Protein AF-A0AAW0LE04-F1 (afdb_monomer_lite)

Secondary structure (DSSP, 8-state):
--------PPPP----------------------------TTS-TT-HHHHHHHHTT-----------------PPPTTSTTS-TTGGGSHHHHHHHHHHHHHHHHT--SSS-PPPPPPEEEEE-BSS-GGGS-HHHHHHHHT-SEEEE-TTS-HHHHTTS-TTPEEEE----TTS-PPPHHHHHHHHHHHHHTT--EEEEESB-TTSSSSHHHHHHHHHHTTPPEEEE----HHHHHHHHTT--SSBTTTBSEEEEEESS-SSS-S-TTGGGGGG--TTEEEEEES-TTTHHHHHHHHHHTT--TT-EEEEEESTTSTT-EEEEEEHHHHHHHHHHHT--SSEEEEESGGGGGSTT-SS-----PPP-HHHHHHHHHHHTT-------SS-TTSSSSHHHHHHHHHHTT---PPPP---HHHHHHHHHT--S-BTTTBSEEEEEE-PPPTTSS-TTHHHHHH--TTEEEEEES-TTTHHHHHHHHHHTT--TT-EEEEEESTTSTT-EEEEEEHHHHHHHHHHTT--SSEEEEESGGGGGSHHHHHHHH-S---EEP-

Sequence (559 aa):
MALCTRLQSFPSSSLSSNHIRPTKALNFHPICSLHYNSHSPFTEKHSIERYHRDQWLYKTQLENIENIASCSSPPPDSNSVRQNEIALQLPELKKLLQVLREKREREGCGGWKKCGPGNVFLVGTGPGDPELLTLKAVRVIQSADLLLYDRLVSNDVLDLVGPNARLLYVGKTAGYHSRTQEEIHELLLSFAEAGATVVRLKGGDPLVFGRGGEEMDFLQQQGIHVKVIPGITAASGIAAELGIPLTHRGVANSVRFLTGHSRKGGTDPLFVAENAADPDSTLVIYMGLSTFPSLALKLMHHGLPPNTPAVAVERGTTPQQRMVFAELKDLANKITTVELVSPTLMIIGNVVALSPLWSLSMNEASCMEEIHELLLSFAEAGATVVRLKGGDPLVFGRGGEEMDFLQQQGIHVKVIPGITAASGIAAELGIPLTHRGVANSVRFLTGHSRKGGTDPLFVAENAADPDSTLVIYMGLSTFPSLAQKLMHHGLPPNTPAVAVERGTTPQQRMVFAELKDLANKITTVELVSPTLMIIGNVVALSPLWSLSMNEASCLVQAK

pLDDT: mean 76.67, std 24.02, range [22.16, 98.25]

Organism: Quercus suber (NCBI:txid58331)

Structure (mmCIF, N/CA/C/O backbone):
data_AF-A0AAW0LE04-F1
#
_entry.id   AF-A0AAW0LE04-F1
#
loop_
_atom_site.group_PDB
_atom_site.id
_atom_site.type_symbol
_atom_site.label_atom_id
_atom_site.label_alt_id
_atom_site.label_comp_id
_atom_site.label_asym_id
_atom_site.label_entity_id
_atom_site.label_seq_id
_atom_site.pdbx_PDB_ins_code
_atom_site.Cartn_x
_atom_site.Cartn_y
_atom_site.Cartn_z
_atom_site.occupancy
_atom_site.B_iso_or_equiv
_atom_site.auth_seq_id
_atom_site.auth_comp_id
_atom_site.auth_asym_id
_atom_site.auth_atom_id
_atom_site.pdbx_PDB_model_num
ATOM 1 N N . MET A 1 1 ? 22.546 -24.695 5.113 1.00 33.94 1 MET A N 1
ATOM 2 C CA . MET A 1 1 ? 21.196 -24.487 5.688 1.00 33.94 1 MET A CA 1
ATOM 3 C C . MET A 1 1 ? 20.920 -25.568 6.724 1.00 33.94 1 MET A C 1
ATOM 5 O O . MET A 1 1 ? 21.205 -26.723 6.442 1.00 33.94 1 MET A O 1
ATOM 9 N N . ALA A 1 2 ? 20.409 -25.224 7.908 1.00 28.95 2 ALA A N 1
ATOM 10 C CA . ALA A 1 2 ? 19.993 -26.221 8.896 1.00 28.95 2 ALA A CA 1
ATOM 11 C C . ALA A 1 2 ? 18.542 -26.643 8.614 1.00 28.95 2 ALA A C 1
ATOM 13 O O . ALA A 1 2 ? 17.635 -25.814 8.685 1.00 28.95 2 ALA A O 1
ATOM 14 N N . LEU A 1 3 ? 18.325 -27.916 8.274 1.00 24.48 3 LEU A N 1
ATOM 15 C CA . LEU A 1 3 ? 16.990 -28.512 8.214 1.00 24.48 3 LEU A CA 1
ATOM 16 C C . LEU A 1 3 ? 16.438 -28.587 9.648 1.00 24.48 3 LEU A C 1
ATOM 18 O O . LEU A 1 3 ? 16.909 -29.379 10.460 1.00 24.48 3 LEU A O 1
ATOM 22 N N . CYS A 1 4 ? 15.446 -27.762 9.982 1.00 24.94 4 CYS A N 1
ATOM 23 C CA . CYS A 1 4 ? 14.704 -27.906 11.234 1.00 24.94 4 CYS A CA 1
ATOM 24 C C . CYS A 1 4 ? 13.553 -28.900 11.038 1.00 24.94 4 CYS A C 1
ATOM 26 O O . CYS A 1 4 ? 12.420 -28.515 10.762 1.00 24.94 4 CYS A O 1
ATOM 28 N N . THR A 1 5 ? 13.824 -30.189 11.222 1.00 30.86 5 THR A N 1
ATOM 29 C CA . THR A 1 5 ? 12.778 -31.193 11.453 1.00 30.86 5 THR A CA 1
ATOM 30 C C . THR A 1 5 ? 12.218 -31.024 12.864 1.00 30.86 5 THR A C 1
ATOM 32 O O . THR A 1 5 ? 12.874 -31.377 13.843 1.00 30.86 5 THR A O 1
ATOM 35 N N . ARG A 1 6 ? 10.995 -30.495 12.999 1.00 27.33 6 ARG A N 1
ATOM 36 C CA . ARG A 1 6 ? 10.229 -30.618 14.249 1.00 27.33 6 ARG A CA 1
ATOM 37 C C . ARG A 1 6 ? 9.550 -31.985 14.283 1.00 27.33 6 ARG A C 1
ATOM 39 O O . ARG A 1 6 ? 8.486 -32.163 13.704 1.00 27.33 6 ARG A O 1
ATOM 46 N N . LEU A 1 7 ? 10.156 -32.923 15.003 1.00 28.27 7 LEU A N 1
ATOM 47 C CA . LEU A 1 7 ? 9.461 -34.070 15.581 1.00 28.27 7 LEU A CA 1
ATOM 48 C C . LEU A 1 7 ? 9.247 -33.772 17.068 1.00 28.27 7 LEU A C 1
ATOM 50 O O . LEU A 1 7 ? 10.211 -33.588 17.806 1.00 28.27 7 LEU A O 1
ATOM 54 N N . GLN A 1 8 ? 7.992 -33.725 17.508 1.00 29.70 8 GLN A N 1
ATOM 55 C CA . GLN A 1 8 ? 7.650 -33.935 18.912 1.00 29.70 8 GLN A CA 1
ATOM 56 C C . GLN A 1 8 ? 6.716 -35.138 18.984 1.00 29.70 8 GLN A C 1
ATOM 58 O O . GLN A 1 8 ? 5.570 -35.095 18.544 1.00 29.70 8 GLN A O 1
ATOM 63 N N . SER A 1 9 ? 7.275 -36.232 19.491 1.00 29.23 9 SER A N 1
ATOM 64 C CA . SER A 1 9 ? 6.582 -37.441 19.903 1.00 29.23 9 SER A CA 1
ATOM 65 C C . SER A 1 9 ? 5.800 -37.172 21.191 1.00 29.23 9 SER A C 1
ATOM 67 O O . SER A 1 9 ? 6.345 -36.666 22.171 1.00 29.23 9 SER A O 1
ATOM 69 N N . PHE A 1 10 ? 4.518 -37.533 21.199 1.00 28.09 10 PHE A N 1
ATOM 70 C CA . PHE A 1 10 ? 3.730 -37.651 22.425 1.00 28.09 10 PHE A CA 1
ATOM 71 C C . PHE A 1 10 ? 3.951 -39.040 23.050 1.00 28.09 10 PHE A C 1
ATOM 73 O O . PHE A 1 10 ? 4.082 -40.016 22.306 1.00 28.09 10 PHE A O 1
ATOM 80 N N . PRO A 1 11 ? 4.001 -39.163 24.389 1.00 28.44 11 PRO A N 1
ATOM 81 C CA . PRO A 1 11 ? 4.238 -40.441 25.044 1.00 28.44 11 PRO A CA 1
ATOM 82 C C . PRO A 1 11 ? 2.973 -41.308 25.032 1.00 28.44 11 PRO A C 1
ATOM 84 O O . PRO A 1 11 ? 1.886 -40.872 25.405 1.00 28.44 11 PRO A O 1
ATOM 87 N N . SER A 1 12 ? 3.141 -42.558 24.614 1.00 27.22 12 SER A N 1
ATOM 88 C CA . SER A 1 12 ? 2.141 -43.620 24.661 1.00 27.22 12 SER A CA 1
ATOM 89 C C . SER A 1 12 ? 2.064 -44.252 26.054 1.00 27.22 12 SER A C 1
ATOM 91 O O . SER A 1 12 ? 3.063 -44.787 26.537 1.00 27.22 12 SER A O 1
ATOM 93 N N . SER A 1 13 ? 0.872 -44.294 26.647 1.00 27.08 13 SER A N 1
ATOM 94 C CA . SER A 1 13 ? 0.499 -45.288 27.659 1.00 27.08 13 SER A CA 1
ATOM 95 C C . SER A 1 13 ? -0.783 -46.003 27.220 1.00 27.08 13 SER A C 1
ATOM 97 O O . SER A 1 13 ? -1.696 -45.410 26.648 1.00 27.08 13 SER A O 1
ATOM 99 N N . SER A 1 14 ? -0.778 -47.320 27.390 1.00 24.23 14 SER A N 1
ATOM 100 C CA . SER A 1 14 ? -1.694 -48.301 26.812 1.00 24.23 14 SER A CA 1
ATOM 101 C C . SER A 1 14 ? -2.744 -48.809 27.814 1.00 24.23 14 SER A C 1
ATOM 103 O O . SER A 1 14 ? -2.557 -48.679 29.021 1.00 24.23 14 SER A O 1
ATOM 105 N N . LEU A 1 15 ? -3.765 -49.494 27.258 1.00 24.95 15 LEU A N 1
ATOM 106 C CA . LEU A 1 15 ? -4.783 -50.381 27.878 1.00 24.95 15 LEU A CA 1
ATOM 107 C C . LEU A 1 15 ? -6.010 -49.663 28.494 1.00 24.95 15 LEU A C 1
ATOM 109 O O . LEU A 1 15 ? -5.861 -48.698 29.221 1.00 24.95 15 LEU A O 1
ATOM 113 N N . SER A 1 16 ? -7.272 -50.070 28.294 1.00 23.19 16 SER A N 1
ATOM 114 C CA . SER A 1 16 ? -7.863 -51.311 27.763 1.00 23.19 16 SER A CA 1
ATOM 115 C C . SER A 1 16 ? -9.332 -51.095 27.331 1.00 23.19 16 SER A C 1
ATOM 117 O O . SER A 1 16 ? -9.957 -50.087 27.646 1.00 23.19 16 SER A O 1
ATOM 119 N N . SER A 1 17 ? -9.853 -52.061 26.574 1.00 24.16 17 SER A N 1
ATOM 120 C CA . SER A 1 17 ? -11.169 -52.162 25.931 1.00 24.16 17 SER A CA 1
ATOM 121 C C . SER A 1 17 ? -12.367 -52.360 26.875 1.00 24.16 17 SER A C 1
ATOM 123 O O . SER A 1 17 ? -12.259 -53.163 27.797 1.00 24.16 17 SER A O 1
ATOM 125 N N . ASN A 1 18 ? -13.540 -51.781 26.550 1.00 24.86 18 ASN A N 1
ATOM 126 C CA . ASN A 1 18 ? -14.801 -52.517 26.282 1.00 24.86 18 ASN A CA 1
ATOM 127 C C . ASN A 1 18 ? -16.035 -51.601 26.029 1.00 24.86 18 ASN A C 1
ATOM 129 O O . ASN A 1 18 ? -16.216 -50.595 26.701 1.00 24.86 18 ASN A O 1
ATOM 133 N N . HIS A 1 19 ? -16.902 -52.050 25.097 1.00 25.56 19 HIS A N 1
ATOM 134 C CA . HIS A 1 19 ? -18.321 -51.687 24.823 1.00 25.56 19 HIS A CA 1
ATOM 135 C C . HIS A 1 19 ? -18.725 -50.460 23.939 1.00 25.56 19 HIS A C 1
ATOM 137 O O . HIS A 1 19 ? -19.172 -49.429 24.419 1.00 25.56 19 HIS A O 1
ATOM 143 N N . ILE A 1 20 ? -18.637 -50.633 22.603 1.00 23.75 20 ILE A N 1
ATOM 144 C CA . ILE A 1 20 ? -19.712 -50.640 21.546 1.00 23.75 20 ILE A CA 1
ATOM 145 C C . ILE A 1 20 ? -21.137 -50.209 22.036 1.00 23.75 20 ILE A C 1
ATOM 147 O O . ILE A 1 20 ? -21.612 -50.847 22.967 1.00 23.75 20 ILE A O 1
ATOM 151 N N . ARG A 1 21 ? -21.950 -49.258 21.490 1.00 25.14 21 ARG A N 1
ATOM 152 C CA . ARG A 1 21 ? -22.373 -48.812 20.109 1.00 25.14 21 ARG A CA 1
ATOM 153 C C . ARG A 1 21 ? -23.427 -47.637 20.235 1.00 25.14 21 ARG A C 1
ATOM 155 O O . ARG A 1 21 ? -23.898 -47.446 21.349 1.00 25.14 21 ARG A O 1
ATOM 162 N N . PRO A 1 22 ? -24.040 -47.039 19.172 1.00 30.66 22 PRO A N 1
ATOM 163 C CA . PRO A 1 22 ? -23.518 -46.223 18.048 1.00 30.66 22 PRO A CA 1
ATOM 164 C C . PRO A 1 22 ? -24.346 -44.930 17.736 1.00 30.66 22 PRO A C 1
ATOM 166 O O . PRO A 1 22 ? -25.562 -44.945 17.861 1.00 30.66 22 PRO A O 1
ATOM 169 N N . THR A 1 23 ? -23.781 -43.886 17.107 1.00 24.30 23 THR A N 1
ATOM 170 C CA . THR A 1 23 ? -24.584 -42.995 16.220 1.00 24.30 23 THR A CA 1
ATOM 171 C C . THR A 1 23 ? -23.770 -42.379 15.074 1.00 24.30 23 THR A C 1
ATOM 173 O O . THR A 1 23 ? -22.965 -41.482 15.284 1.00 24.30 23 THR A O 1
ATOM 176 N N . LYS A 1 24 ? -24.068 -42.893 13.871 1.00 25.03 24 LYS A N 1
ATOM 177 C CA . LYS A 1 24 ? -24.059 -42.307 12.513 1.00 25.03 24 LYS A CA 1
ATOM 178 C C . LYS A 1 24 ? -22.859 -41.473 12.029 1.00 25.03 24 LYS A C 1
ATOM 180 O O . LYS A 1 24 ? -22.694 -40.307 12.358 1.00 25.03 24 LYS A O 1
ATOM 185 N N . ALA A 1 25 ? -22.152 -42.084 11.077 1.00 25.88 25 ALA A N 1
ATOM 186 C CA . ALA A 1 25 ? -21.339 -41.440 10.056 1.00 25.88 25 ALA A CA 1
ATOM 187 C C . ALA A 1 25 ? -22.177 -40.506 9.161 1.00 25.88 25 ALA A C 1
ATOM 189 O O . ALA A 1 25 ? -23.293 -40.857 8.769 1.00 25.88 25 ALA A O 1
ATOM 190 N N . LEU A 1 26 ? -21.600 -39.366 8.781 1.00 23.88 26 LEU A N 1
ATOM 191 C CA . LEU A 1 26 ? -22.026 -38.580 7.625 1.00 23.88 26 LEU A CA 1
ATOM 192 C C . LEU A 1 26 ? -20.929 -38.678 6.562 1.00 23.88 26 LEU A C 1
ATOM 194 O O . LEU A 1 26 ? -19.902 -38.010 6.635 1.00 23.88 26 LEU A O 1
ATOM 198 N N . ASN A 1 27 ? -21.171 -39.563 5.595 1.00 23.48 27 ASN A N 1
ATOM 199 C CA . ASN A 1 27 ? -20.525 -39.554 4.289 1.00 23.48 27 ASN A CA 1
ATOM 200 C C . ASN A 1 27 ? -21.015 -38.321 3.521 1.00 23.48 27 ASN A C 1
ATOM 202 O O . ASN A 1 27 ? -22.225 -38.166 3.350 1.00 23.48 27 ASN A O 1
ATOM 206 N N . PHE A 1 28 ? -20.109 -37.502 2.992 1.00 23.94 28 PHE A N 1
ATOM 207 C CA . PHE A 1 28 ? -20.448 -36.572 1.916 1.00 23.94 28 PHE A CA 1
ATOM 208 C C . PHE A 1 28 ? -19.983 -37.166 0.584 1.00 23.94 28 PHE A C 1
ATOM 210 O O . PHE A 1 28 ? -18.790 -37.327 0.335 1.00 23.94 28 PHE A O 1
ATOM 217 N N . HIS A 1 29 ? -20.959 -37.554 -0.239 1.00 23.00 29 HIS A N 1
ATOM 218 C CA . HIS A 1 29 ? -20.773 -37.937 -1.637 1.00 23.00 29 HIS A CA 1
ATOM 219 C C . HIS A 1 29 ? -20.528 -36.699 -2.522 1.00 23.00 29 HIS A C 1
ATOM 221 O O . HIS A 1 29 ? -21.002 -35.612 -2.186 1.00 23.00 29 HIS A O 1
ATOM 227 N N . PRO A 1 30 ? -19.849 -36.860 -3.673 1.00 29.69 30 PRO A N 1
ATOM 228 C CA . PRO A 1 30 ? -19.663 -35.792 -4.643 1.00 29.69 30 PRO A CA 1
ATOM 229 C C . PRO A 1 30 ? -20.959 -35.611 -5.442 1.00 29.69 30 PRO A C 1
ATOM 231 O O . PRO A 1 30 ? -21.465 -36.565 -6.032 1.00 29.69 30 PRO A O 1
ATOM 234 N N . ILE A 1 31 ? -21.500 -34.393 -5.476 1.00 24.77 31 ILE A N 1
ATOM 235 C CA . ILE A 1 31 ? -22.575 -34.029 -6.404 1.00 24.77 31 ILE A CA 1
ATOM 236 C C . ILE A 1 31 ? -22.048 -32.936 -7.325 1.00 24.77 31 ILE A C 1
ATOM 238 O O . ILE A 1 31 ? -21.675 -31.846 -6.901 1.00 24.77 31 ILE A O 1
ATOM 242 N N . CYS A 1 32 ? -21.999 -33.297 -8.602 1.00 25.53 32 CYS A N 1
ATOM 243 C CA . CYS A 1 32 ? -21.737 -32.436 -9.736 1.00 25.53 32 CYS A CA 1
ATOM 244 C C . CYS A 1 32 ? -22.992 -31.614 -10.085 1.00 25.53 32 CYS A C 1
ATOM 246 O O . CYS A 1 32 ? -24.114 -32.040 -9.816 1.00 25.53 32 CYS A O 1
ATOM 248 N N . SER A 1 33 ? -22.773 -30.502 -10.791 1.00 27.20 33 SER A N 1
ATOM 249 C CA . SER A 1 33 ? -23.740 -29.600 -11.443 1.00 27.20 33 SER A CA 1
ATOM 250 C C . SER A 1 33 ? -24.471 -28.583 -10.553 1.00 27.20 33 SER A C 1
ATOM 252 O O . SER A 1 33 ? -25.593 -28.784 -10.104 1.00 27.20 33 SER A O 1
ATOM 254 N N . LEU A 1 34 ? -23.849 -27.410 -10.402 1.00 24.97 34 LEU A N 1
ATOM 255 C CA . LEU A 1 34 ? -24.575 -26.150 -10.260 1.00 24.97 34 LEU A CA 1
ATOM 256 C C . LEU A 1 34 ? -24.379 -25.361 -11.556 1.00 24.97 34 LEU A C 1
ATOM 258 O O . LEU A 1 34 ? -23.254 -25.098 -11.978 1.00 24.97 34 LEU A O 1
ATOM 262 N N . HIS A 1 35 ? -25.494 -25.050 -12.211 1.00 22.30 35 HIS A N 1
ATOM 263 C CA . HIS A 1 35 ? -25.554 -24.146 -13.350 1.00 22.30 35 HIS A CA 1
ATOM 264 C C . HIS A 1 35 ? -24.911 -22.803 -12.984 1.00 22.30 35 HIS A C 1
ATOM 266 O O . HIS A 1 35 ? -25.364 -22.119 -12.068 1.00 22.30 35 HIS A O 1
ATOM 272 N N . TYR A 1 36 ? -23.872 -22.420 -13.725 1.00 27.02 36 TYR A N 1
ATOM 273 C CA . TYR A 1 36 ? -23.328 -21.068 -13.705 1.00 27.02 36 TYR A CA 1
ATOM 274 C C . TYR A 1 36 ? -24.358 -20.114 -14.318 1.00 27.02 36 TYR A C 1
ATOM 276 O O . TYR A 1 36 ? -24.532 -20.094 -15.534 1.00 27.02 36 TYR A O 1
ATOM 284 N N . ASN A 1 37 ? -25.002 -19.300 -13.483 1.00 24.28 37 ASN A N 1
ATOM 285 C CA . ASN A 1 37 ? -25.402 -17.962 -13.898 1.00 24.28 37 ASN A CA 1
ATOM 286 C C . ASN A 1 37 ? -24.315 -17.005 -13.407 1.00 24.28 37 ASN A C 1
ATOM 288 O O . ASN A 1 37 ? -24.223 -16.663 -12.232 1.00 24.28 37 ASN A O 1
ATOM 292 N N . SER A 1 38 ? -23.431 -16.657 -14.336 1.00 35.69 38 SER A N 1
ATOM 293 C CA . SER A 1 38 ? -22.402 -15.632 -14.217 1.00 35.69 38 SER A CA 1
ATOM 294 C C . SER A 1 38 ? -23.038 -14.272 -13.961 1.00 35.69 38 SER A C 1
ATOM 296 O O . SER A 1 38 ? -23.750 -13.864 -14.854 1.00 35.69 38 SER A O 1
ATOM 298 N N . HIS A 1 39 ? -22.751 -13.552 -12.869 1.00 30.22 39 HIS A N 1
ATOM 299 C CA . HIS A 1 39 ? -22.757 -12.074 -12.814 1.00 30.22 39 HIS A CA 1
ATOM 300 C C . HIS A 1 39 ? -22.000 -11.590 -11.558 1.00 30.22 39 HIS A C 1
ATOM 302 O O . HIS A 1 39 ? -21.944 -12.271 -10.540 1.00 30.22 39 HIS A O 1
ATOM 308 N N . SER A 1 40 ? -21.357 -10.426 -11.659 1.00 34.97 40 SER A N 1
ATOM 309 C CA . SER A 1 40 ? -20.416 -9.855 -10.686 1.00 34.97 40 SER A CA 1
ATOM 310 C C . SER A 1 40 ? -20.921 -8.569 -10.041 1.00 34.97 40 SER A C 1
ATOM 312 O O . SER A 1 40 ? -21.501 -7.741 -10.746 1.00 34.97 40 SER A O 1
ATOM 314 N N . PRO A 1 41 ? -20.577 -8.298 -8.766 1.00 38.44 41 PRO A N 1
ATOM 315 C CA . PRO A 1 41 ? -21.198 -7.239 -7.972 1.00 38.44 41 PRO A CA 1
ATOM 316 C C . PRO A 1 41 ? -20.681 -5.804 -8.192 1.00 38.44 41 PRO A C 1
ATOM 318 O O . PRO A 1 41 ? -21.160 -4.890 -7.517 1.00 38.44 41 PRO A O 1
ATOM 321 N N . PHE A 1 42 ? -19.722 -5.544 -9.087 1.00 35.53 42 PHE A N 1
ATOM 322 C CA . PHE A 1 42 ? -19.132 -4.195 -9.216 1.00 35.53 42 PHE A CA 1
ATOM 323 C C . PHE A 1 42 ? -19.641 -3.375 -10.417 1.00 35.53 42 PHE A C 1
ATOM 325 O O . PHE A 1 42 ? -19.212 -2.236 -10.614 1.00 35.53 42 PHE A O 1
ATOM 332 N N . THR A 1 43 ? -20.570 -3.908 -11.212 1.00 37.59 43 THR A N 1
ATOM 333 C CA . THR A 1 43 ? -21.244 -3.193 -12.314 1.00 37.59 43 THR A CA 1
ATOM 334 C C . THR A 1 43 ? -22.645 -3.742 -12.508 1.00 37.59 43 THR A C 1
ATOM 336 O O . THR A 1 43 ? -22.928 -4.402 -13.496 1.00 37.59 43 THR A O 1
ATOM 339 N N . GLU A 1 44 ? -23.553 -3.409 -11.601 1.00 34.34 44 GLU A N 1
ATOM 340 C CA . GLU A 1 44 ? -24.950 -3.303 -11.990 1.00 34.34 44 GLU A CA 1
ATOM 341 C C . GLU A 1 44 ? -25.504 -1.989 -11.478 1.00 34.34 44 GLU A C 1
ATOM 343 O O . GLU A 1 44 ? -25.519 -1.693 -10.287 1.00 34.34 44 GLU A O 1
ATOM 348 N N . LYS A 1 45 ? -26.027 -1.212 -12.420 1.00 36.22 45 LYS A N 1
ATOM 349 C CA . LYS A 1 45 ? -26.869 -0.043 -12.176 1.00 36.22 45 LYS A CA 1
ATOM 350 C C . LYS A 1 45 ? -28.165 -0.423 -11.411 1.00 36.22 45 LYS A C 1
ATOM 352 O O . LYS A 1 45 ? -28.962 0.460 -11.136 1.00 36.22 45 LYS A O 1
ATOM 357 N N . HIS A 1 46 ? -28.377 -1.715 -11.109 1.00 37.91 46 HIS A N 1
ATOM 358 C CA . HIS A 1 46 ? -29.594 -2.313 -10.552 1.00 37.91 46 HIS A CA 1
ATOM 359 C C . HIS A 1 46 ? -29.319 -3.539 -9.651 1.00 37.91 46 HIS A C 1
ATOM 361 O O . HIS A 1 46 ? -30.053 -4.518 -9.739 1.00 37.91 46 HIS A O 1
ATOM 367 N N . SER A 1 47 ? -28.320 -3.526 -8.754 1.00 40.34 47 SER A N 1
ATOM 368 C CA . SER A 1 47 ? -28.213 -4.597 -7.742 1.00 40.34 47 SER A CA 1
ATOM 369 C C . SER A 1 47 ? -29.320 -4.453 -6.687 1.00 40.34 47 SER A C 1
ATOM 371 O O . SER A 1 47 ? -29.075 -4.040 -5.552 1.00 40.34 47 SER A O 1
ATOM 373 N N . ILE A 1 48 ? -30.552 -4.755 -7.082 1.00 37.31 48 ILE A N 1
ATOM 374 C CA . ILE A 1 48 ? -31.758 -4.743 -6.260 1.00 37.31 48 ILE A CA 1
ATOM 375 C C . ILE A 1 48 ? -31.554 -5.582 -4.989 1.00 37.31 48 ILE A C 1
ATOM 377 O O . ILE A 1 48 ? -32.093 -5.221 -3.960 1.00 37.31 48 ILE A O 1
ATOM 381 N N . GLU A 1 49 ? -30.682 -6.598 -4.992 1.00 39.50 49 GLU A N 1
ATOM 382 C CA . GLU A 1 49 ? -30.333 -7.413 -3.814 1.00 39.50 49 GLU A CA 1
ATOM 383 C C . GLU A 1 49 ? -29.358 -6.746 -2.826 1.00 39.50 49 GLU A C 1
ATOM 385 O O . GLU A 1 49 ? -29.551 -6.851 -1.614 1.00 39.50 49 GLU A O 1
ATOM 390 N N . ARG A 1 50 ? -28.358 -5.990 -3.313 1.00 43.66 50 ARG A N 1
ATOM 391 C CA . ARG A 1 50 ? -27.519 -5.117 -2.463 1.00 43.66 50 ARG A CA 1
ATOM 392 C C . ARG A 1 50 ? -28.404 -4.069 -1.797 1.00 43.66 50 ARG A C 1
ATOM 394 O O . ARG A 1 50 ? -28.389 -3.926 -0.580 1.00 43.66 50 ARG A O 1
ATOM 401 N N . TYR A 1 51 ? -29.272 -3.460 -2.605 1.00 37.69 51 TYR A N 1
ATOM 402 C CA . TYR A 1 51 ? -30.307 -2.561 -2.126 1.00 37.69 51 TYR A CA 1
ATOM 403 C C . TYR A 1 51 ? -31.374 -3.274 -1.283 1.00 37.69 51 TYR A C 1
ATOM 405 O O . TYR A 1 51 ? -31.964 -2.607 -0.456 1.00 37.69 51 TYR A O 1
ATOM 413 N N . HIS A 1 52 ? -31.620 -4.587 -1.401 1.00 36.12 52 HIS A N 1
ATOM 414 C CA . HIS A 1 52 ? -32.554 -5.319 -0.532 1.00 36.12 52 HIS A CA 1
ATOM 415 C C . HIS A 1 52 ? -31.955 -5.605 0.848 1.00 36.12 52 HIS A C 1
ATOM 417 O O . HIS A 1 52 ? -32.677 -5.529 1.844 1.00 36.12 52 HIS A O 1
ATOM 423 N N . ARG A 1 53 ? -30.640 -5.864 0.927 1.00 39.59 53 ARG A N 1
ATOM 424 C CA . ARG A 1 53 ? -29.890 -5.847 2.196 1.00 39.59 53 ARG A CA 1
ATOM 425 C C . ARG A 1 53 ? -29.972 -4.462 2.847 1.00 39.59 53 ARG A C 1
ATOM 427 O O . ARG A 1 53 ? -30.191 -4.375 4.052 1.00 39.59 53 ARG A O 1
ATOM 434 N N . ASP A 1 54 ? -29.917 -3.407 2.033 1.00 38.38 54 ASP A N 1
ATOM 435 C CA . ASP A 1 54 ? -30.098 -2.017 2.467 1.00 38.38 54 ASP A CA 1
ATOM 436 C C . ASP A 1 54 ? -31.587 -1.626 2.691 1.00 38.38 54 ASP A C 1
ATOM 438 O O . ASP A 1 54 ? -31.875 -0.679 3.420 1.00 38.38 54 ASP A O 1
ATOM 442 N N . GLN A 1 55 ? -32.567 -2.353 2.127 1.00 31.64 55 GLN A N 1
ATOM 443 C CA . GLN A 1 55 ? -34.014 -2.095 2.285 1.00 31.64 55 GLN A CA 1
ATOM 444 C C . GLN A 1 55 ? -34.569 -2.617 3.609 1.00 31.64 55 GLN A C 1
ATOM 446 O O . GLN A 1 55 ? -35.659 -2.203 4.007 1.00 31.64 55 GLN A O 1
ATOM 451 N N . TRP A 1 56 ? -33.830 -3.456 4.339 1.00 36.31 56 TRP A N 1
ATOM 452 C CA . TRP A 1 56 ? -34.184 -3.787 5.725 1.00 36.31 56 TRP A CA 1
ATOM 453 C C . TRP A 1 56 ? -34.094 -2.576 6.677 1.00 36.31 56 TRP A C 1
ATOM 455 O O . TRP A 1 56 ? -34.468 -2.699 7.841 1.00 36.31 56 TRP A O 1
ATOM 465 N N . LEU A 1 57 ? -33.660 -1.413 6.166 1.00 40.50 57 LEU A N 1
ATOM 466 C CA . LEU A 1 57 ? -33.539 -0.133 6.871 1.00 40.50 57 LEU A CA 1
ATOM 467 C C . LEU A 1 57 ? -34.487 0.969 6.344 1.00 40.50 57 LEU A C 1
ATOM 469 O O . LEU A 1 57 ? -34.417 2.114 6.781 1.00 40.50 57 LEU A O 1
ATOM 473 N N . TYR A 1 58 ? -35.404 0.664 5.415 1.00 34.59 58 TYR A N 1
ATOM 474 C CA . TYR A 1 58 ? -36.382 1.647 4.919 1.00 34.59 58 TYR A CA 1
ATOM 475 C C . TYR A 1 58 ? -37.799 1.076 4.858 1.00 34.59 58 TYR A C 1
ATOM 477 O O . TYR A 1 58 ? -38.361 0.805 3.798 1.00 34.59 58 TYR A O 1
ATOM 485 N N . LYS A 1 59 ? -38.422 0.970 6.033 1.00 27.14 59 LYS A N 1
ATOM 486 C CA . LYS A 1 59 ? -39.879 1.069 6.163 1.00 27.14 59 LYS A CA 1
ATOM 487 C C . LYS A 1 59 ? -40.228 1.920 7.377 1.00 27.14 59 LYS A C 1
ATOM 489 O O . LYS A 1 59 ? -40.447 1.408 8.469 1.00 27.14 59 LYS A O 1
ATOM 494 N N . THR A 1 60 ? -40.386 3.214 7.137 1.00 30.47 60 THR A N 1
ATOM 495 C CA . THR A 1 60 ? -41.318 4.018 7.925 1.00 30.47 60 THR A CA 1
ATOM 496 C C . THR A 1 60 ? -42.208 4.750 6.937 1.00 30.47 60 THR A C 1
ATOM 498 O O . THR A 1 60 ? -41.726 5.489 6.083 1.00 30.47 60 THR A O 1
ATOM 501 N N . GLN A 1 61 ? -43.501 4.448 7.006 1.00 35.59 61 GLN A N 1
ATOM 502 C CA . GLN A 1 61 ? -44.557 5.102 6.246 1.00 35.59 61 GLN A CA 1
ATOM 503 C C . GLN A 1 61 ? -44.440 6.623 6.410 1.00 35.59 61 GLN A C 1
ATOM 505 O O . GLN A 1 61 ? -44.484 7.127 7.528 1.00 35.59 61 GLN A O 1
ATOM 510 N N . LEU A 1 62 ? -44.294 7.333 5.295 1.00 30.28 62 LEU A N 1
ATOM 511 C CA . LEU A 1 62 ? -44.448 8.784 5.198 1.00 30.28 62 LEU A CA 1
ATOM 512 C C . LEU A 1 62 ? -45.439 9.076 4.065 1.00 30.28 62 LEU A C 1
ATOM 514 O O . LEU A 1 62 ? -45.156 9.784 3.108 1.00 30.28 62 LEU A O 1
ATOM 518 N N . GLU A 1 63 ? -46.621 8.474 4.183 1.00 28.84 63 GLU A N 1
ATOM 519 C CA . GLU A 1 63 ? -47.844 9.159 3.784 1.00 28.84 63 GLU A CA 1
ATOM 520 C C . GLU A 1 63 ? -48.266 9.995 4.998 1.00 28.84 63 GLU A C 1
ATOM 522 O O . GLU A 1 63 ? -48.377 9.464 6.104 1.00 28.84 63 GLU A O 1
ATOM 527 N N . ASN A 1 64 ? -48.486 11.291 4.771 1.00 31.27 64 ASN A N 1
ATOM 528 C CA . ASN A 1 64 ? -48.935 12.311 5.727 1.00 31.27 64 ASN A CA 1
ATOM 529 C C . ASN A 1 64 ? -47.860 12.863 6.678 1.00 31.27 64 ASN A C 1
ATOM 531 O O . ASN A 1 64 ? -47.696 12.367 7.783 1.00 31.27 64 ASN A O 1
ATOM 535 N N . ILE A 1 65 ? -47.200 13.951 6.264 1.00 30.88 65 ILE A N 1
ATOM 536 C CA . ILE A 1 65 ? -47.123 15.234 6.996 1.00 30.88 65 ILE A CA 1
ATOM 537 C C . ILE A 1 65 ? -46.838 16.302 5.923 1.00 30.88 65 ILE A C 1
ATOM 539 O O . ILE A 1 65 ? -45.704 16.673 5.634 1.00 30.88 65 ILE A O 1
ATOM 543 N N . GLU A 1 66 ? -47.906 16.749 5.268 1.00 27.38 66 GLU A N 1
ATOM 544 C CA . GLU A 1 66 ? -48.002 18.134 4.815 1.00 27.38 66 GLU A CA 1
ATOM 545 C C . GLU A 1 66 ? -48.478 18.965 6.018 1.00 27.38 66 GLU A C 1
ATOM 547 O O . GLU A 1 66 ? -49.314 18.501 6.793 1.00 27.38 66 GLU A O 1
ATOM 552 N N . ASN A 1 67 ? -47.973 20.197 6.134 1.00 27.55 67 ASN A N 1
ATOM 553 C CA . ASN A 1 67 ? -48.244 21.206 7.171 1.00 27.55 67 ASN A CA 1
ATOM 554 C C . ASN A 1 67 ? -47.399 21.103 8.454 1.00 27.55 67 ASN A C 1
ATOM 556 O O . ASN A 1 67 ? -47.707 20.353 9.371 1.00 27.55 67 ASN A O 1
ATOM 560 N N . ILE A 1 68 ? -46.382 21.965 8.558 1.00 26.58 68 ILE A N 1
ATOM 561 C CA . ILE A 1 68 ? -46.424 23.179 9.398 1.00 26.58 68 ILE A CA 1
ATOM 562 C C . ILE A 1 68 ? -45.202 24.039 9.043 1.00 26.58 68 ILE A C 1
ATOM 564 O O . ILE A 1 68 ? -44.053 23.644 9.228 1.00 26.58 68 ILE A O 1
ATOM 568 N N . ALA A 1 69 ? -45.477 25.228 8.514 1.00 28.98 69 ALA A N 1
ATOM 569 C CA . ALA A 1 69 ? -44.536 26.331 8.426 1.00 28.98 69 ALA A CA 1
ATOM 570 C C . ALA A 1 69 ? -44.676 27.248 9.658 1.00 28.98 69 ALA A C 1
ATOM 572 O O . ALA A 1 69 ? -45.743 27.323 10.265 1.00 28.98 69 ALA A O 1
ATOM 573 N N . SER A 1 70 ? -43.614 28.023 9.906 1.00 26.89 70 SER A N 1
ATOM 574 C CA . SER A 1 70 ? -43.472 29.174 10.821 1.00 26.89 70 SER A CA 1
ATOM 575 C C . SER A 1 70 ? -43.172 28.893 12.304 1.00 26.89 70 SER A C 1
ATOM 577 O O . SER A 1 70 ? -43.985 28.333 13.028 1.00 26.89 70 SER A O 1
ATOM 579 N N . CYS A 1 71 ? -41.984 29.327 12.754 1.00 22.16 71 CYS A N 1
ATOM 580 C CA . CYS A 1 71 ? -41.793 30.312 13.834 1.00 22.16 71 CYS A CA 1
ATOM 581 C C . CYS A 1 71 ? -40.296 30.563 14.118 1.00 22.16 71 CYS A C 1
ATOM 583 O O . CYS A 1 71 ? -39.442 29.711 13.894 1.00 22.16 71 CYS A O 1
ATOM 585 N N . SER A 1 72 ? -39.996 31.777 14.578 1.00 25.81 72 SER A N 1
ATOM 586 C CA . SER A 1 72 ? -38.689 32.448 14.598 1.00 25.81 72 SER A CA 1
ATOM 587 C C . SER A 1 72 ? -38.072 32.636 16.004 1.00 25.81 72 SER A C 1
ATOM 589 O O . SER A 1 72 ? -38.773 33.117 16.889 1.00 25.81 72 SER A O 1
ATOM 591 N N . SER A 1 73 ? -36.742 32.411 16.099 1.00 31.86 73 SER A N 1
ATOM 592 C CA . SER A 1 73 ? -35.691 32.859 17.080 1.00 31.86 73 SER A CA 1
ATOM 593 C C . SER A 1 73 ? -35.759 32.391 18.557 1.00 31.86 73 SER A C 1
ATOM 595 O O . SER A 1 73 ? -36.868 32.251 19.064 1.00 31.86 73 SER A O 1
ATOM 597 N N . PRO A 1 74 ? -34.622 32.163 19.287 1.00 28.91 74 PRO A N 1
ATOM 598 C CA . PRO A 1 74 ? -33.516 33.123 19.573 1.00 28.91 74 PRO A CA 1
ATOM 599 C C . PRO A 1 74 ? -32.072 32.515 19.468 1.00 28.91 74 PRO A C 1
ATOM 601 O O . PRO A 1 74 ? -31.956 31.351 19.082 1.00 28.91 74 PRO A O 1
ATOM 604 N N . PRO A 1 75 ? -30.950 33.249 19.713 1.00 35.62 75 PRO A N 1
ATOM 605 C CA . PRO A 1 75 ? -29.604 32.754 19.386 1.00 35.62 75 PRO A CA 1
ATOM 606 C C . PRO A 1 75 ? -29.082 31.784 20.464 1.00 35.62 75 PRO A C 1
ATOM 608 O O . PRO A 1 75 ? -29.330 32.033 21.644 1.00 35.62 75 PRO A O 1
ATOM 611 N N . PRO A 1 76 ? -28.354 30.703 20.117 1.00 34.50 76 PRO A N 1
ATOM 612 C CA . PRO A 1 76 ? -27.841 29.785 21.123 1.00 34.50 76 PRO A CA 1
ATOM 613 C C . PRO A 1 76 ? -26.421 30.148 21.579 1.00 34.50 76 PRO A C 1
ATOM 615 O O . PRO A 1 76 ? -25.546 30.490 20.781 1.00 34.50 76 PRO A O 1
ATOM 618 N N . ASP A 1 77 ? -26.213 30.008 22.887 1.00 27.64 77 ASP A N 1
ATOM 619 C CA . ASP A 1 77 ? -24.922 30.031 23.568 1.00 27.64 77 ASP A CA 1
ATOM 620 C C . ASP A 1 77 ? -23.937 28.992 22.997 1.00 27.64 77 ASP A C 1
ATOM 622 O O . ASP A 1 77 ? -24.289 27.874 22.613 1.00 27.64 77 ASP A O 1
ATOM 626 N N . SER A 1 78 ? -22.657 29.356 22.984 1.00 34.66 78 SER A N 1
ATOM 627 C CA . SER A 1 78 ? -21.572 28.731 22.218 1.00 34.66 78 SER A CA 1
ATOM 628 C C . SER A 1 78 ? -21.046 27.374 22.723 1.00 34.66 78 SER A C 1
ATOM 630 O O . SER A 1 78 ? -19.938 26.991 22.357 1.00 34.66 78 SER A O 1
ATOM 632 N N . ASN A 1 79 ? -21.807 26.604 23.512 1.00 33.22 79 ASN A N 1
ATOM 633 C CA . ASN A 1 79 ? -21.311 25.348 24.107 1.00 33.22 79 ASN A CA 1
ATOM 634 C C . ASN A 1 79 ? -22.202 24.097 23.951 1.00 33.22 79 ASN A C 1
ATOM 636 O O . ASN A 1 79 ? -21.899 23.069 24.554 1.00 33.22 79 ASN A O 1
ATOM 640 N N . SER A 1 80 ? -23.248 24.107 23.114 1.00 35.41 80 SER A N 1
ATOM 641 C CA . SER A 1 80 ? -24.110 22.917 22.910 1.00 35.41 80 SER A CA 1
ATOM 642 C C . SER A 1 80 ? -24.396 22.524 21.450 1.00 35.41 80 SER A C 1
ATOM 644 O O . SER A 1 80 ? -25.127 21.567 21.207 1.00 35.41 80 SER A O 1
ATOM 646 N N . VAL A 1 81 ? -23.769 23.170 20.462 1.00 36.56 81 VAL A N 1
ATOM 647 C CA . VAL A 1 81 ? -24.087 22.967 19.028 1.00 36.56 81 VAL A CA 1
ATOM 648 C C . VAL A 1 81 ? -23.495 21.672 18.427 1.00 36.56 81 VAL A C 1
ATOM 650 O O . VAL A 1 81 ? -23.869 21.267 17.335 1.00 36.56 81 VAL A O 1
ATOM 653 N N . ARG A 1 82 ? -22.629 20.933 19.137 1.00 41.38 82 ARG A N 1
ATOM 654 C CA . ARG A 1 82 ? -21.973 19.719 18.589 1.00 41.38 82 ARG A CA 1
ATOM 655 C C . ARG A 1 82 ? -22.835 18.448 18.551 1.00 41.38 82 ARG A C 1
ATOM 657 O O . ARG A 1 82 ? -22.355 17.401 18.130 1.00 41.38 82 ARG A O 1
ATOM 664 N N . GLN A 1 83 ? -24.090 18.486 18.992 1.00 39.75 83 GLN A N 1
ATOM 665 C CA . GLN A 1 83 ? -24.919 17.283 19.068 1.00 39.75 83 GLN A CA 1
ATOM 666 C C . GLN A 1 83 ? -25.804 17.089 17.823 1.00 39.75 83 GLN A C 1
ATOM 668 O O . GLN A 1 83 ? -26.995 17.380 17.835 1.00 39.75 83 GLN A O 1
ATOM 673 N N . ASN A 1 84 ? -25.233 16.389 16.835 1.00 49.12 84 ASN A N 1
ATOM 674 C CA . ASN A 1 84 ? -25.923 15.385 16.009 1.00 49.12 84 ASN A CA 1
ATOM 675 C C . ASN A 1 84 ? -26.608 15.784 14.678 1.00 49.12 84 ASN A C 1
ATOM 677 O O . ASN A 1 84 ? -27.553 15.092 14.324 1.00 49.12 84 ASN A O 1
ATOM 681 N N . GLU A 1 85 ? -26.195 16.749 13.855 1.00 49.81 85 GLU A N 1
ATOM 682 C CA . GLU A 1 85 ? -26.951 16.980 12.594 1.00 49.81 85 GLU A CA 1
ATOM 683 C C . GLU A 1 85 ? -27.019 15.754 11.649 1.00 49.81 85 GLU A C 1
ATOM 685 O O . GLU A 1 85 ? -28.071 15.486 11.076 1.00 49.81 85 GLU A O 1
ATOM 690 N N . ILE A 1 86 ? -25.978 14.918 11.563 1.00 50.03 86 ILE A N 1
ATOM 691 C CA . ILE A 1 86 ? -25.943 13.781 10.616 1.00 50.03 86 ILE A CA 1
ATOM 692 C C . ILE A 1 86 ?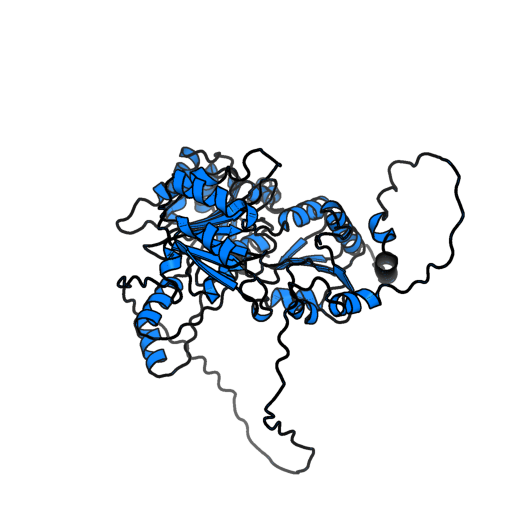 -26.524 12.488 11.206 1.00 50.03 86 ILE A C 1
ATOM 694 O O . ILE A 1 86 ? -27.241 11.749 10.527 1.00 50.03 86 ILE A O 1
ATOM 698 N N . ALA A 1 87 ? -26.233 12.187 12.476 1.00 46.69 87 ALA A N 1
ATOM 699 C CA . ALA A 1 87 ? -26.835 11.039 13.156 1.00 46.69 87 ALA A CA 1
ATOM 700 C C . ALA A 1 87 ? -28.353 11.232 13.334 1.00 46.69 87 ALA A C 1
ATOM 702 O O . ALA A 1 87 ? -29.088 10.250 13.332 1.00 46.69 87 ALA A O 1
ATOM 703 N N . LEU A 1 88 ? -28.835 12.483 13.425 1.00 46.19 88 LEU A N 1
ATOM 704 C CA . LEU A 1 88 ? -30.265 12.812 13.433 1.00 46.19 88 LEU A CA 1
ATOM 705 C C . LEU A 1 88 ? -30.951 12.582 12.078 1.00 46.19 88 LEU A C 1
ATOM 707 O O . LEU A 1 88 ? -32.154 12.337 12.074 1.00 46.19 88 LEU A O 1
ATOM 711 N N . GLN A 1 89 ? -30.219 12.614 10.957 1.00 51.25 89 GLN A N 1
ATOM 712 C CA . GLN A 1 89 ? -30.783 12.359 9.622 1.00 51.25 89 GLN A CA 1
ATOM 713 C C . GLN A 1 89 ? -31.102 10.876 9.371 1.00 51.25 89 GLN A C 1
ATOM 715 O O . GLN A 1 89 ? -31.887 10.568 8.479 1.00 51.25 89 GLN A O 1
ATOM 720 N N . LEU A 1 90 ? -30.518 9.952 10.145 1.00 63.62 90 LEU A N 1
ATOM 721 C CA . LEU A 1 90 ? -30.769 8.511 10.043 1.00 63.62 90 LEU A CA 1
ATOM 722 C C . LEU A 1 90 ? -31.289 7.979 11.392 1.00 63.62 90 LEU A C 1
ATOM 724 O O . LEU A 1 90 ? -30.487 7.710 12.292 1.00 63.62 90 LEU A O 1
ATOM 728 N N . PRO A 1 91 ? -32.618 7.801 11.552 1.00 65.94 91 PRO A N 1
ATOM 729 C CA . PRO A 1 91 ? -33.248 7.435 12.827 1.00 65.94 91 PRO A CA 1
ATOM 730 C C . PRO A 1 91 ? -32.644 6.199 13.507 1.00 65.94 91 PRO A C 1
ATOM 732 O O . PRO A 1 91 ? -32.581 6.117 14.734 1.00 65.94 91 PRO A O 1
ATOM 735 N N . GLU A 1 92 ? -32.158 5.244 12.721 1.00 67.62 92 GLU A N 1
ATOM 736 C CA . GLU A 1 92 ? -31.556 4.004 13.209 1.00 67.62 92 GLU A CA 1
ATOM 737 C C . GLU A 1 92 ? -30.158 4.210 13.793 1.00 67.62 92 GLU A C 1
ATOM 739 O O . GLU A 1 92 ? -29.848 3.639 14.839 1.00 67.62 92 GLU A O 1
ATOM 744 N N . LEU A 1 93 ? -29.332 5.067 13.179 1.00 71.38 93 LEU A N 1
ATOM 745 C CA . LEU A 1 93 ? -28.029 5.438 13.736 1.00 71.38 93 LEU A CA 1
ATOM 746 C C . LEU A 1 93 ? -28.209 6.233 15.025 1.00 71.38 93 LEU A C 1
ATOM 748 O O . LEU A 1 93 ? -27.497 5.977 15.993 1.00 71.38 93 LEU A O 1
ATOM 752 N N . LYS A 1 94 ? -29.199 7.133 15.075 1.00 74.88 94 LYS A N 1
ATOM 753 C CA . LYS A 1 94 ? -29.575 7.834 16.308 1.00 74.88 94 LYS A CA 1
ATOM 754 C C . LYS A 1 94 ? -29.956 6.850 17.412 1.00 74.88 94 LYS A C 1
ATOM 756 O O . LYS A 1 94 ? -29.458 6.961 18.530 1.00 74.88 94 LYS A O 1
ATOM 761 N N . LYS A 1 95 ? -30.815 5.874 17.098 1.00 77.25 95 LYS A N 1
ATOM 762 C CA . LYS A 1 95 ? -31.251 4.846 18.050 1.00 77.25 95 LYS A CA 1
ATOM 763 C C . LYS A 1 95 ? -30.078 3.990 18.525 1.00 77.25 95 LYS A C 1
ATOM 765 O O . LYS A 1 95 ? -29.965 3.740 19.719 1.00 77.25 95 LYS A O 1
ATOM 770 N N . LEU A 1 96 ? -29.185 3.581 17.624 1.00 78.12 96 LEU A N 1
ATOM 771 C CA . LEU A 1 96 ? -27.973 2.839 17.975 1.00 78.12 96 LEU A CA 1
ATOM 772 C C . LEU A 1 96 ? -27.071 3.651 18.909 1.00 78.12 96 LEU A C 1
ATOM 774 O O . LEU A 1 96 ? -26.655 3.153 19.951 1.00 78.12 96 LEU A O 1
ATOM 778 N N . LEU A 1 97 ? -26.807 4.909 18.560 1.00 81.38 97 LEU A N 1
ATOM 779 C CA . LEU A 1 97 ? -26.007 5.829 19.362 1.00 81.38 97 LEU A CA 1
ATOM 780 C C . LEU A 1 97 ? -26.607 6.011 20.764 1.00 81.38 97 LEU A C 1
ATOM 782 O O . LEU A 1 97 ? -25.880 5.989 21.754 1.00 81.38 97 LEU A O 1
ATOM 786 N N . GLN A 1 98 ? -27.933 6.148 20.856 1.00 82.81 98 GLN A N 1
ATOM 787 C CA . GLN A 1 98 ? -28.650 6.245 22.124 1.00 82.81 98 GLN A CA 1
ATOM 788 C C . GLN A 1 98 ? -28.502 4.964 22.956 1.00 82.81 98 GLN A C 1
ATOM 790 O O . GLN A 1 98 ? -28.105 5.046 24.112 1.00 82.81 98 GLN A O 1
ATOM 795 N N . VAL A 1 99 ? -28.725 3.786 22.363 1.00 83.38 99 VAL A N 1
ATOM 796 C CA . VAL A 1 99 ? -28.562 2.492 23.051 1.00 83.38 99 VAL A CA 1
ATOM 797 C C . VAL A 1 99 ? -27.137 2.308 23.577 1.00 83.38 99 VAL A C 1
ATOM 799 O O . VAL A 1 99 ? -26.950 1.807 24.685 1.00 83.38 99 VAL A O 1
ATOM 802 N N . LEU A 1 100 ? -26.125 2.719 22.809 1.00 82.06 100 LEU A N 1
ATOM 803 C CA . LEU A 1 100 ? -24.722 2.642 23.221 1.00 82.06 100 LEU A CA 1
ATOM 804 C C . LEU A 1 100 ? -24.418 3.593 24.386 1.00 82.06 100 LEU A C 1
ATOM 806 O O . LEU A 1 100 ? -23.776 3.182 25.353 1.00 82.06 100 LEU A O 1
ATOM 810 N N . ARG A 1 101 ? -24.938 4.827 24.343 1.00 83.25 101 ARG A N 1
ATOM 811 C CA . ARG A 1 101 ? -24.825 5.794 25.448 1.00 83.25 101 ARG A CA 1
ATOM 812 C C . ARG A 1 101 ? -25.507 5.277 26.717 1.00 83.25 101 ARG A C 1
ATOM 814 O O . ARG A 1 101 ? -24.868 5.222 27.762 1.00 83.25 101 ARG A O 1
ATOM 821 N N . GLU A 1 102 ? -26.739 4.785 26.610 1.00 83.38 102 GLU A N 1
ATOM 822 C CA . GLU A 1 102 ? -27.489 4.193 27.728 1.00 83.38 102 GLU A CA 1
ATOM 823 C C . GLU A 1 102 ? -26.806 2.935 28.287 1.00 83.38 102 GLU A C 1
ATOM 825 O O . GLU A 1 102 ? -26.812 2.692 29.493 1.00 83.38 102 GLU A O 1
ATOM 830 N N . LYS A 1 103 ? -26.209 2.092 27.431 1.00 79.38 103 LYS A N 1
ATOM 831 C CA . LYS A 1 103 ? -25.411 0.938 27.871 1.00 79.38 103 LYS A CA 1
ATOM 832 C C . LYS A 1 103 ? -24.203 1.398 28.686 1.00 79.38 103 LYS A C 1
ATOM 834 O O . LYS A 1 103 ? -23.982 0.867 29.768 1.00 79.38 103 LYS A O 1
ATOM 839 N N . ARG A 1 104 ? -23.472 2.407 28.210 1.00 74.44 104 ARG A N 1
ATOM 840 C CA . ARG A 1 104 ? -22.306 2.963 28.908 1.00 74.44 104 ARG A CA 1
ATOM 841 C C . ARG A 1 104 ? -22.670 3.602 30.249 1.00 74.44 104 ARG A C 1
ATOM 843 O O . ARG A 1 104 ? -21.917 3.464 31.207 1.00 74.44 104 ARG A O 1
ATOM 850 N N . GLU A 1 105 ? -23.810 4.283 30.324 1.00 75.56 105 GLU A N 1
ATOM 851 C CA . GLU A 1 105 ? -24.327 4.857 31.572 1.00 75.56 105 GLU A CA 1
ATOM 852 C C . GLU A 1 105 ? -24.730 3.766 32.577 1.00 75.56 105 GLU A C 1
ATOM 854 O O . GLU A 1 105 ? -24.424 3.879 33.764 1.00 75.56 105 GLU A O 1
ATOM 859 N N . ARG A 1 106 ? -25.358 2.675 32.108 1.00 71.06 106 ARG A N 1
ATOM 860 C CA . ARG A 1 106 ? -25.753 1.521 32.941 1.00 71.06 106 ARG A CA 1
ATOM 861 C C . ARG A 1 106 ? -24.582 0.663 33.405 1.00 71.06 106 ARG A C 1
ATOM 863 O O . ARG A 1 106 ? -24.606 0.176 34.528 1.00 71.06 106 ARG A O 1
ATOM 870 N N . GLU A 1 107 ? -23.553 0.501 32.578 1.00 66.44 107 GLU A N 1
ATOM 871 C CA . GLU A 1 107 ? -22.287 -0.163 32.936 1.00 66.44 107 GLU A CA 1
ATOM 872 C C . GLU A 1 107 ? -21.394 0.725 33.826 1.00 66.44 107 GLU A C 1
ATOM 874 O O . GLU A 1 107 ? -20.192 0.491 33.941 1.00 66.44 107 GLU A O 1
ATOM 879 N N . GLY A 1 108 ? -21.998 1.743 34.457 1.00 53.19 108 GLY A N 1
ATOM 880 C CA . GLY A 1 108 ? -21.385 2.791 35.250 1.00 53.19 108 GLY A CA 1
ATOM 881 C C . GLY A 1 108 ? -20.145 2.355 36.018 1.00 53.19 108 GLY A C 1
ATOM 882 O O . GLY A 1 108 ? -20.145 1.404 36.800 1.00 53.19 108 GLY A O 1
ATOM 883 N N . CYS A 1 109 ? -19.084 3.127 35.805 1.00 47.41 109 CYS A N 1
ATOM 884 C CA . CYS A 1 109 ? -17.840 3.096 36.545 1.00 47.41 109 CYS A CA 1
ATOM 885 C C . CYS A 1 109 ? -18.103 3.176 38.054 1.00 47.41 109 CYS A C 1
ATOM 887 O O . CYS A 1 109 ? -18.195 4.263 38.629 1.00 47.41 109 CYS A O 1
ATOM 889 N N . GLY A 1 110 ? -18.185 2.022 38.711 1.00 40.84 110 GLY A N 1
ATOM 890 C CA . GLY A 1 110 ? -18.059 1.923 40.156 1.00 40.84 110 GLY A CA 1
ATOM 891 C C . GLY A 1 110 ? -16.662 2.388 40.568 1.00 40.84 110 GLY A C 1
ATOM 892 O O . GLY A 1 110 ? -15.710 1.620 40.502 1.00 40.84 110 GLY A O 1
ATOM 893 N N . GLY A 1 111 ? -16.540 3.660 40.957 1.00 36.75 111 GLY A N 1
ATOM 894 C CA . GLY A 1 111 ? -15.319 4.260 41.504 1.00 36.75 111 GLY A CA 1
ATOM 895 C C . GLY A 1 111 ? -14.336 4.802 40.456 1.00 36.75 111 GLY A C 1
ATOM 896 O O . GLY A 1 111 ? -13.674 4.045 39.759 1.00 36.75 111 GLY A O 1
ATOM 897 N N . TRP A 1 112 ? -14.221 6.135 40.389 1.00 32.44 112 TRP A N 1
ATOM 898 C CA . TRP A 1 112 ? -13.155 6.994 39.821 1.00 32.44 112 TRP A CA 1
ATOM 899 C C . TRP A 1 112 ? -12.480 6.709 38.455 1.00 32.44 112 TRP A C 1
ATOM 901 O O . TRP A 1 112 ? -11.777 7.589 37.959 1.00 32.44 112 TRP A O 1
ATOM 911 N N . LYS A 1 113 ? -12.688 5.577 37.780 1.00 38.19 113 LYS A N 1
ATOM 912 C CA . LYS A 1 113 ? -12.184 5.331 36.419 1.00 38.19 113 LYS A CA 1
ATOM 913 C C . LYS A 1 113 ? -13.256 5.694 35.403 1.00 38.19 113 LYS A C 1
ATOM 915 O O . LYS A 1 113 ? -14.121 4.875 35.147 1.00 38.19 113 LYS A O 1
ATOM 920 N N . LYS A 1 114 ? -13.193 6.883 34.792 1.00 48.00 114 LYS A N 1
ATOM 921 C CA . LYS A 1 114 ? -13.980 7.187 33.578 1.00 48.00 114 LYS A CA 1
ATOM 922 C C . LYS A 1 114 ? -13.803 6.041 32.565 1.00 48.00 114 LYS A C 1
ATOM 924 O O . LYS A 1 114 ? -12.666 5.749 32.198 1.00 48.00 114 LYS A O 1
ATOM 929 N N . CYS A 1 115 ? -14.888 5.408 32.106 1.00 55.41 115 CYS A N 1
ATOM 930 C CA . CYS A 1 115 ? -14.836 4.486 30.967 1.00 55.41 115 CYS A CA 1
ATOM 931 C C . CYS A 1 115 ? -14.239 5.251 29.787 1.00 55.41 115 CYS A C 1
ATOM 933 O O . CYS A 1 115 ? -14.783 6.287 29.398 1.00 55.41 115 CYS A O 1
ATOM 935 N N . GLY A 1 116 ? -13.105 4.784 29.265 1.00 62.91 116 GLY A N 1
ATOM 936 C CA . GLY A 1 116 ? -12.417 5.434 28.151 1.00 62.91 116 GLY A CA 1
ATOM 937 C C . GLY A 1 116 ? -13.296 5.532 26.896 1.00 62.91 116 GLY A C 1
ATOM 938 O O . GLY A 1 116 ? -14.355 4.898 26.835 1.00 62.91 116 GLY A O 1
ATOM 939 N N . PRO A 1 117 ? -12.897 6.347 25.907 1.00 73.00 117 PRO A N 1
ATOM 940 C CA . PRO A 1 117 ? -13.535 6.331 24.596 1.00 73.00 117 PRO A CA 1
ATOM 941 C C . PRO A 1 117 ? -13.474 4.929 23.968 1.00 73.00 117 PRO A C 1
ATOM 943 O O . PRO A 1 117 ? -12.630 4.103 24.326 1.00 73.00 117 PRO A O 1
ATOM 946 N N . GLY A 1 118 ? -14.388 4.673 23.034 1.00 81.12 118 GLY A N 1
ATOM 947 C CA . GLY A 1 118 ? -14.417 3.461 22.225 1.00 81.12 118 GLY A CA 1
ATOM 948 C C . GLY A 1 118 ? -13.184 3.331 21.328 1.00 81.12 118 GLY A C 1
ATOM 949 O O . GLY A 1 118 ? -12.386 4.259 21.188 1.00 81.12 118 GLY A O 1
ATOM 950 N N . ASN A 1 119 ? -13.014 2.162 20.712 1.00 87.75 119 ASN A N 1
ATOM 951 C CA . ASN A 1 119 ? -11.885 1.904 19.819 1.00 87.75 119 ASN A CA 1
ATOM 952 C C . ASN A 1 119 ? -12.285 2.189 18.370 1.00 87.75 119 ASN A C 1
ATOM 954 O O . ASN A 1 119 ? -13.279 1.638 17.898 1.00 87.75 119 ASN A O 1
ATOM 958 N N . VAL A 1 120 ? -11.472 2.959 17.644 1.00 95.50 120 VAL A N 1
ATOM 959 C CA . VAL A 1 120 ? -11.612 3.103 16.189 1.00 95.50 120 VAL A CA 1
ATOM 960 C C . VAL A 1 120 ? -10.528 2.294 15.491 1.00 95.50 120 VAL A C 1
ATOM 962 O O . VAL A 1 120 ? -9.338 2.464 15.766 1.00 95.50 120 VAL A O 1
ATOM 965 N N . PHE A 1 121 ? -10.937 1.429 14.569 1.00 97.06 121 PHE A N 1
ATOM 966 C CA . PHE A 1 121 ? -10.043 0.646 13.728 1.00 97.06 121 PHE A CA 1
ATOM 967 C C . PHE A 1 121 ? -10.165 1.082 12.270 1.00 97.06 121 PHE A C 1
ATOM 969 O O . PHE A 1 121 ? -11.252 1.017 11.704 1.00 97.06 121 PHE A O 1
ATOM 976 N N . LEU A 1 122 ? -9.055 1.467 11.641 1.00 97.44 122 LEU A N 1
ATOM 977 C CA . LEU A 1 122 ? -8.974 1.602 10.185 1.00 97.44 122 LEU A CA 1
ATOM 978 C C . LEU A 1 122 ? -8.431 0.290 9.625 1.00 97.44 122 LEU A C 1
ATOM 980 O O . LEU A 1 122 ? -7.303 -0.081 9.940 1.00 97.44 122 LEU A O 1
ATOM 984 N N . VAL A 1 123 ? -9.221 -0.427 8.831 1.00 98.00 123 VAL A N 1
ATOM 985 C CA . VAL A 1 123 ? -8.901 -1.798 8.414 1.00 98.00 123 VAL A CA 1
ATOM 986 C C . VAL A 1 123 ? -8.808 -1.886 6.898 1.00 98.00 123 VAL A C 1
ATOM 988 O O . VAL A 1 123 ? -9.774 -1.593 6.193 1.00 98.00 123 VAL A O 1
ATOM 991 N N . GLY A 1 124 ? -7.644 -2.310 6.408 1.00 97.69 124 GLY A N 1
ATOM 992 C CA . GLY A 1 124 ? -7.434 -2.632 5.002 1.00 97.69 124 GLY A CA 1
ATOM 993 C C . GLY A 1 124 ? -8.043 -3.976 4.639 1.00 97.69 124 GLY A C 1
ATOM 994 O O . GLY A 1 124 ? -7.744 -4.982 5.285 1.00 97.69 124 GLY A O 1
ATOM 995 N N . THR A 1 125 ? -8.884 -4.001 3.608 1.00 95.56 125 THR A N 1
ATOM 996 C CA . THR A 1 125 ? -9.569 -5.225 3.170 1.00 95.56 125 THR A CA 1
ATOM 997 C C . THR A 1 125 ? -8.821 -5.995 2.089 1.00 95.56 125 THR A C 1
ATOM 999 O O . THR A 1 125 ? -9.277 -7.060 1.693 1.00 95.56 125 THR A O 1
ATOM 1002 N N . GLY A 1 126 ? -7.698 -5.474 1.588 1.00 95.12 126 GLY A N 1
ATOM 1003 C CA . GLY A 1 126 ? -7.068 -6.026 0.391 1.00 95.12 126 GLY A CA 1
ATOM 1004 C C . GLY A 1 126 ? -7.714 -5.516 -0.909 1.00 95.12 126 GLY A C 1
ATOM 1005 O O . GLY A 1 126 ? -8.668 -4.731 -0.861 1.00 95.12 126 GLY A O 1
ATOM 1006 N N . PRO A 1 127 ? -7.186 -5.916 -2.079 1.00 93.00 127 PRO A N 1
ATOM 1007 C CA . PRO A 1 127 ? -7.639 -5.416 -3.383 1.00 93.00 127 PRO A CA 1
ATOM 1008 C C . PRO A 1 127 ? -9.005 -5.924 -3.850 1.00 93.00 127 PRO A C 1
ATOM 1010 O O . PRO A 1 127 ? -9.610 -5.288 -4.711 1.00 93.00 127 PRO A O 1
ATOM 1013 N N . GLY A 1 128 ? -9.505 -7.019 -3.278 1.00 89.19 128 GLY A N 1
ATOM 1014 C CA . GLY A 1 128 ? -10.835 -7.537 -3.590 1.00 89.19 128 GLY A CA 1
ATOM 1015 C C . GLY A 1 128 ? -11.045 -8.977 -3.138 1.00 89.19 128 GLY A C 1
ATOM 1016 O O . GLY A 1 128 ? -12.102 -9.272 -2.580 1.00 89.19 128 GLY A O 1
ATOM 1017 N N . ASP A 1 129 ? -10.035 -9.830 -3.331 1.00 92.00 129 ASP A N 1
ATOM 1018 C CA . ASP A 1 129 ? -10.071 -11.239 -2.924 1.00 92.00 129 ASP A CA 1
ATOM 1019 C C . ASP A 1 129 ? -10.189 -11.349 -1.388 1.00 92.00 129 ASP A C 1
ATOM 1021 O O . ASP A 1 129 ? -9.308 -10.843 -0.679 1.00 92.00 129 ASP A O 1
ATOM 1025 N N . PRO A 1 130 ? -11.249 -11.979 -0.846 1.00 92.06 130 PRO A N 1
ATOM 1026 C CA . PRO A 1 130 ? -11.414 -12.149 0.596 1.00 92.06 130 PRO A CA 1
ATOM 1027 C C . PRO A 1 130 ? -10.297 -12.984 1.244 1.00 92.06 130 PRO A C 1
ATOM 1029 O O . PRO A 1 130 ? -10.022 -12.785 2.429 1.00 92.06 130 PRO A O 1
ATOM 1032 N N . GLU A 1 131 ? -9.611 -13.867 0.507 1.00 94.06 131 GLU A N 1
ATOM 1033 C CA . GLU A 1 131 ? -8.470 -14.637 1.029 1.00 94.06 131 GLU A CA 1
ATOM 1034 C C . GLU A 1 131 ? -7.231 -13.760 1.289 1.00 94.06 131 GLU A C 1
ATOM 1036 O O . GLU A 1 131 ? -6.323 -14.160 2.018 1.00 94.06 131 GLU A O 1
ATOM 1041 N N . LEU A 1 132 ? -7.206 -12.533 0.755 1.00 95.81 132 LEU A N 1
ATOM 1042 C CA . LEU A 1 132 ? -6.156 -11.540 1.002 1.00 95.81 132 LEU A CA 1
ATOM 1043 C C . LEU A 1 132 ? -6.408 -10.685 2.257 1.00 95.81 132 LEU A C 1
ATOM 1045 O O . LEU A 1 132 ? -5.604 -9.802 2.582 1.00 95.81 132 LEU A O 1
ATOM 1049 N N . LEU A 1 133 ? -7.492 -10.943 2.997 1.00 96.38 133 LEU A N 1
ATOM 1050 C CA . LEU A 1 133 ? -7.695 -10.353 4.316 1.00 96.38 133 LEU A CA 1
ATOM 1051 C C . LEU A 1 133 ? -6.633 -10.834 5.303 1.00 96.38 133 LEU A C 1
ATOM 1053 O O . LEU A 1 133 ? -6.314 -12.017 5.417 1.00 96.38 133 LEU A O 1
ATOM 1057 N N . THR A 1 134 ? -6.136 -9.911 6.124 1.00 96.94 134 THR A N 1
ATOM 1058 C CA . THR A 1 134 ? -5.236 -10.299 7.209 1.00 96.94 134 THR A CA 1
ATOM 1059 C C . THR A 1 134 ? -6.012 -10.963 8.346 1.00 96.94 134 THR A C 1
ATOM 1061 O O . THR A 1 134 ? -7.134 -10.576 8.682 1.00 96.94 134 THR A O 1
ATOM 1064 N N . LEU A 1 135 ? -5.371 -11.897 9.054 1.00 96.44 135 LEU A N 1
ATOM 1065 C CA . LEU A 1 135 ? -5.954 -12.512 10.256 1.00 96.44 135 LEU A CA 1
ATOM 1066 C C . LEU A 1 135 ? -6.336 -11.472 11.326 1.00 96.44 135 LEU A C 1
ATOM 1068 O O . LEU A 1 135 ? -7.267 -11.671 12.106 1.00 96.44 135 LEU A O 1
ATOM 1072 N N . LYS A 1 136 ? -5.610 -10.346 11.396 1.00 95.75 136 LYS A N 1
ATOM 1073 C CA . LYS A 1 136 ? -5.937 -9.237 12.303 1.00 95.75 136 LYS A CA 1
ATOM 1074 C C . LYS A 1 136 ? -7.211 -8.510 11.844 1.00 95.75 136 LYS A C 1
ATOM 1076 O O . LYS A 1 136 ? -8.033 -8.204 12.703 1.00 95.75 136 LYS A O 1
ATOM 1081 N N . ALA A 1 137 ? -7.403 -8.305 10.538 1.00 96.94 137 ALA A N 1
ATOM 1082 C CA . ALA A 1 137 ? -8.611 -7.700 9.977 1.00 96.94 137 ALA A CA 1
ATOM 1083 C C . ALA A 1 137 ? -9.858 -8.545 10.272 1.00 96.94 137 ALA A C 1
ATOM 1085 O O . ALA A 1 137 ? -10.808 -8.021 10.845 1.00 96.94 137 ALA A O 1
ATOM 1086 N N . VAL A 1 138 ? -9.820 -9.853 9.988 1.00 96.06 138 VAL A N 1
ATOM 1087 C CA . VAL A 1 138 ? -10.954 -10.769 10.231 1.00 96.06 138 VAL A CA 1
ATOM 1088 C C . VAL A 1 138 ? -11.414 -10.719 11.691 1.00 96.06 138 VAL A C 1
ATOM 1090 O O . VAL A 1 138 ? -12.597 -10.529 11.963 1.00 96.06 138 VAL A O 1
ATOM 1093 N N . ARG A 1 139 ? -10.475 -10.801 12.646 1.00 95.12 139 ARG A N 1
ATOM 1094 C CA . ARG A 1 139 ? -10.799 -10.734 14.084 1.00 95.12 139 ARG A CA 1
ATOM 1095 C C . ARG A 1 139 ? -11.484 -9.426 14.480 1.00 95.12 139 ARG A C 1
ATOM 1097 O O . ARG A 1 139 ? -12.428 -9.453 15.258 1.00 95.12 139 ARG A O 1
ATOM 1104 N N . VAL A 1 140 ? -11.008 -8.294 13.958 1.00 94.88 140 VAL A N 1
ATOM 1105 C CA . VAL A 1 140 ? -11.557 -6.965 14.279 1.00 94.88 140 VAL A CA 1
ATOM 1106 C C . VAL A 1 140 ? -12.937 -6.765 13.649 1.00 94.88 140 VAL A C 1
ATOM 1108 O O . VAL A 1 140 ? -13.833 -6.231 14.298 1.00 94.88 140 VAL A O 1
ATOM 1111 N N . ILE A 1 141 ? -13.124 -7.230 12.413 1.00 93.75 141 ILE A N 1
ATOM 1112 C CA . ILE A 1 141 ? -14.400 -7.171 11.687 1.00 93.75 141 ILE A CA 1
ATOM 1113 C C . ILE A 1 141 ? -15.502 -7.929 12.437 1.00 93.75 141 ILE A C 1
ATOM 1115 O O . ILE A 1 141 ? -16.626 -7.444 12.552 1.00 93.75 141 ILE A O 1
ATOM 1119 N N . GLN A 1 142 ? -15.171 -9.093 12.996 1.00 93.00 142 GLN A N 1
ATOM 1120 C CA . GLN A 1 142 ? -16.115 -9.914 13.756 1.00 93.00 142 GLN A CA 1
ATOM 1121 C C . GLN A 1 142 ? -16.524 -9.293 15.101 1.00 93.00 142 GLN A C 1
ATOM 1123 O O . GLN A 1 142 ? -17.599 -9.606 15.607 1.00 93.00 142 GLN A O 1
ATOM 1128 N N . SER A 1 143 ? -15.696 -8.415 15.677 1.00 90.69 143 SER A N 1
ATOM 1129 C CA . SER A 1 143 ? -15.949 -7.763 16.971 1.00 90.69 143 SER A CA 1
ATOM 1130 C C . SER A 1 143 ? -16.545 -6.353 16.869 1.00 90.69 143 SER A C 1
ATOM 1132 O O . SER A 1 143 ? -16.611 -5.656 17.879 1.00 90.69 143 SER A O 1
ATOM 1134 N N . ALA A 1 144 ? -16.903 -5.886 15.671 1.00 91.12 144 ALA A N 1
ATOM 1135 C CA . ALA A 1 144 ? -17.380 -4.521 15.460 1.00 91.12 144 ALA A CA 1
ATOM 1136 C C . ALA A 1 144 ? -18.787 -4.297 16.046 1.00 91.12 144 ALA A C 1
ATOM 1138 O O . ALA A 1 144 ? -19.679 -5.118 15.848 1.00 91.12 144 ALA A O 1
ATOM 1139 N N . ASP A 1 145 ? -19.012 -3.145 16.685 1.00 89.12 145 ASP A N 1
ATOM 1140 C CA . ASP A 1 145 ? -20.366 -2.665 17.005 1.00 89.12 145 ASP A CA 1
ATOM 1141 C C . ASP A 1 145 ? -20.967 -1.933 15.794 1.00 89.12 145 ASP A C 1
ATOM 1143 O O . ASP A 1 145 ? -22.136 -2.108 15.439 1.00 89.12 145 ASP A O 1
ATOM 1147 N N . LEU A 1 146 ? -20.137 -1.121 15.132 1.00 89.38 146 LEU A N 1
ATOM 1148 C CA . LEU A 1 146 ? -20.472 -0.369 13.929 1.00 89.38 146 LEU A CA 1
ATOM 1149 C C . LEU A 1 146 ? -19.341 -0.501 12.907 1.00 89.38 146 LEU A C 1
ATOM 1151 O O . LEU A 1 146 ? -18.171 -0.298 13.230 1.00 89.38 146 LEU A O 1
ATOM 1155 N N . LEU A 1 147 ? -19.702 -0.785 11.662 1.00 92.88 147 LEU A N 1
ATOM 1156 C CA . LEU A 1 147 ? -18.786 -0.966 10.551 1.00 92.88 147 LEU A CA 1
ATOM 1157 C C . LEU A 1 147 ? -19.118 0.009 9.417 1.00 92.88 147 LEU A C 1
ATOM 1159 O O . LEU A 1 147 ? -20.184 -0.067 8.814 1.00 92.88 147 LEU A O 1
ATOM 1163 N N . LEU A 1 148 ? -18.192 0.919 9.110 1.00 92.19 148 LEU A N 1
ATOM 1164 C CA . LEU A 1 148 ? -18.285 1.874 8.005 1.00 92.19 148 LEU A CA 1
ATOM 1165 C C . LEU A 1 148 ? -17.490 1.358 6.808 1.00 92.19 148 LEU A C 1
ATOM 1167 O O . LEU A 1 148 ? -16.278 1.176 6.912 1.00 92.19 148 LEU A O 1
ATOM 1171 N N . TYR A 1 149 ? -18.115 1.212 5.645 1.00 90.62 149 TYR A N 1
ATOM 1172 C CA . TYR A 1 149 ? -17.453 0.712 4.434 1.00 90.62 149 TYR A CA 1
ATOM 1173 C C . TYR A 1 149 ? -17.743 1.596 3.219 1.00 90.62 149 TYR A C 1
ATOM 1175 O O . TYR A 1 149 ? -18.735 2.322 3.170 1.00 90.62 149 TYR A O 1
ATOM 1183 N N . ASP A 1 150 ? -16.846 1.564 2.236 1.00 84.56 150 ASP A N 1
ATOM 1184 C CA . ASP A 1 150 ? -17.013 2.279 0.971 1.00 84.56 150 ASP A CA 1
ATOM 1185 C C . ASP A 1 150 ? -17.165 1.321 -0.215 1.00 84.56 150 ASP A C 1
ATOM 1187 O O . ASP A 1 150 ? -17.264 0.104 -0.064 1.00 84.56 150 ASP A O 1
ATOM 1191 N N . ARG A 1 151 ? -17.229 1.898 -1.418 1.00 82.19 151 ARG A N 1
ATOM 1192 C CA . ARG A 1 151 ? -17.502 1.185 -2.666 1.00 82.19 151 ARG A CA 1
ATOM 1193 C C . ARG A 1 151 ? -16.480 0.094 -2.985 1.00 82.19 151 ARG A C 1
ATOM 1195 O O . ARG A 1 151 ? -16.843 -0.827 -3.703 1.00 82.19 151 ARG A O 1
ATOM 1202 N N . LEU A 1 152 ? -15.227 0.213 -2.536 1.00 84.50 152 LEU A N 1
ATOM 1203 C CA . LEU A 1 152 ? -14.155 -0.715 -2.924 1.00 84.50 152 LEU A CA 1
ATOM 1204 C C . LEU A 1 152 ? -14.139 -2.002 -2.092 1.00 84.50 152 LEU A C 1
ATOM 1206 O O . LEU A 1 152 ? -13.396 -2.921 -2.418 1.00 84.50 152 LEU A O 1
ATOM 1210 N N . VAL A 1 153 ? -14.957 -2.084 -1.043 1.00 86.06 153 VAL A N 1
ATOM 1211 C CA . VAL A 1 153 ? -15.100 -3.296 -0.233 1.00 86.06 153 VAL A CA 1
ATOM 1212 C C . VAL A 1 153 ? -16.032 -4.279 -0.948 1.00 86.06 153 VAL A C 1
ATOM 1214 O O . VAL A 1 153 ? -17.143 -3.913 -1.347 1.00 86.06 153 VAL A O 1
ATOM 1217 N N . SER A 1 154 ? -15.576 -5.521 -1.133 1.00 84.12 154 SER A N 1
ATOM 1218 C CA . SER A 1 154 ? -16.346 -6.592 -1.775 1.00 84.12 154 SER A CA 1
ATOM 1219 C C . SER A 1 154 ? -17.434 -7.147 -0.856 1.00 84.12 154 SER A C 1
ATOM 1221 O O . SER A 1 154 ? -17.324 -7.097 0.368 1.00 84.12 154 SER A O 1
ATOM 1223 N N . ASN A 1 155 ? -18.503 -7.683 -1.454 1.00 83.44 155 ASN A N 1
ATOM 1224 C CA . ASN A 1 155 ? -19.592 -8.302 -0.695 1.00 83.44 155 ASN A CA 1
ATOM 1225 C C . ASN A 1 155 ? -19.104 -9.524 0.097 1.00 83.44 155 ASN A C 1
ATOM 1227 O O . ASN A 1 155 ? -19.506 -9.679 1.244 1.00 83.44 155 ASN A O 1
ATOM 1231 N N . ASP A 1 156 ? -18.168 -10.296 -0.459 1.00 85.75 156 ASP A N 1
ATOM 1232 C CA . ASP A 1 156 ? -17.583 -11.466 0.206 1.00 85.75 156 ASP A CA 1
ATOM 1233 C C . ASP A 1 156 ? -16.894 -11.091 1.530 1.00 85.75 156 ASP A C 1
ATOM 1235 O O . ASP A 1 156 ? -16.968 -11.824 2.511 1.00 85.75 156 ASP A O 1
ATOM 1239 N N . VAL A 1 157 ? -16.274 -9.905 1.605 1.00 87.94 157 VAL A N 1
ATOM 1240 C CA . VAL A 1 157 ? -15.713 -9.369 2.859 1.00 87.94 157 VAL A CA 1
ATOM 1241 C C . VAL A 1 157 ? -16.820 -8.961 3.835 1.00 87.94 157 VAL A C 1
ATOM 1243 O O . VAL A 1 157 ? -16.682 -9.164 5.042 1.00 87.94 157 VAL A O 1
ATOM 1246 N N . LEU A 1 158 ? -17.923 -8.393 3.336 1.00 87.69 158 LEU A N 1
ATOM 1247 C CA . LEU A 1 158 ? -19.072 -8.013 4.167 1.00 87.69 158 LEU A CA 1
ATOM 1248 C C . LEU A 1 158 ? -19.804 -9.235 4.742 1.00 87.69 158 LEU A C 1
ATOM 1250 O O . LEU A 1 158 ? -20.385 -9.137 5.819 1.00 87.69 158 LEU A O 1
ATOM 1254 N N . ASP A 1 159 ? -19.734 -10.387 4.080 1.00 87.94 159 ASP A N 1
ATOM 1255 C CA . ASP A 1 159 ? -20.311 -11.643 4.574 1.00 87.94 159 ASP A CA 1
ATOM 1256 C C . ASP A 1 159 ? -19.547 -12.229 5.775 1.00 87.94 159 ASP A C 1
ATOM 1258 O O . ASP A 1 159 ? -20.089 -13.049 6.515 1.00 87.94 159 ASP A O 1
ATOM 1262 N N . LEU A 1 160 ? -18.316 -11.767 6.026 1.00 88.19 160 LEU A N 1
ATOM 1263 C CA . LEU A 1 160 ? -17.513 -12.145 7.197 1.00 88.19 160 LEU A CA 1
ATOM 1264 C C . LEU A 1 160 ? -17.808 -11.288 8.441 1.00 88.19 160 LEU A C 1
ATOM 1266 O O . LEU A 1 160 ? -17.231 -11.522 9.509 1.00 88.19 160 LEU A O 1
ATOM 1270 N N . VAL A 1 161 ? -18.664 -10.272 8.308 1.00 89.12 161 VAL A N 1
ATOM 1271 C CA . VAL A 1 161 ? -19.005 -9.335 9.382 1.00 89.12 161 VAL A CA 1
ATOM 1272 C C . VAL A 1 161 ? -19.798 -10.043 10.479 1.00 89.12 161 VAL A C 1
ATOM 1274 O O . VAL A 1 161 ? -20.668 -10.872 10.216 1.00 89.12 161 VAL A O 1
ATOM 1277 N N . GLY A 1 162 ? -19.495 -9.714 11.738 1.00 85.88 162 GLY A N 1
ATOM 1278 C CA . GLY A 1 162 ? -20.195 -10.295 12.880 1.00 85.88 162 GLY A CA 1
ATOM 1279 C C . GLY A 1 162 ? -21.705 -10.006 12.832 1.00 85.88 162 GLY A C 1
ATOM 1280 O O . GLY A 1 162 ? -22.100 -8.893 12.484 1.00 85.88 162 GLY A O 1
ATOM 1281 N N . PRO A 1 163 ? -22.573 -10.948 13.245 1.00 84.25 163 PRO A N 1
ATOM 1282 C CA . PRO A 1 163 ? -24.030 -10.813 13.109 1.00 84.25 163 PRO A CA 1
ATOM 1283 C C . PRO A 1 163 ? -24.632 -9.659 13.929 1.00 84.25 163 PRO A C 1
ATOM 1285 O O . PRO A 1 163 ? -25.753 -9.230 13.670 1.00 84.25 163 PRO A O 1
ATOM 1288 N N . ASN A 1 164 ? -23.895 -9.161 14.926 1.00 81.69 164 ASN A N 1
ATOM 1289 C CA . ASN A 1 164 ? -24.321 -8.061 15.791 1.00 81.69 164 ASN A CA 1
ATOM 1290 C C . ASN A 1 164 ? -23.849 -6.685 15.297 1.00 81.69 164 ASN A C 1
ATOM 1292 O O . ASN A 1 164 ? -24.311 -5.669 15.820 1.00 81.69 164 ASN A O 1
ATOM 1296 N N . ALA A 1 165 ? -22.937 -6.640 14.322 1.00 86.00 165 ALA A N 1
ATOM 1297 C CA . ALA A 1 165 ? -22.386 -5.393 13.822 1.00 86.00 165 ALA A CA 1
ATOM 1298 C C . ALA A 1 165 ? -23.415 -4.670 12.948 1.00 86.00 165 ALA A C 1
ATOM 1300 O O . ALA A 1 165 ? -24.091 -5.268 12.108 1.00 86.00 165 ALA A O 1
ATOM 1301 N N . ARG A 1 166 ? -23.519 -3.352 13.111 1.00 86.38 166 ARG A N 1
ATOM 1302 C CA . ARG A 1 166 ? -24.297 -2.509 12.197 1.00 86.38 166 ARG A CA 1
ATOM 1303 C C . ARG A 1 166 ? -23.415 -2.069 11.041 1.00 86.38 166 ARG A C 1
ATOM 1305 O O . ARG A 1 166 ? -22.312 -1.590 11.271 1.00 86.38 166 ARG A O 1
ATOM 1312 N N . LEU A 1 167 ? -23.892 -2.220 9.809 1.00 86.44 167 LEU A N 1
ATOM 1313 C CA . LEU A 1 167 ? -23.166 -1.797 8.616 1.00 86.44 167 LEU A CA 1
ATOM 1314 C C . LEU A 1 167 ? -23.663 -0.425 8.155 1.00 86.44 167 LEU A C 1
ATOM 1316 O O . LEU A 1 167 ? -24.865 -0.183 8.103 1.00 86.44 167 LEU A O 1
ATOM 1320 N N . LEU A 1 168 ? -22.734 0.463 7.811 1.00 84.88 168 LEU A N 1
ATOM 1321 C CA . LEU A 1 168 ? -23.017 1.792 7.286 1.00 84.88 168 LEU A CA 1
ATOM 1322 C C . LEU A 1 168 ? -22.187 2.047 6.027 1.00 84.88 168 LEU A C 1
ATOM 1324 O O . LEU A 1 168 ? -20.960 2.164 6.078 1.00 84.88 168 LEU A O 1
ATOM 1328 N N . TYR A 1 169 ? -22.865 2.170 4.891 1.00 84.50 169 TYR A N 1
ATOM 1329 C CA . TYR A 1 169 ? -22.225 2.566 3.644 1.00 84.50 169 TYR A CA 1
ATOM 1330 C C . TYR A 1 169 ? -21.912 4.069 3.644 1.00 84.50 169 TYR A C 1
ATOM 1332 O O . TYR A 1 169 ? -22.788 4.896 3.892 1.00 84.50 169 TYR A O 1
ATOM 1340 N N . VAL A 1 170 ? -20.664 4.426 3.330 1.00 81.88 170 VAL A N 1
ATOM 1341 C CA . VAL A 1 170 ? -20.180 5.821 3.272 1.00 81.88 170 VAL A CA 1
ATOM 1342 C C . VAL A 1 170 ? -19.501 6.173 1.941 1.00 81.88 170 VAL A C 1
ATOM 1344 O O . VAL A 1 170 ? -18.831 7.197 1.818 1.00 81.88 170 VAL A O 1
ATOM 1347 N N . GLY A 1 171 ? -19.631 5.314 0.927 1.00 70.56 171 GLY A N 1
ATOM 1348 C CA . GLY A 1 171 ? -18.996 5.514 -0.376 1.00 70.56 171 GLY A CA 1
ATOM 1349 C C . GLY A 1 171 ? -19.655 6.604 -1.232 1.00 70.56 171 GLY A C 1
ATOM 1350 O O . GLY A 1 171 ? -20.845 6.894 -1.119 1.00 70.56 171 GLY A O 1
ATOM 1351 N N . LYS A 1 172 ? -18.874 7.183 -2.154 1.00 65.25 172 LYS A N 1
ATOM 1352 C CA . LYS A 1 172 ? -19.386 8.091 -3.191 1.00 65.25 172 LYS A CA 1
ATOM 1353 C C . LYS A 1 172 ? -19.991 7.278 -4.337 1.00 65.25 172 LYS A C 1
ATOM 1355 O O . LYS A 1 172 ? -19.262 6.561 -5.024 1.00 65.25 172 LYS A O 1
ATOM 1360 N N . THR A 1 173 ? -21.291 7.428 -4.569 1.00 49.19 173 THR A N 1
ATOM 1361 C CA . THR A 1 173 ? -21.987 6.855 -5.730 1.00 49.19 173 THR A CA 1
ATOM 1362 C C . THR A 1 173 ? -22.530 7.994 -6.587 1.00 49.19 173 THR A C 1
ATOM 1364 O O . THR A 1 173 ? -23.191 8.893 -6.072 1.00 49.19 173 THR A O 1
ATOM 1367 N N . ALA A 1 174 ? -22.252 7.975 -7.893 1.00 35.53 174 ALA A N 1
ATOM 1368 C CA . ALA A 1 174 ? -22.821 8.949 -8.821 1.00 35.53 174 ALA A CA 1
ATOM 1369 C C . ALA A 1 174 ? -24.359 8.851 -8.799 1.00 35.53 174 ALA A C 1
ATOM 1371 O O . ALA A 1 174 ? -24.905 7.772 -9.016 1.00 35.53 174 ALA A O 1
ATOM 1372 N N . GLY A 1 175 ? -25.041 9.963 -8.509 1.00 35.12 175 GLY A N 1
ATOM 1373 C CA . GLY A 1 175 ? -26.508 10.031 -8.430 1.00 35.12 175 GLY A CA 1
ATOM 1374 C C . GLY A 1 175 ? -27.124 9.818 -7.039 1.00 35.12 175 GLY A C 1
ATOM 1375 O O . GLY A 1 175 ? -28.336 9.933 -6.917 1.00 35.12 175 GLY A O 1
ATOM 1376 N N . TYR A 1 176 ? -26.326 9.567 -5.994 1.00 40.94 176 TYR A N 1
ATOM 1377 C CA . TYR A 1 176 ? -26.784 9.529 -4.596 1.00 40.94 176 TYR A CA 1
ATOM 1378 C C . TYR A 1 176 ? -26.115 10.643 -3.781 1.00 40.94 176 TYR A C 1
ATOM 1380 O O . TYR A 1 176 ? -24.991 11.041 -4.093 1.00 40.94 176 TYR A O 1
ATOM 1388 N N . HIS A 1 177 ? -26.779 11.134 -2.725 1.00 46.16 177 HIS A N 1
ATOM 1389 C CA . HIS A 1 177 ? -26.176 12.063 -1.762 1.00 46.16 177 HIS A CA 1
ATOM 1390 C C . HIS A 1 177 ? -24.980 11.387 -1.074 1.00 46.16 177 HIS A C 1
ATOM 1392 O O . HIS A 1 177 ? -25.126 10.634 -0.115 1.00 46.16 177 HIS A O 1
ATOM 1398 N N . SER A 1 178 ? -23.785 11.603 -1.623 1.00 58.16 178 SER A N 1
ATOM 1399 C CA . SER A 1 178 ? -22.541 11.068 -1.085 1.00 58.16 178 SER A CA 1
ATOM 1400 C C . SER A 1 178 ? -22.156 11.805 0.189 1.00 58.16 178 SER A C 1
ATOM 1402 O O . SER A 1 178 ? -22.144 13.037 0.170 1.00 58.16 178 SER A O 1
ATOM 1404 N N . ARG A 1 179 ? -21.753 11.073 1.235 1.00 69.94 179 ARG A N 1
ATOM 1405 C CA . ARG A 1 179 ? -21.225 11.707 2.444 1.00 69.94 179 ARG A CA 1
ATOM 1406 C C . ARG A 1 179 ? -19.883 12.398 2.164 1.00 69.94 179 ARG A C 1
ATOM 1408 O O . ARG A 1 179 ? -19.035 11.863 1.436 1.00 69.94 179 ARG A O 1
ATOM 1415 N N . THR A 1 180 ? -19.700 13.600 2.695 1.00 81.25 180 THR A N 1
ATOM 1416 C CA . THR A 1 180 ? -18.429 14.328 2.664 1.00 81.25 180 THR A CA 1
ATOM 1417 C C . THR A 1 180 ? -17.420 13.657 3.597 1.00 81.25 180 THR A C 1
ATOM 1419 O O . THR A 1 180 ? -17.757 12.764 4.377 1.00 81.25 180 THR A O 1
ATOM 1422 N N . GLN A 1 181 ? -16.145 14.040 3.495 1.00 82.94 181 GLN A N 1
ATOM 1423 C CA . GLN A 1 181 ? -15.141 13.444 4.377 1.00 82.94 181 GLN A CA 1
ATOM 1424 C C . GLN A 1 181 ? -15.360 13.892 5.825 1.00 82.94 181 GLN A C 1
ATOM 1426 O O . GLN A 1 181 ? -15.200 13.106 6.751 1.00 82.94 181 GLN A O 1
ATOM 1431 N N . GLU A 1 182 ? -15.769 15.141 5.988 1.00 84.19 182 GLU A N 1
ATOM 1432 C CA . GLU A 1 182 ? -16.085 15.790 7.250 1.00 84.19 182 GLU A CA 1
ATOM 1433 C C . GLU A 1 182 ? -17.251 15.069 7.941 1.00 84.19 182 GLU A C 1
ATOM 1435 O O . GLU A 1 182 ? -17.177 14.759 9.125 1.00 84.19 182 GLU A O 1
ATOM 1440 N N . GLU A 1 183 ? -18.273 14.663 7.184 1.00 84.00 183 GLU A N 1
ATOM 1441 C CA . GLU A 1 183 ? -19.381 13.871 7.726 1.00 84.00 183 GLU A CA 1
ATOM 1442 C C . GLU A 1 183 ? -18.934 12.472 8.188 1.00 84.00 183 GLU A C 1
ATOM 1444 O O . GLU A 1 183 ? -19.411 11.963 9.204 1.00 84.00 183 GLU A O 1
ATOM 1449 N N . ILE A 1 184 ? -18.003 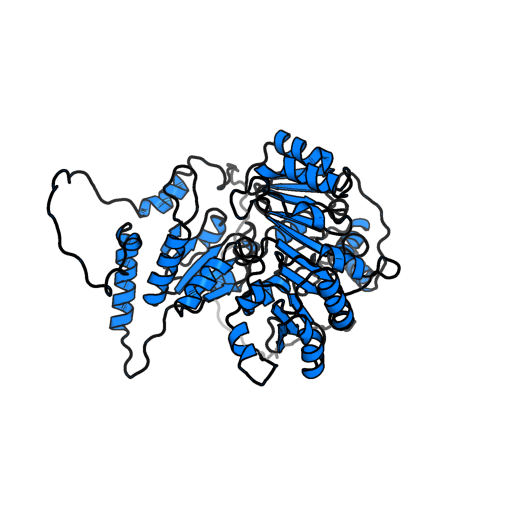11.832 7.469 1.00 88.25 184 ILE A N 1
ATOM 1450 C CA . ILE A 1 184 ? -17.418 10.546 7.890 1.00 88.25 184 ILE A CA 1
ATOM 1451 C C . ILE A 1 184 ? -16.607 10.731 9.178 1.00 88.25 184 ILE A C 1
ATOM 1453 O O . ILE A 1 184 ? -16.709 9.909 10.089 1.00 88.25 184 ILE A O 1
ATOM 1457 N N . HIS A 1 185 ? -15.826 11.808 9.269 1.00 90.56 185 HIS A N 1
ATOM 1458 C CA . HIS A 1 185 ? -15.046 12.159 10.453 1.00 90.56 185 HIS A CA 1
ATOM 1459 C C . HIS A 1 185 ? -15.942 12.324 11.689 1.00 90.56 185 HIS A C 1
ATOM 1461 O O . HIS A 1 185 ? -15.683 11.711 12.727 1.00 90.56 185 HIS A O 1
ATOM 1467 N N . GLU A 1 186 ? -17.039 13.073 11.564 1.00 88.50 186 GLU A N 1
ATOM 1468 C CA . GLU A 1 186 ? -18.001 13.279 12.650 1.00 88.50 186 GLU A CA 1
ATOM 1469 C C . GLU A 1 186 ? -18.719 11.993 13.072 1.00 88.50 186 GLU A C 1
ATOM 1471 O O . GLU A 1 186 ? -18.935 11.770 14.267 1.00 88.50 186 GLU A O 1
ATOM 1476 N N . LEU A 1 187 ? -19.059 11.114 12.123 1.00 88.56 187 LEU A N 1
ATOM 1477 C CA . LEU A 1 187 ? -19.638 9.805 12.432 1.00 88.56 187 LEU A CA 1
ATOM 1478 C C . LEU A 1 187 ? -18.671 8.940 13.245 1.00 88.56 187 LEU A C 1
ATOM 1480 O O . LEU A 1 187 ? -19.061 8.391 14.276 1.00 88.56 187 LEU A O 1
ATOM 1484 N N . LEU A 1 188 ? -17.414 8.831 12.803 1.00 91.94 188 LEU A N 1
ATOM 1485 C CA . LEU A 1 188 ? -16.391 8.066 13.518 1.00 91.94 188 LEU A CA 1
ATOM 1486 C C . LEU A 1 188 ? -16.208 8.600 14.944 1.00 91.94 188 LEU A C 1
ATOM 1488 O O . LEU A 1 188 ? -16.207 7.813 15.892 1.00 91.94 188 LEU A O 1
ATOM 1492 N N . LEU A 1 189 ? -16.123 9.925 15.095 1.00 91.88 189 LEU A N 1
ATOM 1493 C CA . LEU A 1 189 ? -15.987 10.586 16.391 1.00 91.88 189 LEU A CA 1
ATOM 1494 C C . LEU A 1 189 ? -17.186 10.304 17.299 1.00 91.88 189 LEU A C 1
ATOM 1496 O O . LEU A 1 189 ? -17.004 9.827 18.414 1.00 91.88 189 LEU A O 1
ATOM 1500 N N . SER A 1 190 ? -18.408 10.521 16.811 1.00 89.44 190 SER A N 1
ATOM 1501 C CA . SER A 1 190 ? -19.634 10.394 17.611 1.00 89.44 190 SER A CA 1
ATOM 1502 C C . SER A 1 190 ? -19.806 8.994 18.205 1.00 89.44 190 SER A C 1
ATOM 1504 O O . SER A 1 190 ? -20.180 8.842 19.371 1.00 89.44 190 SER A O 1
ATOM 1506 N N . PHE A 1 191 ? -19.533 7.951 17.415 1.00 90.00 191 PHE A N 1
ATOM 1507 C CA . PHE A 1 191 ? -19.638 6.568 17.880 1.00 90.00 191 PHE A CA 1
ATOM 1508 C C . PHE A 1 191 ? -18.466 6.164 18.781 1.00 90.00 191 PHE A C 1
ATOM 1510 O O . PHE A 1 191 ? -18.680 5.460 19.771 1.00 90.00 191 PHE A O 1
ATOM 1517 N N . ALA A 1 192 ? -17.254 6.650 18.505 1.00 91.19 192 ALA A N 1
ATOM 1518 C CA . ALA A 1 192 ? -16.117 6.451 19.398 1.00 91.19 192 ALA A CA 1
ATOM 1519 C C . ALA A 1 192 ? -16.359 7.107 20.768 1.00 91.19 192 ALA A C 1
ATOM 1521 O O . ALA A 1 192 ? -16.158 6.478 21.807 1.00 91.19 192 ALA A O 1
ATOM 1522 N N . GLU A 1 193 ? -16.877 8.335 20.795 1.00 89.50 193 GLU A N 1
ATOM 1523 C CA . GLU A 1 193 ? -17.259 9.035 22.023 1.00 89.50 193 GLU A CA 1
ATOM 1524 C C . GLU A 1 193 ? -18.374 8.316 22.779 1.00 89.50 193 GLU A C 1
ATOM 1526 O O . GLU A 1 193 ? -18.384 8.354 24.007 1.00 89.50 193 GLU A O 1
ATOM 1531 N N . ALA A 1 194 ? -19.277 7.616 22.085 1.00 86.69 194 ALA A N 1
ATOM 1532 C CA . ALA A 1 194 ? -20.302 6.772 22.700 1.00 86.69 194 ALA A CA 1
ATOM 1533 C C . ALA A 1 194 ? -19.753 5.455 23.290 1.00 86.69 194 ALA A C 1
ATOM 1535 O O . ALA A 1 194 ? -20.500 4.734 23.946 1.00 86.69 194 ALA A O 1
ATOM 1536 N N . GLY A 1 195 ? -18.460 5.154 23.115 1.00 87.25 195 GLY A N 1
ATOM 1537 C CA . GLY A 1 195 ? -17.823 3.938 23.631 1.00 87.25 195 GLY A CA 1
ATOM 1538 C C . GLY A 1 195 ? -17.866 2.743 22.673 1.00 87.25 195 GLY A C 1
ATOM 1539 O O . GLY A 1 195 ? -17.522 1.638 23.084 1.00 87.25 195 GLY A O 1
ATOM 1540 N N . ALA A 1 196 ? -18.279 2.942 21.418 1.00 88.62 196 ALA A N 1
ATOM 1541 C CA . ALA A 1 196 ? -18.418 1.865 20.443 1.00 88.62 196 ALA A CA 1
ATOM 1542 C C . ALA A 1 196 ? -17.066 1.369 19.914 1.00 88.62 196 ALA A C 1
ATOM 1544 O O . ALA A 1 196 ? -16.114 2.138 19.757 1.00 88.62 196 ALA A O 1
ATOM 1545 N N . THR A 1 197 ? -17.008 0.092 19.543 1.00 92.12 197 THR A N 1
ATOM 1546 C CA . THR A 1 197 ? -15.966 -0.441 18.666 1.00 92.12 197 THR A CA 1
ATOM 1547 C C . THR A 1 197 ? -16.351 -0.158 17.218 1.00 92.12 197 THR A C 1
ATOM 1549 O O . THR A 1 197 ? -17.194 -0.844 16.637 1.00 92.12 197 THR A O 1
ATOM 1552 N N . VAL A 1 198 ? -15.738 0.875 16.641 1.00 95.00 198 VAL A N 1
ATOM 1553 C CA . VAL A 1 198 ? -16.010 1.338 15.277 1.00 95.00 198 VAL A CA 1
ATOM 1554 C C . VAL A 1 198 ? -14.939 0.805 14.333 1.00 95.00 198 VAL A C 1
ATOM 1556 O O . VAL A 1 198 ? -13.746 1.029 14.538 1.00 95.00 198 VAL A O 1
ATOM 1559 N N . VAL A 1 199 ? -15.357 0.128 13.268 1.00 96.69 199 VAL A N 1
ATOM 1560 C CA . VAL A 1 199 ? -14.472 -0.407 12.230 1.00 96.69 199 VAL A CA 1
ATOM 1561 C C . VAL A 1 199 ? -14.716 0.333 10.921 1.00 96.69 199 VAL A C 1
ATOM 1563 O O . VAL A 1 199 ? -15.799 0.271 10.355 1.00 96.69 199 VAL A O 1
ATOM 1566 N N . ARG A 1 200 ? -13.703 1.021 10.400 1.00 96.50 200 ARG A N 1
ATOM 1567 C CA . ARG A 1 200 ? -13.716 1.646 9.075 1.00 96.50 200 ARG A CA 1
ATOM 1568 C C . ARG A 1 200 ? -12.998 0.731 8.087 1.00 96.50 200 ARG A C 1
ATOM 1570 O O . ARG A 1 200 ? -11.769 0.681 8.070 1.00 96.50 200 ARG A O 1
ATOM 1577 N N . LEU A 1 201 ? -13.767 0.022 7.264 1.00 95.81 201 LEU A N 1
ATOM 1578 C CA . LEU A 1 201 ? -13.239 -0.781 6.165 1.00 95.81 201 LEU A CA 1
ATOM 1579 C C . LEU A 1 201 ? -12.843 0.096 4.985 1.00 95.81 201 LEU A C 1
ATOM 1581 O O . LEU A 1 201 ? -13.608 0.970 4.565 1.00 95.81 201 LEU A O 1
ATOM 1585 N N . LYS A 1 202 ? -11.656 -0.171 4.445 1.00 94.50 202 LYS A N 1
ATOM 1586 C CA . LYS A 1 202 ? -11.077 0.554 3.315 1.00 94.50 202 LYS A CA 1
ATOM 1587 C C . LYS A 1 202 ? -10.471 -0.451 2.339 1.00 94.50 202 LYS A C 1
ATOM 1589 O O . LYS A 1 202 ? -9.715 -1.327 2.757 1.00 94.50 202 LYS A O 1
ATOM 1594 N N . GLY A 1 203 ? -10.793 -0.305 1.053 1.00 93.38 203 GLY A N 1
ATOM 1595 C CA . GLY A 1 203 ? -10.198 -1.119 -0.010 1.00 93.38 203 GLY A CA 1
ATOM 1596 C C . GLY A 1 203 ? -8.675 -0.965 -0.063 1.00 93.38 203 GLY A C 1
ATOM 1597 O O . GLY A 1 203 ? -8.160 0.146 0.061 1.00 93.38 203 GLY A O 1
ATOM 1598 N N . GLY A 1 204 ? -7.957 -2.069 -0.261 1.00 95.25 204 GLY A N 1
ATOM 1599 C CA . GLY A 1 204 ? -6.495 -2.101 -0.259 1.00 95.25 204 GLY A CA 1
ATOM 1600 C C . GLY A 1 204 ? -5.904 -1.884 1.135 1.00 95.25 204 GLY A C 1
ATOM 1601 O O . GLY A 1 204 ? -6.265 -2.583 2.085 1.00 95.25 204 GLY A O 1
ATOM 1602 N N . ASP A 1 205 ? -4.988 -0.918 1.244 1.00 97.19 205 ASP A N 1
ATOM 1603 C CA . ASP A 1 205 ? -4.353 -0.504 2.499 1.00 97.19 205 ASP A CA 1
ATOM 1604 C C . ASP A 1 205 ? -4.865 0.884 2.953 1.00 97.19 205 ASP A C 1
ATOM 1606 O O . ASP A 1 205 ? -4.917 1.808 2.135 1.00 97.19 205 ASP A O 1
ATOM 1610 N N . PRO A 1 206 ? -5.199 1.097 4.244 1.00 96.00 206 PRO A N 1
ATOM 1611 C CA . PRO A 1 206 ? -5.737 2.370 4.734 1.00 96.00 206 PRO A CA 1
ATOM 1612 C C . PRO A 1 206 ? -4.835 3.587 4.496 1.00 96.00 206 PRO A C 1
ATOM 1614 O O . PRO A 1 206 ? -5.340 4.705 4.340 1.00 96.00 206 PRO A O 1
ATOM 1617 N N . LEU A 1 207 ? -3.515 3.382 4.502 1.00 96.25 207 LEU A N 1
ATOM 1618 C CA . LEU A 1 207 ? -2.491 4.427 4.502 1.00 96.25 207 LEU A CA 1
ATOM 1619 C C . LEU A 1 207 ? -1.849 4.640 3.121 1.00 96.25 207 LEU A C 1
ATOM 1621 O O . LEU A 1 207 ? -1.049 5.566 2.954 1.00 96.25 207 LEU A O 1
ATOM 1625 N N . VAL A 1 208 ? -2.241 3.844 2.119 1.00 95.50 208 VAL A N 1
ATOM 1626 C CA . VAL A 1 208 ? -1.846 3.994 0.709 1.00 95.50 208 VAL A CA 1
ATOM 1627 C C . VAL A 1 208 ? -3.058 4.422 -0.119 1.00 95.50 208 VAL A C 1
ATOM 1629 O O . VAL A 1 208 ? -3.934 3.630 -0.438 1.00 95.50 208 VAL A O 1
ATOM 1632 N N . PHE A 1 209 ? -3.131 5.711 -0.435 1.00 91.31 209 PHE A N 1
ATOM 1633 C CA . PHE A 1 209 ? -4.205 6.408 -1.148 1.00 91.31 209 PHE A CA 1
ATOM 1634 C C . PHE A 1 209 ? -5.626 6.226 -0.589 1.00 91.31 209 PHE A C 1
ATOM 1636 O O . PHE A 1 209 ? -6.592 6.685 -1.196 1.00 91.31 209 PHE A O 1
ATOM 1643 N N . GLY A 1 210 ? -5.769 5.636 0.600 1.00 86.81 210 GLY A N 1
ATOM 1644 C CA . GLY A 1 210 ? -7.058 5.374 1.235 1.00 86.81 210 GLY A CA 1
ATOM 1645 C C . GLY A 1 210 ? -7.660 6.558 1.995 1.00 86.81 210 GLY A C 1
ATOM 1646 O O . GLY A 1 210 ? -8.807 6.474 2.420 1.00 86.81 210 GLY A O 1
ATOM 1647 N N . ARG A 1 211 ? -6.927 7.663 2.193 1.00 89.19 211 ARG A N 1
ATOM 1648 C CA . ARG A 1 211 ? -7.294 8.772 3.110 1.00 89.19 211 ARG A CA 1
ATOM 1649 C C . ARG A 1 211 ? -7.381 8.371 4.590 1.00 89.19 211 ARG A C 1
ATOM 1651 O O . ARG A 1 211 ? -7.903 9.133 5.393 1.00 89.19 211 ARG A O 1
ATOM 1658 N N . GLY A 1 212 ? -6.862 7.201 4.974 1.00 90.94 212 GLY A N 1
ATOM 1659 C CA . GLY A 1 212 ? -6.848 6.775 6.377 1.00 90.94 212 GLY A CA 1
ATOM 1660 C C . GLY A 1 212 ? -6.016 7.701 7.266 1.00 90.94 212 GLY A C 1
ATOM 1661 O O . GLY A 1 212 ? -6.361 7.897 8.422 1.00 90.94 212 GLY A O 1
ATOM 1662 N N . GLY A 1 213 ? -4.978 8.337 6.710 1.00 90.75 213 GLY A N 1
ATOM 1663 C CA . GLY A 1 213 ? -4.211 9.367 7.414 1.00 90.75 213 GLY A CA 1
ATOM 1664 C C . GLY A 1 213 ? -5.047 10.583 7.820 1.00 90.75 213 GLY A C 1
ATOM 1665 O O . GLY A 1 213 ? -4.911 11.038 8.945 1.00 90.75 213 GLY A O 1
ATOM 1666 N N . GLU A 1 214 ? -5.947 11.054 6.947 1.00 91.06 214 GLU A N 1
ATOM 1667 C CA . GLU A 1 214 ? -6.838 12.196 7.235 1.00 91.06 214 GLU A CA 1
ATOM 1668 C C . GLU A 1 214 ? -7.841 11.841 8.349 1.00 91.06 214 GLU A C 1
ATOM 1670 O O . GLU A 1 214 ? -8.050 12.618 9.278 1.00 91.06 214 GLU A O 1
ATOM 1675 N N . GLU A 1 215 ? -8.432 10.641 8.272 1.00 93.56 215 GLU A N 1
ATOM 1676 C CA . GLU A 1 215 ? -9.377 10.127 9.278 1.00 93.56 215 GLU A CA 1
ATOM 1677 C C . GLU A 1 215 ? -8.692 9.951 10.642 1.00 93.56 215 GLU A C 1
ATOM 1679 O O . GLU A 1 215 ? -9.258 10.286 11.681 1.00 93.56 215 GLU A O 1
ATOM 1684 N N . MET A 1 216 ? -7.462 9.435 10.636 1.00 92.69 216 MET A N 1
ATOM 1685 C CA . MET A 1 216 ? -6.658 9.229 11.835 1.00 92.69 216 MET A CA 1
ATOM 1686 C C . MET A 1 216 ? -6.230 10.550 12.477 1.00 92.69 216 MET A C 1
ATOM 1688 O O . MET A 1 216 ? -6.427 10.701 13.679 1.00 92.69 216 MET A O 1
ATOM 1692 N N . ASP A 1 217 ? -5.694 11.490 11.696 1.00 90.06 217 ASP A N 1
ATOM 1693 C CA . ASP A 1 217 ? -5.249 12.803 12.178 1.00 90.06 217 ASP A CA 1
ATOM 1694 C C . ASP A 1 217 ? -6.410 13.562 12.839 1.00 90.06 217 ASP A C 1
ATOM 1696 O O . ASP A 1 217 ? -6.310 13.989 13.990 1.00 90.06 217 ASP A O 1
ATOM 1700 N N . PHE A 1 218 ? -7.575 13.609 12.179 1.00 92.38 218 PHE A N 1
ATOM 1701 C CA . PHE A 1 218 ? -8.775 14.226 12.749 1.00 92.38 218 PHE A CA 1
ATOM 1702 C C . PHE A 1 218 ? -9.163 13.616 14.106 1.00 92.38 218 PHE A C 1
ATOM 1704 O O . PHE A 1 218 ? -9.380 14.338 15.079 1.00 92.38 218 PHE A O 1
ATOM 1711 N N . LEU A 1 219 ? -9.251 12.285 14.190 1.00 92.69 219 LEU A N 1
ATOM 1712 C CA . LEU A 1 219 ? -9.666 11.596 15.415 1.00 92.69 219 LEU A CA 1
ATOM 1713 C C . LEU A 1 219 ? -8.639 11.754 16.544 1.00 92.69 219 LEU A C 1
ATOM 1715 O O . LEU A 1 219 ? -9.023 11.959 17.697 1.00 92.69 219 LEU A O 1
ATOM 1719 N N . GLN A 1 220 ? -7.347 11.717 16.219 1.00 88.94 220 GLN A N 1
ATOM 1720 C CA . GLN A 1 220 ? -6.268 11.916 17.185 1.00 88.94 220 GLN A CA 1
ATOM 1721 C C . GLN A 1 220 ? -6.272 13.337 17.758 1.00 88.94 220 GLN A C 1
ATOM 1723 O O . GLN A 1 220 ? -6.107 13.495 18.968 1.00 88.94 220 GLN A O 1
ATOM 1728 N N . GLN A 1 221 ? -6.554 14.357 16.940 1.00 89.12 221 GLN A N 1
ATOM 1729 C CA . GLN A 1 221 ? -6.738 15.738 17.409 1.00 89.12 221 GLN A CA 1
ATOM 1730 C C . GLN A 1 221 ? -7.925 15.885 18.378 1.00 89.12 221 GLN A C 1
ATOM 1732 O O . GLN A 1 221 ? -7.914 16.773 19.229 1.00 89.12 221 GLN A O 1
ATOM 1737 N N . GLN A 1 222 ? -8.928 15.004 18.294 1.00 91.25 222 GLN A N 1
ATOM 1738 C CA . GLN A 1 222 ? -10.042 14.930 19.252 1.00 91.25 222 GLN A CA 1
ATOM 1739 C C . GLN A 1 222 ? -9.763 13.992 20.444 1.00 91.25 222 GLN A C 1
ATOM 1741 O O . GLN A 1 222 ? -10.647 13.745 21.262 1.00 91.25 222 GLN A O 1
ATOM 1746 N N . GLY A 1 223 ? -8.547 13.451 20.570 1.00 88.31 223 GLY A N 1
ATOM 1747 C CA . GLY A 1 223 ? -8.165 12.552 21.662 1.00 88.31 223 GLY A CA 1
ATOM 1748 C C . GLY A 1 223 ? -8.680 11.114 21.521 1.00 88.31 223 GLY A C 1
ATOM 1749 O O . GLY A 1 223 ? -8.635 10.353 22.490 1.00 88.31 223 GLY A O 1
ATOM 1750 N N . ILE A 1 224 ? -9.157 10.716 20.337 1.00 89.69 224 ILE A N 1
ATOM 1751 C CA . ILE A 1 224 ? -9.574 9.342 20.044 1.00 89.69 224 ILE A CA 1
ATOM 1752 C C . ILE A 1 224 ? -8.384 8.549 19.503 1.00 89.69 224 ILE A C 1
ATOM 1754 O O . ILE A 1 224 ? -7.783 8.891 18.484 1.00 89.69 224 ILE A O 1
ATOM 1758 N N . HIS A 1 225 ? -8.057 7.442 20.170 1.00 86.62 225 HIS A N 1
ATOM 1759 C CA . HIS A 1 225 ? -6.991 6.555 19.721 1.00 86.62 225 HIS A CA 1
ATOM 1760 C C . HIS A 1 225 ? -7.460 5.679 18.552 1.00 86.62 225 HIS A C 1
ATOM 1762 O O . HIS A 1 225 ? -8.359 4.846 18.696 1.00 86.62 225 HIS A O 1
ATOM 1768 N N . VAL A 1 226 ? -6.781 5.804 17.414 1.00 92.81 226 VAL A N 1
ATOM 1769 C CA . VAL A 1 226 ? -7.047 5.026 16.200 1.00 92.81 226 VAL A CA 1
ATOM 1770 C C . VAL A 1 226 ? -6.020 3.907 16.055 1.00 92.81 226 VAL A C 1
ATOM 1772 O O . VAL A 1 226 ? -4.823 4.133 16.200 1.00 92.81 226 VAL A O 1
ATOM 1775 N N . LYS A 1 227 ? -6.482 2.689 15.763 1.00 95.12 227 LYS A N 1
ATOM 1776 C CA . LYS A 1 227 ? -5.630 1.536 15.443 1.00 95.12 227 LYS A CA 1
ATOM 1777 C C . LYS A 1 227 ? -5.724 1.230 13.957 1.00 95.12 227 LYS A C 1
ATOM 1779 O O . LYS A 1 227 ? -6.816 0.997 13.443 1.00 95.12 227 LYS A O 1
ATOM 1784 N N . VAL A 1 228 ? -4.590 1.182 13.272 1.00 97.00 228 VAL A N 1
ATOM 1785 C CA . VAL A 1 228 ? -4.553 0.828 11.851 1.00 97.00 228 VAL A CA 1
ATOM 1786 C C . VAL A 1 228 ? -4.220 -0.652 11.703 1.00 97.00 228 VAL A C 1
ATOM 1788 O O . VAL A 1 228 ? -3.248 -1.151 12.266 1.00 97.00 228 VAL A O 1
ATOM 1791 N N . ILE A 1 229 ? -5.042 -1.368 10.942 1.00 97.81 229 ILE A N 1
ATOM 1792 C CA . ILE A 1 229 ? -4.767 -2.728 10.498 1.00 97.81 229 ILE A CA 1
ATOM 1793 C C . ILE A 1 229 ? -4.388 -2.654 9.017 1.00 97.81 229 ILE A C 1
ATOM 1795 O O . ILE A 1 229 ? -5.263 -2.356 8.197 1.00 97.81 229 ILE A O 1
ATOM 1799 N N . PRO A 1 230 ? -3.110 -2.890 8.664 1.00 97.75 230 PRO A N 1
ATOM 1800 C CA . PRO A 1 230 ? -2.666 -2.784 7.283 1.00 97.75 230 PRO A CA 1
ATOM 1801 C C . PRO A 1 230 ? -3.332 -3.861 6.426 1.00 97.75 230 PRO A C 1
ATOM 1803 O O . PRO A 1 230 ? -3.639 -4.960 6.904 1.00 97.75 230 PRO A O 1
ATOM 1806 N N . GLY A 1 231 ? -3.542 -3.526 5.159 1.00 97.44 231 GLY A N 1
ATOM 1807 C CA . GLY A 1 231 ? -4.109 -4.418 4.152 1.00 97.44 231 GLY A CA 1
ATOM 1808 C C . GLY A 1 231 ? -3.141 -4.626 2.998 1.00 97.44 231 GLY A C 1
ATOM 1809 O O . GLY A 1 231 ? -2.194 -3.862 2.811 1.00 97.44 231 GLY A O 1
ATOM 1810 N N . ILE A 1 232 ? -3.354 -5.685 2.220 1.00 97.94 232 ILE A N 1
ATOM 1811 C CA . ILE A 1 232 ? -2.569 -5.889 1.002 1.00 97.94 232 ILE A CA 1
ATOM 1812 C C . ILE A 1 232 ? -2.974 -4.786 0.021 1.00 97.94 232 ILE A C 1
ATOM 1814 O O . ILE A 1 232 ? -4.145 -4.628 -0.315 1.00 97.94 232 ILE A O 1
ATOM 1818 N N . THR A 1 233 ? -2.018 -3.968 -0.408 1.00 97.00 233 THR A N 1
ATOM 1819 C CA . THR A 1 233 ? -2.312 -2.885 -1.350 1.00 97.00 233 THR A CA 1
ATOM 1820 C C . THR A 1 233 ? -2.576 -3.434 -2.755 1.00 97.00 233 THR A C 1
ATOM 1822 O O . THR A 1 233 ? -2.070 -4.500 -3.114 1.00 97.00 233 THR A O 1
ATOM 1825 N N . ALA A 1 234 ? -3.335 -2.700 -3.575 1.00 96.69 234 ALA A N 1
ATOM 1826 C CA . ALA A 1 234 ? -3.685 -3.149 -4.923 1.00 96.69 234 ALA A CA 1
ATOM 1827 C C . ALA A 1 234 ? -2.461 -3.415 -5.801 1.00 96.69 234 ALA A C 1
ATOM 1829 O O . ALA A 1 234 ? -2.464 -4.388 -6.546 1.00 96.69 234 ALA A O 1
ATOM 1830 N N . ALA A 1 235 ? -1.395 -2.619 -5.652 1.00 97.31 235 ALA A N 1
ATOM 1831 C CA . ALA A 1 235 ? -0.126 -2.870 -6.331 1.00 97.31 235 ALA A CA 1
ATOM 1832 C C . ALA A 1 235 ? 0.417 -4.271 -6.040 1.00 97.31 235 ALA A C 1
ATOM 1834 O O . ALA A 1 235 ? 0.681 -5.008 -6.978 1.00 97.31 235 ALA A O 1
ATOM 1835 N N . SER A 1 236 ? 0.543 -4.644 -4.763 1.00 97.44 236 SER A N 1
ATOM 1836 C CA . SER A 1 236 ? 1.063 -5.950 -4.343 1.00 97.44 236 SER A CA 1
ATOM 1837 C C . SER A 1 236 ? 0.184 -7.103 -4.815 1.00 97.44 236 SER A C 1
ATOM 1839 O O . SER A 1 236 ? 0.694 -8.083 -5.348 1.00 97.44 236 SER A O 1
ATOM 1841 N N . GLY A 1 237 ? -1.137 -6.990 -4.635 1.00 97.38 237 GLY A N 1
ATOM 1842 C CA . GLY A 1 237 ? -2.055 -8.067 -5.007 1.00 97.38 237 GLY A CA 1
ATOM 1843 C C . GLY A 1 237 ? -2.060 -8.350 -6.504 1.00 97.38 237 GLY A C 1
ATOM 1844 O O . GLY A 1 237 ? -1.868 -9.490 -6.915 1.00 97.38 237 GLY A O 1
ATOM 1845 N N . ILE A 1 238 ? -2.190 -7.295 -7.311 1.00 97.88 238 ILE A N 1
ATOM 1846 C CA . ILE A 1 238 ? -2.198 -7.397 -8.774 1.00 97.88 238 ILE A CA 1
ATOM 1847 C C . ILE A 1 238 ? -0.841 -7.873 -9.295 1.00 97.88 238 ILE A C 1
ATOM 1849 O O . ILE A 1 238 ? -0.779 -8.736 -10.164 1.00 97.88 238 ILE A O 1
ATOM 1853 N N . ALA A 1 239 ? 0.254 -7.346 -8.745 1.00 97.38 239 ALA A N 1
ATOM 1854 C CA . ALA A 1 239 ? 1.604 -7.777 -9.089 1.00 97.38 239 ALA A CA 1
ATOM 1855 C C . ALA A 1 239 ? 1.804 -9.284 -8.870 1.00 97.38 239 ALA A C 1
ATOM 1857 O O . ALA A 1 239 ? 2.308 -9.971 -9.754 1.00 97.38 239 ALA A O 1
ATOM 1858 N N . ALA A 1 240 ? 1.366 -9.809 -7.722 1.00 96.00 240 ALA A N 1
ATOM 1859 C CA . ALA A 1 240 ? 1.479 -11.230 -7.411 1.00 96.00 240 ALA A CA 1
ATOM 1860 C C . ALA A 1 240 ? 0.634 -12.113 -8.335 1.00 96.00 240 ALA A C 1
ATOM 1862 O O . ALA A 1 240 ? 1.126 -13.138 -8.801 1.00 96.00 240 ALA A O 1
ATOM 1863 N N . GLU A 1 241 ? -0.599 -11.706 -8.636 1.00 94.94 241 GLU A N 1
ATOM 1864 C CA . GLU A 1 241 ? -1.490 -12.459 -9.524 1.00 94.94 241 GLU A CA 1
ATOM 1865 C C . GLU A 1 241 ? -0.972 -12.516 -10.966 1.00 94.94 241 GLU A C 1
ATOM 1867 O O . GLU A 1 241 ? -1.076 -13.549 -11.624 1.00 94.94 241 GLU A O 1
ATOM 1872 N N . LEU A 1 242 ? -0.369 -11.425 -11.447 1.00 95.31 242 LEU A N 1
ATOM 1873 C CA . LEU A 1 242 ? 0.179 -11.345 -12.801 1.00 95.31 242 LEU A CA 1
ATOM 1874 C C . LEU A 1 242 ? 1.630 -11.830 -12.910 1.00 95.31 242 LEU A C 1
ATOM 1876 O O . LEU A 1 242 ? 2.198 -11.794 -14.002 1.00 95.31 242 LEU A O 1
ATOM 1880 N N . GLY A 1 243 ? 2.257 -12.244 -11.805 1.00 94.06 243 GLY A N 1
ATOM 1881 C CA . GLY A 1 243 ? 3.676 -12.603 -11.785 1.00 94.06 243 GLY A CA 1
ATOM 1882 C C . GLY A 1 243 ? 4.591 -11.438 -12.179 1.00 94.06 243 GLY A C 1
ATOM 1883 O O . GLY A 1 243 ? 5.597 -11.645 -12.844 1.00 94.06 243 GLY A O 1
ATOM 1884 N N . ILE A 1 244 ? 4.237 -10.203 -11.815 1.00 96.00 244 ILE A N 1
ATOM 1885 C CA . ILE A 1 244 ? 5.048 -9.004 -12.063 1.00 96.00 244 ILE A CA 1
ATOM 1886 C C . ILE A 1 244 ? 5.771 -8.645 -10.765 1.00 96.00 244 ILE A C 1
ATOM 1888 O O . ILE A 1 244 ? 5.132 -8.133 -9.847 1.00 96.00 244 ILE A O 1
ATOM 1892 N N . PRO A 1 245 ? 7.088 -8.855 -10.635 1.00 94.69 245 PRO A N 1
ATOM 1893 C CA . PRO A 1 245 ? 7.799 -8.384 -9.457 1.00 94.69 245 PRO A CA 1
ATOM 1894 C C . PRO A 1 245 ? 7.832 -6.851 -9.437 1.00 94.69 245 PRO A C 1
ATOM 1896 O O . PRO A 1 245 ? 8.269 -6.224 -10.393 1.00 94.69 245 PRO A O 1
ATOM 1899 N N . LEU A 1 246 ? 7.404 -6.209 -8.347 1.00 95.31 246 LEU A N 1
ATOM 1900 C CA . LEU A 1 246 ? 7.442 -4.739 -8.262 1.00 95.31 246 LEU A CA 1
ATOM 1901 C C . LEU A 1 246 ? 8.875 -4.200 -8.171 1.00 95.31 246 LEU A C 1
ATOM 1903 O O . LEU A 1 246 ? 9.136 -3.056 -8.538 1.00 95.31 246 LEU A O 1
ATOM 1907 N N . THR A 1 247 ? 9.804 -5.031 -7.711 1.00 92.56 247 THR A N 1
ATOM 1908 C CA . THR A 1 247 ? 11.245 -4.769 -7.721 1.00 92.56 247 THR A CA 1
ATOM 1909 C C . THR A 1 247 ? 11.967 -6.016 -8.200 1.00 92.56 247 THR A C 1
ATOM 1911 O O . THR A 1 247 ? 11.606 -7.116 -7.778 1.00 92.56 247 THR A O 1
ATOM 1914 N N . HIS A 1 248 ? 13.021 -5.859 -8.990 1.00 89.06 248 HIS A N 1
ATOM 1915 C CA . HIS A 1 248 ? 13.823 -6.987 -9.453 1.00 89.06 248 HIS A CA 1
ATOM 1916 C C . HIS A 1 248 ? 15.263 -6.536 -9.672 1.00 89.06 248 HIS A C 1
ATOM 1918 O O . HIS A 1 248 ? 15.511 -5.509 -10.314 1.00 89.06 248 HIS A O 1
ATOM 1924 N N . ARG A 1 249 ? 16.239 -7.272 -9.130 1.00 83.50 249 ARG A N 1
ATOM 1925 C CA . ARG A 1 249 ? 17.653 -6.907 -9.272 1.00 83.50 249 ARG A CA 1
ATOM 1926 C C . ARG A 1 249 ? 18.030 -6.817 -10.753 1.00 83.50 249 ARG A C 1
ATOM 1928 O O . ARG A 1 249 ? 17.719 -7.697 -11.541 1.00 83.50 249 ARG A O 1
ATOM 1935 N N . GLY A 1 250 ? 18.724 -5.740 -11.117 1.00 79.38 250 GLY A N 1
ATOM 1936 C CA . GLY A 1 250 ? 19.155 -5.494 -12.497 1.00 79.38 250 GLY A CA 1
ATOM 1937 C C . GLY A 1 250 ? 18.084 -4.883 -13.405 1.00 79.38 250 GLY A C 1
ATOM 1938 O O . GLY A 1 250 ? 18.462 -4.355 -14.443 1.00 79.38 250 GLY A O 1
ATOM 1939 N N . VAL A 1 251 ? 16.811 -4.878 -12.983 1.00 85.62 251 VAL A N 1
ATOM 1940 C CA . VAL A 1 251 ? 15.670 -4.401 -13.785 1.00 85.62 251 VAL A CA 1
ATOM 1941 C C . VAL A 1 251 ? 14.992 -3.185 -13.150 1.00 85.62 251 VAL A C 1
ATOM 1943 O O . VAL A 1 251 ? 14.808 -2.180 -13.824 1.00 85.62 251 VAL A O 1
ATOM 1946 N N . ALA A 1 252 ? 14.641 -3.251 -11.860 1.00 86.81 252 ALA A N 1
ATOM 1947 C CA . ALA A 1 252 ? 14.055 -2.132 -11.122 1.00 86.81 252 ALA A CA 1
ATOM 1948 C C . ALA A 1 252 ? 14.551 -2.096 -9.671 1.00 86.81 252 ALA A C 1
ATOM 1950 O O . ALA A 1 252 ? 14.290 -3.011 -8.881 1.00 86.81 252 ALA A O 1
ATOM 1951 N N . ASN A 1 253 ? 15.268 -1.027 -9.314 1.00 84.12 253 ASN A N 1
ATOM 1952 C CA . ASN A 1 253 ? 15.833 -0.819 -7.970 1.00 84.12 253 ASN A CA 1
ATOM 1953 C C . ASN A 1 253 ? 14.881 -0.067 -7.026 1.00 84.12 253 ASN A C 1
ATOM 1955 O O . ASN A 1 253 ? 15.160 0.093 -5.834 1.00 84.12 253 ASN A O 1
ATOM 1959 N N . SER A 1 254 ? 13.767 0.408 -7.570 1.00 89.19 254 SER A N 1
ATOM 1960 C CA . SER A 1 254 ? 12.803 1.235 -6.880 1.00 89.19 254 SER A CA 1
ATOM 1961 C C . SER A 1 254 ? 11.407 0.981 -7.413 1.00 89.19 254 SER A C 1
ATOM 1963 O O . SER A 1 254 ? 11.219 0.574 -8.559 1.00 89.19 254 SER A O 1
ATOM 1965 N N . VAL A 1 255 ? 10.419 1.247 -6.568 1.00 93.31 255 VAL A N 1
ATOM 1966 C CA . VAL A 1 255 ? 9.018 1.280 -6.973 1.00 93.31 255 VAL A CA 1
ATOM 1967 C C . VAL A 1 255 ? 8.385 2.558 -6.450 1.00 93.31 255 VAL A C 1
ATOM 1969 O O . VAL A 1 255 ? 8.608 2.958 -5.307 1.00 93.31 255 VAL A O 1
ATOM 1972 N N . ARG A 1 256 ? 7.608 3.231 -7.293 1.00 92.88 256 ARG A N 1
ATOM 1973 C CA . ARG A 1 256 ? 6.928 4.481 -6.962 1.00 92.88 256 ARG A CA 1
ATOM 1974 C C . ARG A 1 256 ? 5.434 4.320 -7.170 1.00 92.88 256 ARG A C 1
ATOM 1976 O O . ARG A 1 256 ? 4.986 3.936 -8.244 1.00 92.88 256 ARG A O 1
ATOM 1983 N N . PHE A 1 257 ? 4.662 4.647 -6.144 1.00 94.31 257 PHE A N 1
ATOM 1984 C CA . PHE A 1 257 ? 3.211 4.696 -6.218 1.00 94.31 257 PHE A CA 1
ATOM 1985 C C . PHE A 1 257 ? 2.765 6.147 -6.374 1.00 94.31 257 PHE A C 1
ATOM 1987 O O . PHE A 1 257 ? 3.109 6.995 -5.547 1.00 94.31 257 PHE A O 1
ATOM 1994 N N . LEU A 1 258 ? 1.986 6.417 -7.420 1.00 89.44 258 LEU A N 1
ATOM 1995 C CA . LEU A 1 258 ? 1.456 7.735 -7.758 1.00 89.44 258 LEU A CA 1
ATOM 1996 C C . LEU A 1 258 ? -0.066 7.730 -7.811 1.00 89.44 258 LEU A C 1
ATOM 1998 O O . LEU A 1 258 ? -0.681 6.728 -8.165 1.00 89.44 258 LEU A O 1
ATOM 2002 N N . THR A 1 259 ? -0.667 8.885 -7.542 1.00 87.25 259 THR A N 1
ATOM 2003 C CA . THR A 1 259 ? -2.071 9.157 -7.862 1.00 87.25 259 THR A CA 1
ATOM 2004 C C . THR A 1 259 ? -2.176 9.922 -9.179 1.00 87.25 259 THR A C 1
ATOM 2006 O O . THR A 1 259 ? -1.474 10.906 -9.389 1.00 87.25 259 THR A O 1
ATOM 2009 N N . GLY A 1 260 ? -3.090 9.513 -10.057 1.00 78.88 260 GLY A N 1
ATOM 2010 C CA . GLY A 1 260 ? -3.425 10.250 -11.277 1.00 78.88 260 GLY A CA 1
ATOM 2011 C C . GLY A 1 260 ? -4.397 11.420 -11.068 1.00 78.88 260 GLY A C 1
ATOM 2012 O O . GLY A 1 260 ? -4.858 11.992 -12.053 1.00 78.88 260 GLY A O 1
ATOM 2013 N N . HIS A 1 261 ? -4.746 11.765 -9.821 1.00 71.69 261 HIS A N 1
ATOM 2014 C CA . HIS A 1 261 ? -5.621 12.895 -9.471 1.00 71.69 261 HIS A CA 1
ATOM 2015 C C . HIS A 1 261 ? -4.848 14.062 -8.828 1.00 71.69 261 HIS A C 1
ATOM 2017 O O . HIS A 1 261 ? -4.059 13.854 -7.907 1.00 71.69 261 HIS A O 1
ATOM 2023 N N . SER A 1 262 ? -5.148 15.299 -9.249 1.00 58.09 262 SER A N 1
ATOM 2024 C CA . SER A 1 262 ? -4.527 16.536 -8.736 1.00 58.09 262 SER A CA 1
ATOM 2025 C C . SER A 1 262 ? -4.965 16.925 -7.317 1.00 58.09 262 SER A C 1
ATOM 2027 O O . SER A 1 262 ? -6.120 16.734 -6.934 1.00 58.09 262 SER A O 1
ATOM 2029 N N . ARG A 1 263 ? -4.069 17.606 -6.585 1.00 51.28 263 ARG A N 1
ATOM 2030 C CA . ARG A 1 263 ? -4.255 18.157 -5.226 1.00 51.28 263 ARG A CA 1
ATOM 2031 C C . ARG A 1 263 ? -5.294 19.292 -5.148 1.00 51.28 263 ARG A C 1
ATOM 2033 O O . ARG A 1 263 ? -5.877 19.479 -4.083 1.00 51.28 263 ARG A O 1
ATOM 2040 N N . LYS A 1 264 ? -5.497 20.083 -6.216 1.00 41.81 264 LYS A N 1
ATOM 2041 C CA . LYS A 1 264 ? -6.130 21.422 -6.102 1.00 41.81 264 LYS A CA 1
ATOM 2042 C C . LYS A 1 264 ? -6.900 21.946 -7.326 1.00 41.81 264 LYS A C 1
ATOM 2044 O O . LYS A 1 264 ? -6.963 23.153 -7.502 1.00 41.81 264 LYS A O 1
ATOM 2049 N N . GLY A 1 265 ? -7.449 21.105 -8.206 1.00 37.31 265 GLY A N 1
ATOM 2050 C CA . GLY A 1 265 ? -8.099 21.634 -9.425 1.00 37.31 265 GLY A CA 1
ATOM 2051 C C . GLY A 1 265 ? -7.180 22.567 -10.239 1.00 37.31 265 GLY A C 1
ATOM 2052 O O . GLY A 1 265 ? -7.658 23.446 -10.948 1.00 37.31 265 GLY A O 1
ATOM 2053 N N . GLY A 1 266 ? -5.860 22.408 -10.071 1.00 39.88 266 GLY A N 1
ATOM 2054 C CA . GLY A 1 266 ? -4.858 23.130 -10.836 1.00 39.88 266 GLY A CA 1
ATOM 2055 C C . GLY A 1 266 ? -4.950 22.725 -12.300 1.00 39.88 266 GLY A C 1
ATOM 2056 O O . GLY A 1 266 ? -5.424 21.634 -12.624 1.00 39.88 266 GLY A O 1
ATOM 2057 N N . THR A 1 267 ? -4.493 23.611 -13.175 1.00 39.00 267 THR A N 1
ATOM 2058 C CA . THR A 1 267 ? -4.585 23.460 -14.633 1.00 39.00 267 THR A CA 1
ATOM 2059 C C . THR A 1 267 ? -3.808 22.259 -15.172 1.00 39.00 267 THR A C 1
ATOM 2061 O O . THR A 1 267 ? -4.113 21.791 -16.265 1.00 39.00 267 THR A O 1
ATOM 2064 N N . ASP A 1 268 ? -2.865 21.719 -14.394 1.00 51.03 268 ASP A N 1
ATOM 2065 C CA . ASP A 1 268 ? -2.163 20.483 -14.709 1.00 51.03 268 ASP A CA 1
ATOM 2066 C C . ASP A 1 268 ? -2.307 19.436 -13.583 1.00 51.03 268 ASP A C 1
ATOM 2068 O O . ASP A 1 268 ? -1.734 19.588 -12.498 1.00 51.03 268 ASP A O 1
ATOM 2072 N N . PRO A 1 269 ? -3.055 18.342 -13.811 1.00 47.78 269 PRO A N 1
ATOM 2073 C CA . PRO A 1 269 ? -3.185 17.262 -12.843 1.00 47.78 269 PRO A CA 1
ATOM 2074 C C . PRO A 1 269 ? -1.912 16.448 -12.583 1.00 47.78 269 PRO A C 1
ATOM 2076 O O . PRO A 1 269 ? -1.930 15.596 -11.699 1.00 47.78 269 PRO A O 1
ATOM 2079 N N . LEU A 1 270 ? -0.836 16.678 -13.342 1.00 55.62 270 LEU A N 1
ATOM 2080 C CA . LEU A 1 270 ? 0.270 15.736 -13.512 1.00 55.62 270 LEU A CA 1
ATOM 2081 C C . LEU A 1 270 ? 1.654 16.349 -13.241 1.00 55.62 270 LEU A C 1
ATOM 2083 O O . LEU A 1 270 ? 2.638 15.870 -13.799 1.00 55.62 270 LEU A O 1
ATOM 2087 N N . PHE A 1 271 ? 1.757 17.340 -12.343 1.00 53.75 271 PHE A N 1
ATOM 2088 C CA . PHE A 1 271 ? 3.041 17.928 -11.892 1.00 53.75 271 PHE A CA 1
ATOM 2089 C C . PHE A 1 271 ? 4.072 16.878 -11.412 1.00 53.75 271 PHE A C 1
ATOM 2091 O O . PHE A 1 271 ? 5.265 17.134 -11.360 1.00 53.75 271 PHE A O 1
ATOM 2098 N N . VAL A 1 272 ? 3.617 15.657 -11.123 1.00 57.59 272 VAL A N 1
ATOM 2099 C CA . VAL A 1 272 ? 4.425 14.513 -10.685 1.00 57.59 272 VAL A CA 1
ATOM 2100 C C . VAL A 1 272 ? 5.312 13.917 -11.803 1.00 57.59 272 VAL A C 1
ATOM 2102 O O . VAL A 1 272 ? 6.150 13.065 -11.521 1.00 57.59 272 VAL A O 1
ATOM 2105 N N . ALA A 1 273 ? 5.143 14.313 -13.071 1.00 55.69 273 ALA A N 1
ATOM 2106 C CA . ALA A 1 273 ? 5.737 13.595 -14.204 1.00 55.69 273 ALA A CA 1
ATOM 2107 C C . ALA A 1 273 ? 7.259 13.766 -14.379 1.00 55.69 273 ALA A C 1
ATOM 2109 O O . ALA A 1 273 ? 7.895 12.806 -14.809 1.00 55.69 273 ALA A O 1
ATOM 2110 N N . GLU A 1 274 ? 7.846 14.918 -14.031 1.00 63.53 274 GLU A N 1
ATOM 2111 C CA . GLU A 1 274 ? 9.275 15.192 -14.283 1.00 63.53 274 GLU A CA 1
ATOM 2112 C C . GLU A 1 274 ? 10.179 14.174 -13.579 1.00 63.53 274 GLU A C 1
ATOM 2114 O O . GLU A 1 274 ? 10.905 13.423 -14.223 1.00 63.53 274 GLU A O 1
ATOM 2119 N N . ASN A 1 275 ? 10.036 14.044 -12.260 1.00 68.00 275 ASN A N 1
ATOM 2120 C CA . ASN A 1 275 ? 10.881 13.150 -11.463 1.00 68.00 275 ASN A CA 1
ATOM 2121 C C . ASN A 1 275 ? 10.404 11.685 -11.493 1.00 68.00 275 ASN A C 1
ATOM 2123 O O . ASN A 1 275 ? 10.988 10.829 -10.818 1.00 68.00 275 ASN A O 1
ATOM 2127 N N . ALA A 1 276 ? 9.268 11.397 -12.146 1.00 75.44 276 ALA A N 1
ATOM 2128 C CA . ALA A 1 276 ? 8.654 10.065 -12.205 1.00 75.44 276 ALA A CA 1
ATOM 2129 C C . ALA A 1 276 ? 9.065 9.243 -13.426 1.00 75.44 276 ALA A C 1
ATOM 2131 O O . ALA A 1 276 ? 8.887 8.025 -13.395 1.00 75.44 276 ALA A O 1
ATOM 2132 N N . ALA A 1 277 ? 9.621 9.877 -14.457 1.00 81.25 277 ALA A N 1
ATOM 2133 C CA . ALA A 1 277 ? 10.121 9.223 -15.660 1.00 81.25 277 ALA A CA 1
ATOM 2134 C C . ALA A 1 277 ? 11.508 8.586 -15.434 1.00 81.25 277 ALA A C 1
ATOM 2136 O O . ALA A 1 277 ? 12.471 8.905 -16.119 1.00 81.25 277 ALA A O 1
ATOM 2137 N N . ASP A 1 278 ? 11.610 7.690 -14.450 1.00 83.56 278 ASP A N 1
ATOM 2138 C CA . ASP A 1 278 ? 12.835 6.949 -14.136 1.00 83.56 278 ASP A CA 1
ATOM 2139 C C . ASP A 1 278 ? 12.786 5.547 -14.779 1.00 83.56 278 ASP A C 1
ATOM 2141 O O . ASP A 1 278 ? 11.980 4.720 -14.338 1.00 83.56 278 ASP A O 1
ATOM 2145 N N . PRO A 1 279 ? 13.612 5.253 -15.806 1.00 83.31 279 PRO A N 1
ATOM 2146 C CA . PRO A 1 279 ? 13.616 3.954 -16.485 1.00 83.31 279 PRO A CA 1
ATOM 2147 C C . PRO A 1 279 ? 14.018 2.771 -15.593 1.00 83.31 279 PRO A C 1
ATOM 2149 O O . PRO A 1 279 ? 13.660 1.635 -15.906 1.00 83.31 279 PRO A O 1
ATOM 2152 N N . ASP A 1 280 ? 14.730 3.028 -14.490 1.00 82.75 280 ASP A N 1
ATOM 2153 C CA . ASP A 1 280 ? 15.173 2.012 -13.525 1.00 82.75 280 ASP A CA 1
ATOM 2154 C C . ASP A 1 280 ? 14.164 1.819 -12.370 1.00 82.75 280 ASP A C 1
ATOM 2156 O O . ASP A 1 280 ? 14.442 1.122 -11.382 1.00 82.75 280 ASP A O 1
ATOM 2160 N N . SER A 1 281 ? 12.982 2.439 -12.474 1.00 88.25 281 SER A N 1
ATOM 2161 C CA . SER A 1 281 ? 11.911 2.387 -11.481 1.00 88.25 281 SER A CA 1
ATOM 2162 C C . SER A 1 281 ? 10.658 1.710 -12.024 1.00 88.25 281 SER A C 1
ATOM 2164 O O . SER A 1 281 ? 10.246 1.918 -13.165 1.00 88.25 281 SER A O 1
ATOM 2166 N N . THR A 1 282 ? 9.986 0.946 -11.168 1.00 94.44 282 THR A N 1
ATOM 2167 C CA . THR A 1 282 ? 8.619 0.495 -11.431 1.00 94.44 282 THR A CA 1
ATOM 2168 C C . THR A 1 282 ? 7.647 1.589 -11.010 1.00 94.44 282 THR A C 1
ATOM 2170 O O . THR A 1 282 ? 7.561 1.947 -9.832 1.00 94.44 282 THR A O 1
ATOM 2173 N N . LEU A 1 283 ? 6.860 2.095 -11.949 1.00 94.81 283 LEU A N 1
ATOM 2174 C CA . LEU A 1 283 ? 5.827 3.079 -11.680 1.00 94.81 283 LEU A CA 1
ATOM 2175 C C . LEU A 1 283 ? 4.458 2.401 -11.558 1.00 94.81 283 LEU A C 1
ATOM 2177 O O . LEU A 1 283 ? 4.006 1.720 -12.473 1.00 94.81 283 LEU A O 1
ATOM 2181 N N . VAL A 1 284 ? 3.767 2.632 -10.442 1.00 96.81 284 VAL A N 1
ATOM 2182 C CA . VAL A 1 284 ? 2.390 2.174 -10.229 1.00 96.81 284 VAL A CA 1
ATOM 2183 C C . VAL A 1 284 ? 1.461 3.371 -10.073 1.00 96.81 284 VAL A C 1
ATOM 2185 O O . VAL A 1 284 ? 1.613 4.171 -9.149 1.00 96.81 284 VAL A O 1
ATOM 2188 N N . ILE A 1 285 ? 0.473 3.489 -10.958 1.00 94.56 285 ILE A N 1
ATOM 2189 C CA . ILE A 1 285 ? -0.465 4.614 -10.989 1.00 94.56 285 ILE A CA 1
ATOM 2190 C C . ILE A 1 285 ? -1.830 4.160 -10.479 1.00 94.56 285 ILE A C 1
ATOM 2192 O O . ILE A 1 285 ? -2.510 3.329 -11.082 1.00 94.56 285 ILE A O 1
ATOM 2196 N N . TYR A 1 286 ? -2.246 4.772 -9.378 1.00 93.19 286 TYR A N 1
ATOM 2197 C CA . TYR A 1 286 ? -3.574 4.670 -8.794 1.00 93.19 286 TYR A CA 1
ATOM 2198 C C . TYR A 1 286 ? -4.467 5.774 -9.335 1.00 93.19 286 TYR A C 1
ATOM 2200 O O . TYR A 1 286 ? -4.023 6.901 -9.546 1.00 93.19 286 TYR A O 1
ATOM 2208 N N . MET A 1 287 ? -5.759 5.478 -9.494 1.00 88.88 287 MET A N 1
ATOM 2209 C CA . MET A 1 287 ? -6.770 6.479 -9.862 1.00 88.88 287 MET A CA 1
ATOM 2210 C C . MET A 1 287 ? -6.380 7.279 -11.123 1.00 88.88 287 MET A C 1
ATOM 2212 O O . MET A 1 287 ? -6.643 8.474 -11.208 1.00 88.88 287 MET A O 1
ATOM 2216 N N . GLY A 1 288 ? -5.707 6.641 -12.084 1.00 88.38 288 GLY A N 1
ATOM 2217 C CA . GLY A 1 288 ? -5.162 7.313 -13.265 1.00 88.38 288 GLY A CA 1
ATOM 2218 C C . GLY A 1 288 ? -5.971 7.140 -14.540 1.00 88.38 288 GLY A C 1
ATOM 2219 O O . GLY A 1 288 ? -5.615 7.748 -15.534 1.00 88.38 288 GLY A O 1
ATOM 2220 N N . LEU A 1 289 ? -7.040 6.335 -14.546 1.00 90.25 289 LEU A N 1
ATOM 2221 C CA . LEU A 1 289 ? -7.711 5.906 -15.783 1.00 90.25 289 LEU A CA 1
ATOM 2222 C C . LEU A 1 289 ? -8.070 7.058 -16.735 1.00 90.25 289 LEU A C 1
ATOM 2224 O O . LEU A 1 289 ? -7.720 7.007 -17.909 1.00 90.25 289 LEU A O 1
ATOM 2228 N N . SER A 1 290 ? -8.720 8.107 -16.229 1.00 87.69 290 SER A N 1
ATOM 2229 C CA . SER A 1 290 ? -9.137 9.256 -17.041 1.00 87.69 290 SER A CA 1
ATOM 2230 C C . SER A 1 290 ? -7.987 10.193 -17.422 1.00 87.69 290 SER A C 1
ATOM 2232 O O . SER A 1 290 ? -8.053 10.850 -18.456 1.00 87.69 290 SER A O 1
ATOM 2234 N N . THR A 1 291 ? -6.937 10.274 -16.603 1.00 87.81 291 THR A N 1
ATOM 2235 C CA . THR A 1 291 ? -5.796 11.183 -16.805 1.00 87.81 291 THR A CA 1
ATOM 2236 C C . THR A 1 291 ? -4.620 10.519 -17.520 1.00 87.81 291 THR A C 1
ATOM 2238 O O . THR A 1 291 ? -3.695 11.206 -17.961 1.00 87.81 291 THR A O 1
ATOM 2241 N N . PHE A 1 292 ? -4.669 9.197 -17.691 1.00 90.69 292 PHE A N 1
ATOM 2242 C CA . PHE A 1 292 ? -3.583 8.394 -18.229 1.00 90.69 292 PHE A CA 1
ATOM 2243 C C . PHE A 1 292 ? -3.114 8.817 -19.627 1.00 90.69 292 PHE A C 1
ATOM 2245 O O . PHE A 1 292 ? -1.901 8.902 -19.802 1.00 90.69 292 PHE A O 1
ATOM 2252 N N . PRO A 1 293 ? -3.985 9.161 -20.602 1.00 91.19 293 PRO A N 1
ATOM 2253 C CA . PRO A 1 293 ? -3.519 9.601 -21.920 1.00 91.19 293 PRO A CA 1
ATOM 2254 C C . PRO A 1 293 ? -2.575 10.810 -21.856 1.00 91.19 293 PRO A C 1
ATOM 2256 O O . PRO A 1 293 ? -1.554 10.841 -22.538 1.00 91.19 293 PRO A O 1
ATOM 2259 N N . SER A 1 294 ? -2.868 11.786 -20.988 1.00 88.75 294 SER A N 1
ATOM 2260 C CA . SER A 1 294 ? -1.989 12.945 -20.788 1.00 88.75 294 SER A CA 1
ATOM 2261 C C . SER A 1 294 ? -0.728 12.577 -20.000 1.00 88.75 294 SER A C 1
ATOM 2263 O O . SER A 1 294 ? 0.356 13.057 -20.324 1.00 88.75 294 SER A O 1
ATOM 2265 N N . LEU A 1 295 ? -0.846 11.699 -19.000 1.00 88.50 295 LEU A N 1
ATOM 2266 C CA . LEU A 1 295 ? 0.289 11.248 -18.191 1.00 88.50 295 LEU A CA 1
ATOM 2267 C C . LEU A 1 295 ? 1.295 10.433 -19.001 1.00 88.50 295 LEU A C 1
ATOM 2269 O O . LEU A 1 295 ? 2.488 10.681 -18.879 1.00 88.50 295 LEU A O 1
ATOM 2273 N N . ALA A 1 296 ? 0.841 9.528 -19.865 1.00 91.69 296 ALA A N 1
ATOM 2274 C CA . ALA A 1 296 ? 1.715 8.741 -20.729 1.00 91.69 296 ALA A CA 1
ATOM 2275 C C . ALA A 1 296 ? 2.583 9.643 -21.623 1.00 91.69 296 ALA A C 1
ATOM 2277 O O . ALA A 1 296 ? 3.794 9.443 -21.701 1.00 91.69 296 ALA A O 1
ATOM 2278 N N . LEU A 1 297 ? 1.993 10.684 -22.225 1.00 90.56 297 LEU A N 1
ATOM 2279 C CA . LEU A 1 297 ? 2.731 11.665 -23.029 1.00 90.56 297 LEU A CA 1
ATOM 2280 C C . LEU A 1 297 ? 3.791 12.409 -22.210 1.00 90.56 297 LEU A C 1
ATOM 2282 O O . LEU A 1 297 ? 4.906 12.597 -22.689 1.00 90.56 297 LEU A O 1
ATOM 2286 N N . LYS A 1 298 ? 3.470 12.800 -20.973 1.00 88.69 298 LYS A N 1
ATOM 2287 C CA . LYS A 1 298 ? 4.422 13.489 -20.090 1.00 88.69 298 LYS A CA 1
ATOM 2288 C C . LYS A 1 298 ? 5.556 12.581 -19.649 1.00 88.69 298 LYS A C 1
ATOM 2290 O O . LYS A 1 298 ? 6.706 12.988 -19.723 1.00 88.69 298 LYS A O 1
ATOM 2295 N N . LEU A 1 299 ? 5.251 11.350 -19.243 1.00 89.25 299 LEU A N 1
ATOM 2296 C CA . LEU A 1 299 ? 6.275 10.372 -18.877 1.00 89.25 299 LEU A CA 1
ATOM 2297 C C . LEU A 1 299 ? 7.251 10.144 -20.038 1.00 89.25 299 LEU A C 1
ATOM 2299 O O . LEU A 1 299 ? 8.459 10.165 -19.824 1.00 89.25 299 LEU A O 1
ATOM 2303 N N . MET A 1 300 ? 6.738 10.013 -21.268 1.00 91.94 300 MET A N 1
ATOM 2304 C CA . MET A 1 300 ? 7.584 9.886 -22.459 1.00 91.94 300 MET A CA 1
ATOM 2305 C C . MET A 1 300 ? 8.411 11.143 -22.736 1.00 91.94 300 MET A C 1
ATOM 2307 O O . MET A 1 300 ? 9.603 11.051 -23.018 1.00 91.94 300 MET A O 1
ATOM 2311 N N . HIS A 1 301 ? 7.801 12.323 -22.618 1.00 90.06 301 HIS A N 1
ATOM 2312 C CA . HIS A 1 301 ? 8.489 13.602 -22.791 1.00 90.06 301 HIS A CA 1
ATOM 2313 C C . HIS A 1 301 ? 9.642 13.792 -21.791 1.00 90.06 301 HIS A C 1
ATOM 2315 O O . HIS A 1 301 ? 10.685 14.326 -22.155 1.00 90.06 301 HIS A O 1
ATOM 2321 N N . HIS A 1 302 ? 9.476 13.327 -20.551 1.00 86.56 302 HIS A N 1
ATOM 2322 C CA . HIS A 1 302 ? 10.480 13.445 -19.489 1.00 86.56 302 HIS A CA 1
ATOM 2323 C C . HIS A 1 302 ? 11.488 12.286 -19.443 1.00 86.56 302 HIS A C 1
ATOM 2325 O O . HIS A 1 302 ? 12.277 12.210 -18.508 1.00 86.56 302 HIS A O 1
ATOM 2331 N N . GLY A 1 303 ? 11.519 11.427 -20.468 1.00 85.44 303 GLY A N 1
ATOM 2332 C CA . GLY A 1 303 ? 12.614 10.475 -20.677 1.00 85.44 303 GLY A CA 1
ATOM 2333 C C . GLY A 1 303 ? 12.256 9.001 -20.508 1.00 85.44 303 GLY A C 1
ATOM 2334 O O . GLY A 1 303 ? 13.134 8.158 -20.688 1.00 85.44 303 GLY A O 1
ATOM 2335 N N . LEU A 1 304 ? 10.994 8.654 -20.224 1.00 89.69 304 LEU A N 1
ATOM 2336 C CA . LEU A 1 304 ? 10.578 7.252 -20.192 1.00 89.69 304 LEU A CA 1
ATOM 2337 C C . LEU A 1 304 ? 10.432 6.714 -21.633 1.00 89.69 304 LEU A C 1
ATOM 2339 O O . LEU A 1 304 ? 9.685 7.297 -22.422 1.00 89.69 304 LEU A O 1
ATOM 2343 N N . PRO A 1 305 ? 11.111 5.620 -22.021 1.00 93.88 305 PRO A N 1
ATOM 2344 C CA . PRO A 1 305 ? 11.043 5.120 -23.390 1.00 93.88 305 PRO A CA 1
ATOM 2345 C C . PRO A 1 305 ? 9.602 4.809 -23.855 1.00 93.88 305 PRO A C 1
ATOM 2347 O O . PRO A 1 305 ? 8.829 4.185 -23.127 1.00 93.88 305 PRO A O 1
ATOM 2350 N N . PRO A 1 306 ? 9.207 5.166 -25.093 1.00 96.12 306 PRO A N 1
ATOM 2351 C CA . PRO A 1 306 ? 7.865 4.866 -25.607 1.00 96.12 306 PRO A CA 1
ATOM 2352 C C . PRO A 1 306 ? 7.526 3.368 -25.639 1.00 96.12 306 PRO A C 1
ATOM 2354 O O . PRO A 1 306 ? 6.355 2.993 -25.583 1.00 96.12 306 PRO A O 1
ATOM 2357 N N . ASN A 1 307 ? 8.552 2.521 -25.736 1.00 95.94 307 ASN A N 1
ATOM 2358 C CA . ASN A 1 307 ? 8.454 1.065 -25.728 1.00 95.94 307 ASN A CA 1
ATOM 2359 C C . ASN A 1 307 ? 8.500 0.449 -24.317 1.00 95.94 307 ASN A C 1
ATOM 2361 O O . ASN A 1 307 ? 8.551 -0.773 -24.204 1.00 95.94 307 ASN A O 1
ATOM 2365 N N . THR A 1 308 ? 8.492 1.249 -23.242 1.00 96.12 308 THR A N 1
ATOM 2366 C CA . THR A 1 308 ? 8.488 0.718 -21.873 1.00 96.12 308 THR A CA 1
ATOM 2367 C C . THR A 1 308 ? 7.275 -0.200 -21.662 1.00 96.12 308 THR A C 1
ATOM 2369 O O . THR A 1 308 ? 6.143 0.236 -21.895 1.00 96.12 308 THR A O 1
ATOM 2372 N N . PRO A 1 309 ? 7.478 -1.455 -21.217 1.00 97.38 309 PRO A N 1
ATOM 2373 C CA . PRO A 1 309 ? 6.394 -2.390 -20.939 1.00 97.38 309 PRO A CA 1
ATOM 2374 C C . PRO A 1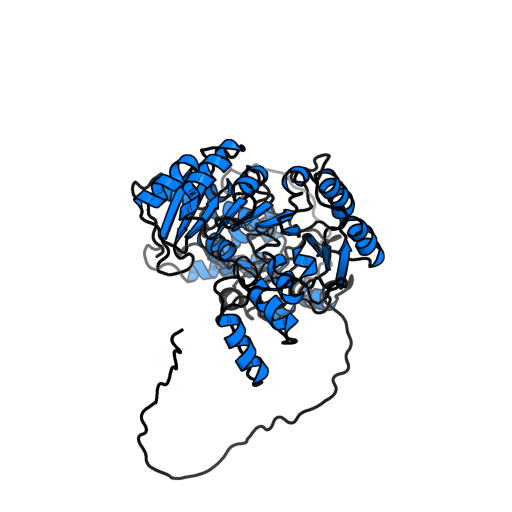 309 ? 5.431 -1.867 -19.870 1.00 97.38 309 PRO A C 1
ATOM 2376 O O . PRO A 1 309 ? 5.843 -1.290 -18.859 1.00 97.38 309 PRO A O 1
ATOM 2379 N N . ALA A 1 310 ? 4.135 -2.070 -20.091 1.00 97.81 310 ALA A N 1
ATOM 2380 C CA . ALA A 1 310 ? 3.096 -1.601 -19.193 1.00 97.81 310 ALA A CA 1
ATOM 2381 C C . ALA A 1 310 ? 1.852 -2.501 -19.211 1.00 97.81 310 ALA A C 1
ATOM 2383 O O . ALA A 1 310 ? 1.540 -3.181 -20.193 1.00 97.81 310 ALA A O 1
ATOM 2384 N N . VAL A 1 311 ? 1.111 -2.480 -18.107 1.00 98.25 311 VAL A N 1
ATOM 2385 C CA . VAL A 1 311 ? -0.170 -3.171 -17.961 1.00 98.25 311 VAL A CA 1
ATOM 2386 C C . VAL A 1 311 ? -1.177 -2.270 -17.261 1.00 98.25 311 VAL A C 1
ATOM 2388 O O . VAL A 1 311 ? -0.832 -1.549 -16.325 1.00 98.25 311 VAL A O 1
ATOM 2391 N N . ALA A 1 312 ? -2.429 -2.318 -17.705 1.00 98.25 312 ALA A N 1
ATOM 2392 C CA . ALA A 1 312 ? -3.564 -1.753 -16.987 1.00 98.25 312 ALA A CA 1
ATOM 2393 C C . ALA A 1 312 ? -4.504 -2.878 -16.557 1.00 98.25 312 ALA A C 1
ATOM 2395 O O . ALA A 1 312 ? -4.843 -3.739 -17.366 1.00 98.25 312 ALA A O 1
ATOM 2396 N N . VAL A 1 313 ? -4.913 -2.863 -15.291 1.00 97.94 313 VAL A N 1
ATOM 2397 C CA . VAL A 1 313 ? -5.681 -3.935 -14.653 1.00 97.94 313 VAL A CA 1
ATOM 2398 C C . VAL A 1 313 ? -6.897 -3.335 -13.971 1.00 97.94 313 VAL A C 1
ATOM 2400 O O . VAL A 1 313 ? -6.787 -2.585 -13.000 1.00 97.94 313 VAL A O 1
ATOM 2403 N N . GLU A 1 314 ? -8.071 -3.640 -14.500 1.00 96.19 314 GLU A N 1
ATOM 2404 C CA . GLU A 1 314 ? -9.355 -3.338 -13.890 1.00 96.19 314 GLU A CA 1
ATOM 2405 C C . GLU A 1 314 ? -9.716 -4.411 -12.863 1.00 96.19 314 GLU A C 1
ATOM 2407 O O . GLU A 1 314 ? -9.582 -5.595 -13.157 1.00 96.19 314 GLU A O 1
ATOM 2412 N N . ARG A 1 315 ? -10.242 -3.990 -11.699 1.00 92.94 315 ARG A N 1
ATOM 2413 C CA . ARG A 1 315 ? -10.798 -4.877 -10.652 1.00 92.94 315 ARG A CA 1
ATOM 2414 C C . ARG A 1 315 ? -9.880 -6.057 -10.336 1.00 92.94 315 ARG A C 1
ATOM 2416 O O . ARG A 1 315 ? -10.320 -7.207 -10.285 1.00 92.94 315 ARG A O 1
ATOM 2423 N N . GLY A 1 316 ? -8.595 -5.759 -10.180 1.00 94.00 316 GLY A N 1
ATOM 2424 C CA . GLY A 1 316 ? -7.599 -6.795 -9.984 1.00 94.00 316 GLY A CA 1
ATOM 2425 C C . GLY A 1 316 ? -7.866 -7.650 -8.748 1.00 94.00 316 GLY A C 1
ATOM 2426 O O . GLY A 1 316 ? -8.502 -7.175 -7.806 1.00 94.00 316 GLY A O 1
ATOM 2427 N N . THR A 1 317 ? -7.425 -8.907 -8.782 1.00 94.00 317 THR A N 1
ATOM 2428 C CA . THR A 1 317 ? -7.712 -9.945 -7.774 1.00 94.00 317 THR A CA 1
ATOM 2429 C C . THR A 1 317 ? -9.180 -10.307 -7.598 1.00 94.00 317 THR A C 1
ATOM 2431 O O . THR A 1 317 ? -9.528 -10.998 -6.648 1.00 94.00 317 THR A O 1
ATOM 2434 N N . THR A 1 318 ? -10.078 -9.833 -8.457 1.00 91.88 318 THR A N 1
ATOM 2435 C CA . THR A 1 318 ? -11.477 -10.274 -8.438 1.00 91.88 318 THR A CA 1
ATOM 2436 C C . THR A 1 318 ? -11.733 -11.213 -9.611 1.00 91.88 318 THR A C 1
ATOM 2438 O O . THR A 1 318 ? -11.044 -11.117 -10.630 1.00 91.88 318 THR A O 1
ATOM 2441 N N . PRO A 1 319 ? -12.791 -12.043 -9.571 1.00 89.12 319 PRO A N 1
ATOM 2442 C CA . PRO A 1 319 ? -13.159 -12.866 -10.724 1.00 89.12 319 PRO A CA 1
ATOM 2443 C C . PRO A 1 319 ? -13.575 -12.054 -11.968 1.00 89.12 319 PRO A C 1
ATOM 2445 O O . PRO A 1 319 ? -13.927 -12.631 -12.991 1.00 89.12 319 PRO A O 1
ATOM 2448 N N . GLN A 1 320 ? -13.589 -10.718 -11.890 1.00 90.19 320 GLN A N 1
ATOM 2449 C CA . GLN A 1 320 ? -13.908 -9.801 -12.990 1.00 90.19 320 GLN A CA 1
ATOM 2450 C C . GLN A 1 320 ? -12.739 -8.937 -13.400 1.00 90.19 320 GLN A C 1
ATOM 2452 O O . GLN A 1 320 ? -12.923 -7.905 -14.051 1.00 90.19 320 GLN A O 1
ATOM 2457 N N . GLN A 1 321 ? -11.545 -9.371 -13.019 1.00 94.00 321 GLN A N 1
ATOM 2458 C CA . GLN A 1 321 ? -10.328 -8.788 -13.505 1.00 94.00 321 GLN A CA 1
ATOM 2459 C C . GLN A 1 321 ? -10.338 -8.762 -15.034 1.00 94.00 321 GLN A C 1
ATOM 2461 O O . GLN A 1 321 ? -10.497 -9.783 -15.704 1.00 94.00 321 GLN A O 1
ATOM 2466 N N . ARG A 1 322 ? -10.140 -7.568 -15.584 1.00 96.06 322 ARG A N 1
ATOM 2467 C CA . ARG A 1 322 ? -9.820 -7.369 -16.997 1.00 96.06 322 ARG A CA 1
ATOM 2468 C C . ARG A 1 322 ? -8.479 -6.675 -17.058 1.00 96.06 322 ARG A C 1
ATOM 2470 O O . ARG A 1 322 ? -8.202 -5.796 -16.248 1.00 96.06 322 ARG A O 1
ATOM 2477 N N . MET A 1 323 ? -7.642 -7.054 -18.009 1.00 96.38 323 MET A N 1
ATOM 2478 C CA . MET A 1 323 ? -6.308 -6.482 -18.116 1.00 96.38 323 MET A CA 1
ATOM 2479 C C . MET A 1 323 ? -5.906 -6.284 -19.563 1.00 96.38 323 MET A C 1
ATOM 2481 O O . MET A 1 323 ? -6.383 -6.982 -20.458 1.00 96.38 323 MET A O 1
ATOM 2485 N N . VAL A 1 324 ? -5.000 -5.340 -19.780 1.00 97.00 324 VAL A N 1
ATOM 2486 C CA . VAL A 1 324 ? -4.395 -5.122 -21.084 1.00 97.00 324 VAL A CA 1
ATOM 2487 C C . VAL A 1 324 ? -2.918 -4.798 -20.942 1.00 97.00 324 VAL A C 1
ATOM 2489 O O . VAL A 1 324 ? -2.535 -3.876 -20.225 1.00 97.00 324 VAL A O 1
ATOM 2492 N N . PHE A 1 325 ? -2.099 -5.576 -21.645 1.00 97.44 325 PHE A N 1
ATOM 2493 C CA . PHE A 1 325 ? -0.663 -5.368 -21.769 1.00 97.44 325 PHE A CA 1
ATOM 2494 C C . PHE A 1 325 ? -0.355 -4.570 -23.041 1.00 97.44 325 PHE A C 1
ATOM 2496 O O . PHE A 1 325 ? -0.905 -4.827 -24.124 1.00 97.44 325 PHE A O 1
ATOM 2503 N N . ALA A 1 326 ? 0.528 -3.585 -22.927 1.00 97.00 326 ALA A N 1
ATOM 2504 C CA . ALA A 1 326 ? 0.999 -2.786 -24.049 1.00 97.00 326 ALA A CA 1
ATOM 2505 C C . ALA A 1 326 ? 2.344 -2.133 -23.733 1.00 97.00 326 ALA A C 1
ATOM 2507 O O . ALA A 1 326 ? 2.733 -2.013 -22.577 1.00 97.00 326 ALA A O 1
ATOM 2508 N N . GLU A 1 327 ? 3.027 -1.650 -24.762 1.00 97.38 327 GLU A N 1
ATOM 2509 C CA . GLU A 1 327 ? 4.052 -0.630 -24.568 1.00 97.38 327 GLU A CA 1
ATOM 2510 C C . GLU A 1 327 ? 3.398 0.698 -24.146 1.00 97.38 327 GLU A C 1
ATOM 2512 O O . GLU A 1 327 ? 2.238 0.966 -24.480 1.00 97.38 327 GLU A O 1
ATOM 2517 N N . LEU A 1 328 ? 4.141 1.546 -23.430 1.00 96.81 328 LEU A N 1
ATOM 2518 C CA . LEU A 1 328 ? 3.662 2.817 -22.882 1.00 96.81 328 LEU A CA 1
ATOM 2519 C C . LEU A 1 328 ? 2.952 3.697 -23.920 1.00 96.81 328 LEU A C 1
ATOM 2521 O O . LEU A 1 328 ? 1.876 4.229 -23.639 1.00 96.81 328 LEU A O 1
ATOM 2525 N N . LYS A 1 329 ? 3.521 3.809 -25.125 1.00 96.88 329 LYS A N 1
ATOM 2526 C CA . LYS A 1 329 ? 2.965 4.604 -26.233 1.00 96.88 329 LYS A CA 1
ATOM 2527 C C . LYS A 1 329 ? 1.573 4.142 -26.688 1.00 96.88 329 LYS A C 1
ATOM 2529 O O . LYS A 1 329 ? 0.783 4.958 -27.154 1.00 96.88 329 LYS A O 1
ATOM 2534 N N . ASP A 1 330 ? 1.265 2.854 -26.529 1.00 97.19 330 ASP A N 1
ATOM 2535 C CA . ASP A 1 330 ? 0.044 2.225 -27.043 1.00 97.19 330 ASP A CA 1
ATOM 2536 C C . ASP A 1 330 ? -0.997 1.963 -25.947 1.00 97.19 330 ASP A C 1
ATOM 2538 O O . ASP A 1 330 ? -2.178 1.750 -26.242 1.00 97.19 330 ASP A O 1
ATOM 2542 N N . LEU A 1 331 ? -0.584 1.973 -24.675 1.00 97.19 331 LEU A N 1
ATOM 2543 C CA . LEU A 1 331 ? -1.425 1.545 -23.559 1.00 97.19 331 LEU A CA 1
ATOM 2544 C C . LEU A 1 331 ? -2.730 2.351 -23.462 1.00 97.19 331 LEU A C 1
ATOM 2546 O O . LEU A 1 331 ? -3.793 1.764 -23.281 1.00 97.19 331 LEU A O 1
ATOM 2550 N N . ALA A 1 332 ? -2.684 3.674 -23.647 1.00 96.00 332 ALA A N 1
ATOM 2551 C CA . ALA A 1 332 ? -3.875 4.528 -23.581 1.00 96.00 332 ALA A CA 1
ATOM 2552 C C . ALA A 1 332 ? -4.926 4.173 -24.655 1.00 96.00 332 ALA A C 1
ATOM 2554 O O . ALA A 1 332 ? -6.128 4.117 -24.370 1.00 96.00 332 ALA A O 1
ATOM 2555 N N . ASN A 1 333 ? -4.475 3.865 -25.874 1.00 96.69 333 ASN A N 1
ATOM 2556 C CA . ASN A 1 333 ? -5.354 3.449 -26.967 1.00 96.69 333 ASN A CA 1
ATOM 2557 C C . ASN A 1 333 ? -5.955 2.069 -26.689 1.00 96.69 333 ASN A C 1
ATOM 2559 O O . ASN A 1 333 ? -7.154 1.859 -26.888 1.00 96.69 333 ASN A O 1
ATOM 2563 N N . LYS A 1 334 ? -5.150 1.134 -26.168 1.00 96.50 334 LYS A N 1
ATOM 2564 C CA . LYS A 1 334 ? -5.632 -0.207 -25.819 1.00 96.50 334 LYS A CA 1
ATOM 2565 C C . LYS A 1 334 ? -6.638 -0.192 -24.665 1.00 96.50 334 LYS A C 1
ATOM 2567 O O . LYS A 1 334 ? -7.638 -0.898 -24.741 1.00 96.50 334 LYS A O 1
ATOM 2572 N N . ILE A 1 335 ? -6.419 0.638 -23.642 1.00 96.38 335 ILE A N 1
ATOM 2573 C CA . ILE A 1 335 ? -7.373 0.853 -22.540 1.00 96.38 335 ILE A CA 1
ATOM 2574 C C . ILE A 1 335 ? -8.734 1.293 -23.088 1.00 96.38 335 ILE A C 1
ATOM 2576 O O . ILE A 1 335 ? -9.757 0.728 -22.706 1.00 96.38 335 ILE A O 1
ATOM 2580 N N . THR A 1 336 ? -8.735 2.273 -23.997 1.00 95.38 336 THR A N 1
ATOM 2581 C CA . THR A 1 336 ? -9.958 2.779 -24.639 1.00 95.38 336 THR A CA 1
ATOM 2582 C C . THR A 1 336 ? -10.633 1.697 -25.480 1.00 95.38 336 THR A C 1
ATOM 2584 O O . THR A 1 336 ? -11.839 1.522 -25.392 1.00 95.38 336 THR A O 1
ATOM 2587 N N . THR A 1 337 ? -9.853 0.927 -26.243 1.00 96.12 337 THR A N 1
ATOM 2588 C CA . THR A 1 337 ? -10.363 -0.147 -27.115 1.00 96.12 337 THR A CA 1
ATOM 2589 C C . THR A 1 337 ? -11.044 -1.273 -26.331 1.00 96.12 337 THR A C 1
ATOM 2591 O O . THR A 1 337 ? -12.046 -1.815 -26.782 1.00 96.12 337 THR A O 1
ATOM 2594 N N . VAL A 1 338 ? -10.504 -1.636 -25.162 1.00 95.06 338 VAL A N 1
ATOM 2595 C CA . VAL A 1 338 ? -11.067 -2.683 -24.284 1.00 95.06 338 VAL A CA 1
ATOM 2596 C C . VAL A 1 338 ? -12.146 -2.121 -23.341 1.00 95.06 338 VAL A C 1
ATOM 2598 O O . VAL A 1 338 ? -12.799 -2.874 -22.618 1.00 95.06 338 VAL A O 1
ATOM 2601 N N . GLU A 1 339 ? -12.348 -0.800 -23.348 1.00 95.38 339 GLU A N 1
ATOM 2602 C CA . GLU A 1 339 ? -13.302 -0.090 -22.493 1.00 95.38 339 GLU A CA 1
ATOM 2603 C C . GLU A 1 339 ? -13.128 -0.454 -21.009 1.00 95.38 339 GLU A C 1
ATOM 2605 O O . GLU A 1 339 ? -14.081 -0.811 -20.302 1.00 95.38 339 GLU A O 1
ATOM 2610 N N . LEU A 1 340 ? -11.880 -0.415 -20.524 1.00 93.00 340 LEU A N 1
ATOM 2611 C CA . LEU A 1 340 ? -11.623 -0.608 -19.096 1.00 93.00 340 LEU A CA 1
ATOM 2612 C C . LEU A 1 340 ? -12.288 0.510 -18.293 1.00 93.00 340 LEU A C 1
ATOM 2614 O O . LEU A 1 340 ? -12.251 1.680 -18.676 1.00 93.00 340 LEU A O 1
ATOM 2618 N N . VAL A 1 341 ? -12.865 0.149 -17.148 1.00 91.38 341 VAL A N 1
ATOM 2619 C CA . VAL A 1 341 ? -13.504 1.102 -16.234 1.00 91.38 341 VAL A CA 1
ATOM 2620 C C . VAL A 1 341 ? -12.879 1.043 -14.847 1.00 91.38 341 VAL A C 1
ATOM 2622 O O . VAL A 1 341 ? -12.211 0.086 -14.467 1.00 91.38 341 VAL A O 1
ATOM 2625 N N . SER A 1 342 ? -13.104 2.091 -14.056 1.00 88.25 342 SER A N 1
ATOM 2626 C CA . SER A 1 342 ? -12.576 2.158 -12.695 1.00 88.25 342 SER A CA 1
ATOM 2627 C C . SER A 1 342 ? -13.264 1.159 -11.747 1.00 88.25 342 SER A C 1
ATOM 2629 O O . SER A 1 342 ? -14.488 1.006 -11.799 1.00 88.25 342 SER A O 1
ATOM 2631 N N . PRO A 1 343 ? -12.535 0.573 -10.780 1.00 91.00 343 PRO A N 1
ATOM 2632 C CA . PRO A 1 343 ? -11.132 0.842 -10.448 1.00 91.00 343 PRO A CA 1
ATOM 2633 C C . PRO A 1 343 ? -10.141 0.151 -11.402 1.00 91.00 343 PRO A C 1
ATOM 2635 O O . PRO A 1 343 ? -10.239 -1.052 -11.623 1.00 91.00 343 PRO A O 1
ATOM 2638 N N . THR A 1 344 ? -9.162 0.911 -11.907 1.00 94.44 344 THR A N 1
ATOM 2639 C CA . THR A 1 344 ? -8.060 0.417 -12.752 1.00 94.44 344 THR A CA 1
ATOM 2640 C C . THR A 1 344 ? -6.725 0.865 -12.168 1.00 94.44 344 THR A C 1
ATOM 2642 O O . THR A 1 344 ? -6.568 2.045 -11.839 1.00 94.44 344 THR A O 1
ATOM 2645 N N . LEU A 1 345 ? -5.782 -0.066 -12.048 1.00 97.25 345 LEU A N 1
ATOM 2646 C CA . LEU A 1 345 ? -4.394 0.185 -11.671 1.00 97.25 345 LEU A CA 1
ATOM 2647 C C . LEU A 1 345 ? -3.505 0.050 -12.910 1.00 97.25 345 LEU A C 1
ATOM 2649 O O . LEU A 1 345 ? -3.714 -0.866 -13.702 1.00 97.25 345 LEU A O 1
ATOM 2653 N N . MET A 1 346 ? -2.507 0.917 -13.066 1.00 97.31 346 MET A N 1
ATOM 2654 C CA . MET A 1 346 ? -1.482 0.748 -14.099 1.00 97.31 346 MET A CA 1
ATOM 2655 C C . MET A 1 346 ? -0.131 0.452 -13.468 1.00 97.31 346 MET A C 1
ATOM 2657 O O . MET A 1 346 ? 0.245 1.114 -12.503 1.00 97.31 346 MET A O 1
ATOM 2661 N N . ILE A 1 347 ? 0.602 -0.500 -14.037 1.00 98.06 347 ILE A N 1
ATOM 2662 C CA . ILE A 1 347 ? 1.991 -0.807 -13.687 1.00 98.06 347 ILE A CA 1
ATOM 2663 C C . ILE A 1 347 ? 2.827 -0.591 -14.948 1.00 98.06 347 ILE A C 1
ATOM 2665 O O . ILE A 1 347 ? 2.495 -1.119 -16.007 1.00 98.06 347 ILE A O 1
ATOM 2669 N N . ILE A 1 348 ? 3.878 0.217 -14.846 1.00 97.19 348 ILE A N 1
ATOM 2670 C CA . ILE A 1 348 ? 4.740 0.639 -15.953 1.00 97.19 348 ILE A CA 1
ATOM 2671 C C . ILE A 1 348 ? 6.186 0.413 -15.530 1.00 97.19 348 ILE A C 1
ATOM 2673 O O . ILE A 1 348 ? 6.588 0.842 -14.450 1.00 97.19 348 ILE A O 1
ATOM 2677 N N . GLY A 1 349 ? 6.968 -0.241 -16.379 1.00 95.56 349 GLY A N 1
ATOM 2678 C CA . GLY A 1 349 ? 8.383 -0.486 -16.140 1.00 95.56 349 GLY A CA 1
ATOM 2679 C C . GLY A 1 349 ? 8.827 -1.825 -16.708 1.00 95.56 349 GLY A C 1
ATOM 2680 O O . GLY A 1 349 ? 8.015 -2.701 -17.007 1.00 95.56 349 GLY A O 1
ATOM 2681 N N . ASN A 1 350 ? 10.140 -2.006 -16.815 1.00 94.44 350 ASN A N 1
ATOM 2682 C CA . ASN A 1 350 ? 10.731 -3.202 -17.422 1.00 94.44 350 ASN A CA 1
ATOM 2683 C C . ASN A 1 350 ? 10.338 -4.503 -16.702 1.00 94.44 350 ASN A C 1
ATOM 2685 O O . ASN A 1 350 ? 10.271 -5.553 -17.332 1.00 94.44 350 ASN A O 1
ATOM 2689 N N . VAL A 1 351 ? 9.980 -4.435 -15.414 1.00 94.56 351 VAL A N 1
ATOM 2690 C CA . VAL A 1 351 ? 9.476 -5.591 -14.656 1.00 94.56 351 VAL A CA 1
ATOM 2691 C C . VAL A 1 351 ? 8.194 -6.197 -15.226 1.00 94.56 351 VAL A C 1
ATOM 2693 O O . VAL A 1 351 ? 7.929 -7.371 -14.999 1.00 94.56 351 VAL A O 1
ATOM 2696 N N . VAL A 1 352 ? 7.399 -5.434 -15.982 1.00 96.44 352 VAL A N 1
ATOM 2697 C CA . VAL A 1 352 ? 6.182 -5.956 -16.620 1.00 96.44 352 VAL A CA 1
ATOM 2698 C C . VAL A 1 352 ? 6.532 -7.011 -17.675 1.00 96.44 352 VAL A C 1
ATOM 2700 O O . VAL A 1 352 ? 5.772 -7.959 -17.851 1.00 96.44 352 VAL A O 1
ATOM 2703 N N . ALA A 1 353 ? 7.703 -6.907 -18.314 1.00 94.00 353 ALA A N 1
ATOM 2704 C CA . ALA A 1 353 ? 8.178 -7.907 -19.270 1.00 94.00 353 ALA A CA 1
ATOM 2705 C C . ALA A 1 353 ? 8.617 -9.230 -18.622 1.00 94.00 353 ALA A C 1
ATOM 2707 O O . ALA A 1 353 ? 8.761 -10.219 -19.334 1.00 94.00 353 ALA A O 1
ATOM 2708 N N . LEU A 1 354 ? 8.798 -9.259 -17.295 1.00 91.12 354 LEU A N 1
ATOM 2709 C CA . LEU A 1 354 ? 9.065 -10.486 -16.535 1.00 91.12 354 LEU A CA 1
ATOM 2710 C C . LEU A 1 354 ? 7.785 -11.281 -16.247 1.00 91.12 354 LEU A C 1
ATOM 2712 O O . LEU A 1 354 ? 7.855 -12.408 -15.768 1.00 91.12 354 LEU A O 1
ATOM 2716 N N . SER A 1 355 ? 6.608 -10.706 -16.515 1.00 92.50 355 SER A N 1
ATOM 2717 C CA . SER A 1 355 ? 5.358 -11.446 -16.387 1.00 92.50 355 SER A CA 1
ATOM 2718 C C . SER A 1 355 ? 5.314 -12.592 -17.400 1.00 92.50 355 SER A C 1
ATOM 2720 O O . SER A 1 355 ? 5.530 -12.346 -18.590 1.00 92.50 355 SER A O 1
ATOM 2722 N N . PRO A 1 356 ? 4.889 -13.803 -17.000 1.00 87.62 356 PRO A N 1
ATOM 2723 C CA . PRO A 1 356 ? 4.637 -14.892 -17.946 1.00 87.62 356 PRO A CA 1
ATOM 2724 C C . PRO A 1 356 ? 3.494 -14.576 -18.931 1.00 87.62 356 PRO A C 1
ATOM 2726 O O . PRO A 1 356 ? 3.303 -15.288 -19.913 1.00 87.62 356 PRO A O 1
ATOM 2729 N N . LEU A 1 357 ? 2.717 -13.518 -18.675 1.00 89.00 357 LEU A N 1
ATOM 2730 C CA . LEU A 1 357 ? 1.605 -13.067 -19.512 1.00 89.00 357 LEU A CA 1
ATOM 2731 C C . LEU A 1 357 ? 2.032 -12.033 -20.567 1.00 89.00 357 LEU A C 1
ATOM 2733 O O . LEU A 1 357 ? 1.220 -11.634 -21.406 1.00 89.00 357 LEU A O 1
ATOM 2737 N N . TRP A 1 358 ? 3.289 -11.582 -20.538 1.00 88.88 358 TRP A N 1
ATOM 2738 C CA . TRP A 1 358 ? 3.817 -10.630 -21.506 1.00 88.88 358 TRP A CA 1
ATOM 2739 C C . TRP A 1 358 ? 4.233 -11.331 -22.807 1.00 88.88 358 TRP A C 1
ATOM 2741 O O . TRP A 1 358 ? 4.973 -12.309 -22.808 1.00 88.88 358 TRP A O 1
ATOM 2751 N N . SER A 1 359 ? 3.764 -10.818 -23.948 1.00 69.94 359 SER A N 1
ATOM 2752 C CA . SER A 1 359 ? 3.884 -11.490 -25.254 1.00 69.94 359 SER A CA 1
ATOM 2753 C C . SER A 1 359 ? 5.295 -11.488 -25.866 1.00 69.94 359 SER A C 1
ATOM 2755 O O . SER A 1 359 ? 5.513 -12.160 -26.871 1.00 69.94 359 SER A O 1
ATOM 2757 N N . LEU A 1 360 ? 6.245 -10.736 -25.299 1.00 58.38 360 LEU A N 1
ATOM 2758 C CA . LEU A 1 360 ? 7.645 -10.685 -25.736 1.00 58.38 360 LEU A CA 1
ATOM 2759 C C . LEU A 1 360 ? 8.529 -11.202 -24.596 1.00 58.38 360 LEU A C 1
ATOM 2761 O O . LEU A 1 360 ? 9.040 -10.411 -23.807 1.00 58.38 360 LEU A O 1
ATOM 2765 N N . SER A 1 361 ? 8.679 -12.522 -24.471 1.00 50.56 361 SER A N 1
ATOM 2766 C CA . SER A 1 361 ? 9.537 -13.107 -23.435 1.00 50.56 361 SER A CA 1
ATOM 2767 C C . SER A 1 361 ? 10.987 -12.655 -23.632 1.00 50.56 361 SER A C 1
ATOM 2769 O O . SER A 1 361 ? 11.591 -12.934 -24.672 1.00 50.56 361 SER A O 1
ATOM 2771 N N . MET A 1 362 ? 11.553 -11.974 -22.639 1.00 49.16 362 MET A N 1
ATOM 2772 C CA . MET A 1 362 ? 12.991 -11.732 -22.564 1.00 49.16 362 MET A CA 1
ATOM 2773 C C . MET A 1 362 ? 13.636 -12.918 -21.854 1.00 49.16 362 MET A C 1
ATOM 2775 O O . MET A 1 362 ? 13.337 -13.184 -20.696 1.00 49.16 362 MET A O 1
ATOM 2779 N N . ASN A 1 363 ? 14.525 -13.627 -22.549 1.00 46.78 363 ASN A N 1
ATOM 2780 C CA . ASN A 1 363 ? 15.382 -14.630 -21.926 1.00 46.78 363 ASN A CA 1
ATOM 2781 C C . ASN A 1 363 ? 16.622 -13.922 -21.377 1.00 46.78 363 ASN A C 1
ATOM 2783 O O . ASN A 1 363 ? 17.632 -13.817 -22.075 1.00 46.78 363 ASN A O 1
ATOM 2787 N N . GLU A 1 364 ? 16.557 -13.425 -20.145 1.00 48.56 364 GLU A N 1
ATOM 2788 C CA . GLU A 1 364 ? 17.769 -13.072 -19.406 1.00 48.56 364 GLU A CA 1
ATOM 2789 C C . GLU A 1 364 ? 18.151 -14.213 -18.463 1.00 48.56 364 GLU A C 1
ATOM 2791 O O . GLU A 1 364 ? 17.327 -14.754 -17.727 1.00 48.56 364 GLU A O 1
ATOM 2796 N N . ALA A 1 365 ? 19.426 -14.603 -18.512 1.00 47.81 365 ALA A N 1
ATOM 2797 C CA . ALA A 1 365 ? 19.963 -15.650 -17.659 1.00 47.81 365 ALA A CA 1
ATOM 2798 C C . ALA A 1 365 ? 19.961 -15.176 -16.198 1.00 47.81 365 ALA A C 1
ATOM 2800 O O . ALA A 1 365 ? 20.718 -14.276 -15.819 1.00 47.81 365 ALA A O 1
ATOM 2801 N N . SER A 1 366 ? 19.119 -15.793 -15.374 1.00 56.50 366 SER A N 1
ATOM 2802 C CA . SER A 1 366 ? 19.107 -15.564 -13.933 1.00 56.50 366 SER A CA 1
ATOM 2803 C C . SER A 1 366 ? 20.337 -16.208 -13.274 1.00 56.50 366 SER A C 1
ATOM 2805 O O . SER A 1 366 ? 20.844 -17.251 -13.693 1.00 56.50 366 SER A O 1
ATOM 2807 N N . CYS A 1 367 ? 20.877 -15.557 -12.241 1.00 54.06 367 CYS A N 1
ATOM 2808 C CA . CYS A 1 367 ? 22.020 -16.092 -11.501 1.00 54.06 367 CYS A CA 1
ATOM 2809 C C . CYS A 1 367 ? 21.563 -17.266 -10.620 1.00 54.06 367 CYS A C 1
ATOM 2811 O O . CYS A 1 367 ? 20.667 -17.109 -9.787 1.00 54.06 367 CYS A O 1
ATOM 2813 N N . MET A 1 368 ? 22.196 -18.426 -10.792 1.00 58.56 368 MET A N 1
ATOM 2814 C CA . MET A 1 368 ? 21.968 -19.619 -9.974 1.00 58.56 368 MET A CA 1
ATOM 2815 C C . MET A 1 368 ? 22.418 -19.379 -8.526 1.00 58.56 368 MET A C 1
ATOM 2817 O O . MET A 1 368 ? 23.566 -19.011 -8.276 1.00 58.56 368 MET A O 1
ATOM 2821 N N . GLU A 1 369 ? 21.522 -19.611 -7.566 1.00 73.31 369 GLU A N 1
ATOM 2822 C CA . GLU A 1 369 ? 21.831 -19.638 -6.132 1.00 73.31 369 GLU A CA 1
ATOM 2823 C C . GLU A 1 369 ? 21.506 -21.023 -5.563 1.00 73.31 369 GLU A C 1
ATOM 2825 O O . GLU A 1 369 ? 20.581 -21.677 -6.034 1.00 73.31 369 GLU A O 1
ATOM 2830 N N . GLU A 1 370 ? 22.200 -21.453 -4.503 1.00 79.00 370 GLU A N 1
ATOM 2831 C CA . GLU A 1 370 ? 21.969 -22.762 -3.855 1.00 79.00 370 GLU A CA 1
ATOM 2832 C C . GLU A 1 370 ? 20.493 -22.995 -3.482 1.00 79.00 370 GLU A C 1
ATOM 2834 O O . GLU A 1 370 ? 19.990 -24.117 -3.508 1.00 79.00 370 GLU A O 1
ATOM 2839 N N . ILE A 1 371 ? 19.770 -21.924 -3.131 1.00 83.38 371 ILE A N 1
ATOM 2840 C CA . ILE A 1 371 ? 18.347 -22.016 -2.799 1.00 83.38 371 ILE A CA 1
ATOM 2841 C C . ILE A 1 371 ? 17.481 -22.315 -4.027 1.00 83.38 371 ILE A C 1
ATOM 2843 O O . ILE A 1 371 ? 16.473 -23.000 -3.889 1.00 83.38 371 ILE A O 1
ATOM 2847 N N . HIS A 1 372 ? 17.871 -21.843 -5.212 1.00 85.50 372 HIS A N 1
ATOM 2848 C CA . HIS A 1 372 ? 17.152 -22.090 -6.459 1.00 85.50 372 HIS A CA 1
ATOM 2849 C C . HIS A 1 372 ? 17.219 -23.574 -6.839 1.00 85.50 372 HIS A C 1
ATOM 2851 O O . HIS A 1 372 ? 16.184 -24.172 -7.124 1.00 85.50 372 HIS A O 1
ATOM 2857 N N . GLU A 1 373 ? 18.401 -24.190 -6.738 1.00 84.69 373 GLU A N 1
ATOM 2858 C CA . GLU A 1 373 ? 18.588 -25.631 -6.972 1.00 84.69 373 GLU A CA 1
ATOM 2859 C C . GLU A 1 373 ? 17.777 -26.481 -5.989 1.00 84.69 373 GLU A C 1
ATOM 2861 O O . GLU A 1 373 ? 17.136 -27.463 -6.369 1.00 84.69 373 GLU A O 1
ATOM 2866 N N . LEU A 1 374 ? 17.753 -26.078 -4.716 1.00 88.56 374 LEU A N 1
ATOM 2867 C CA . LEU A 1 374 ? 16.973 -26.776 -3.702 1.00 88.56 374 LEU A CA 1
ATOM 2868 C C . LEU A 1 374 ? 15.472 -26.726 -4.019 1.00 88.56 374 LEU A C 1
ATOM 2870 O O . LEU A 1 374 ? 14.807 -27.758 -3.980 1.00 88.56 374 LEU A O 1
ATOM 2874 N N . LEU A 1 375 ? 14.940 -25.545 -4.346 1.00 88.94 375 LEU A N 1
ATOM 2875 C CA . LEU A 1 375 ? 13.529 -25.388 -4.711 1.00 88.94 375 LEU A CA 1
ATOM 2876 C C . LEU A 1 375 ? 13.182 -26.208 -5.959 1.00 88.94 375 LEU A C 1
ATOM 2878 O O . LEU A 1 375 ? 12.161 -26.896 -5.959 1.00 88.94 375 LEU A O 1
ATOM 2882 N N . LEU A 1 376 ? 14.046 -26.168 -6.976 1.00 88.81 376 LEU A N 1
ATOM 2883 C CA . LEU A 1 376 ? 13.875 -26.910 -8.220 1.00 88.81 376 LEU A CA 1
ATOM 2884 C C . LEU A 1 376 ? 13.842 -28.422 -7.973 1.00 88.81 376 LEU A C 1
ATOM 2886 O O . LEU A 1 376 ? 12.869 -29.068 -8.341 1.00 88.81 376 LEU A O 1
ATOM 2890 N N . SER A 1 377 ? 14.836 -28.974 -7.272 1.00 91.56 377 SER A N 1
ATOM 2891 C CA . SER A 1 377 ? 14.935 -30.423 -7.035 1.00 91.56 377 SER A CA 1
ATOM 2892 C C . SER A 1 377 ? 13.713 -31.013 -6.318 1.00 91.56 377 SER A C 1
ATOM 2894 O O . SER A 1 377 ? 13.234 -32.088 -6.679 1.00 91.56 377 SER A O 1
ATOM 2896 N N . PHE A 1 378 ? 13.157 -30.310 -5.325 1.00 92.12 378 PHE A N 1
ATOM 2897 C CA . PHE A 1 378 ? 11.934 -30.754 -4.654 1.00 92.12 378 PHE A CA 1
ATOM 2898 C C . PHE A 1 378 ? 10.688 -30.587 -5.532 1.00 92.12 378 PHE A C 1
ATOM 2900 O O . PHE A 1 378 ? 9.797 -31.438 -5.481 1.00 92.12 378 PHE A O 1
ATOM 2907 N N . ALA A 1 379 ? 10.616 -29.518 -6.328 1.00 90.25 379 ALA A N 1
ATOM 2908 C CA . ALA A 1 379 ? 9.507 -29.299 -7.251 1.00 90.25 379 ALA A CA 1
ATOM 2909 C C . ALA A 1 379 ? 9.481 -30.360 -8.367 1.00 90.25 379 ALA A C 1
ATOM 2911 O O . ALA A 1 379 ? 8.425 -30.926 -8.642 1.00 90.25 379 ALA A O 1
ATOM 2912 N N . GLU A 1 380 ? 10.638 -30.701 -8.942 1.00 90.88 380 GLU A N 1
ATOM 2913 C CA . GLU A 1 380 ? 10.794 -31.777 -9.933 1.00 90.88 380 GLU A CA 1
ATOM 2914 C C . GLU A 1 380 ? 10.457 -33.155 -9.353 1.00 90.88 380 GLU A C 1
ATOM 2916 O O . GLU A 1 380 ? 9.889 -34.003 -10.039 1.00 90.88 380 GLU A O 1
ATOM 2921 N N . ALA A 1 381 ? 10.723 -33.367 -8.060 1.00 92.94 381 ALA A N 1
ATOM 2922 C CA . ALA A 1 381 ? 10.297 -34.563 -7.338 1.00 92.94 381 ALA A CA 1
ATOM 2923 C C . ALA A 1 381 ? 8.775 -34.613 -7.059 1.00 92.94 381 ALA A C 1
ATOM 2925 O O . ALA A 1 381 ? 8.299 -35.559 -6.428 1.00 92.94 381 ALA A O 1
ATOM 2926 N N . GLY A 1 382 ? 8.003 -33.613 -7.501 1.00 90.81 382 GLY A N 1
ATOM 2927 C CA . GLY A 1 382 ? 6.549 -33.542 -7.343 1.00 90.81 382 GLY A CA 1
ATOM 2928 C C . GLY A 1 382 ? 6.079 -33.067 -5.964 1.00 90.81 382 GLY A C 1
ATOM 2929 O O . GLY A 1 382 ? 4.897 -33.207 -5.642 1.00 90.81 382 GLY A O 1
ATOM 2930 N N . ALA A 1 383 ? 6.968 -32.521 -5.129 1.00 92.81 383 ALA A N 1
ATOM 2931 C CA . ALA A 1 383 ? 6.595 -32.009 -3.814 1.00 92.81 383 ALA A CA 1
ATOM 2932 C C . ALA A 1 383 ? 5.940 -30.620 -3.905 1.00 92.81 383 ALA A C 1
ATOM 2934 O O . ALA A 1 383 ? 6.334 -29.767 -4.699 1.00 92.81 383 ALA A O 1
ATOM 2935 N N . THR A 1 384 ? 4.978 -30.342 -3.019 1.00 91.75 384 THR A N 1
ATOM 2936 C CA . THR A 1 384 ? 4.509 -28.969 -2.787 1.00 91.75 384 THR A CA 1
ATOM 2937 C C . THR A 1 384 ? 5.522 -28.230 -1.917 1.00 91.75 384 THR A C 1
ATOM 2939 O O . THR A 1 384 ? 5.641 -28.501 -0.722 1.00 91.75 384 THR A O 1
ATOM 2942 N N . VAL A 1 385 ? 6.247 -27.283 -2.511 1.00 92.44 385 VAL A N 1
ATOM 2943 C CA . VAL A 1 385 ? 7.276 -26.497 -1.822 1.00 92.44 385 VAL A CA 1
ATOM 2944 C C . VAL A 1 385 ? 6.732 -25.115 -1.470 1.00 92.44 385 VAL A C 1
ATOM 2946 O O . VAL A 1 385 ? 6.236 -24.397 -2.333 1.00 92.44 385 VAL A O 1
ATOM 2949 N N . VAL A 1 386 ? 6.846 -24.721 -0.199 1.00 92.50 386 VAL A N 1
ATOM 2950 C CA . VAL A 1 386 ? 6.415 -23.398 0.279 1.00 92.50 386 VAL A CA 1
ATOM 2951 C C . VAL A 1 386 ? 7.623 -22.601 0.760 1.00 92.50 386 VAL A C 1
ATOM 2953 O O . VAL A 1 386 ? 8.243 -22.928 1.774 1.00 92.50 386 VAL A O 1
ATOM 2956 N N . ARG A 1 387 ? 7.938 -21.514 0.050 1.00 91.94 387 ARG A N 1
ATOM 2957 C CA . ARG A 1 387 ? 9.016 -20.583 0.398 1.00 91.94 387 ARG A CA 1
ATOM 2958 C C . ARG A 1 387 ? 8.457 -19.382 1.160 1.00 91.94 387 ARG A C 1
ATOM 2960 O O . ARG A 1 387 ? 7.874 -18.476 0.578 1.00 91.94 387 ARG A O 1
ATOM 2967 N N . LEU A 1 388 ? 8.673 -19.353 2.474 1.00 91.50 388 LEU A N 1
ATOM 2968 C CA . LEU A 1 388 ? 8.244 -18.2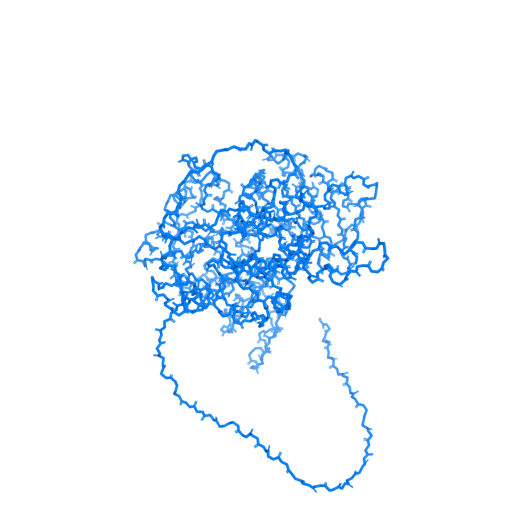31 3.316 1.00 91.50 388 LEU A CA 1
ATOM 2969 C C . LEU A 1 388 ? 9.225 -17.062 3.225 1.00 91.50 388 LEU A C 1
ATOM 2971 O O . LEU A 1 388 ? 10.431 -17.258 3.379 1.00 91.50 388 LEU A O 1
ATOM 2975 N N . LYS A 1 389 ? 8.714 -15.846 3.030 1.00 89.88 389 LYS A N 1
ATOM 2976 C CA . LYS A 1 389 ? 9.499 -14.603 3.002 1.00 89.88 389 LYS A CA 1
ATOM 2977 C C . LYS A 1 389 ? 8.849 -13.585 3.939 1.00 89.88 389 LYS A C 1
ATOM 2979 O O . LYS A 1 389 ? 7.635 -13.589 4.112 1.00 89.88 389 LYS A O 1
ATOM 2984 N N . GLY A 1 390 ? 9.664 -12.764 4.597 1.00 87.88 390 GLY A N 1
ATOM 2985 C CA . GLY A 1 390 ? 9.157 -11.699 5.461 1.00 87.88 390 GLY A CA 1
ATOM 2986 C C . GLY A 1 390 ? 8.635 -10.531 4.627 1.00 87.88 390 GLY A C 1
ATOM 2987 O O . GLY A 1 390 ? 9.324 -10.086 3.714 1.00 87.88 390 GLY A O 1
ATOM 2988 N N . GLY A 1 391 ? 7.451 -10.020 4.962 1.00 91.25 391 GLY A N 1
ATOM 2989 C CA . GLY A 1 391 ? 6.812 -8.936 4.217 1.00 91.25 391 GLY A CA 1
ATOM 2990 C C . GLY A 1 391 ? 6.182 -9.410 2.905 1.00 91.25 391 GLY A C 1
ATOM 2991 O O . GLY A 1 391 ? 5.594 -10.487 2.850 1.00 91.25 391 GLY A O 1
ATOM 2992 N N . ASP A 1 392 ? 6.299 -8.598 1.854 1.00 94.44 392 ASP A N 1
ATOM 2993 C CA . ASP A 1 392 ? 5.814 -8.927 0.512 1.00 94.44 392 ASP A CA 1
ATOM 2994 C C . ASP A 1 392 ? 6.943 -9.567 -0.328 1.00 94.44 392 ASP A C 1
ATOM 2996 O O . ASP A 1 392 ? 8.021 -8.973 -0.439 1.00 94.44 392 ASP A O 1
ATOM 3000 N N . PRO A 1 393 ? 6.739 -10.754 -0.933 1.00 93.25 393 PRO A N 1
ATOM 3001 C CA . PRO A 1 393 ? 7.769 -11.428 -1.730 1.00 93.25 393 PRO A CA 1
ATOM 3002 C C . PRO A 1 393 ? 8.303 -10.619 -2.923 1.00 93.25 393 PRO A C 1
ATOM 3004 O O . PRO A 1 393 ? 9.472 -10.775 -3.287 1.00 93.25 393 PRO A O 1
ATOM 3007 N N . LEU A 1 394 ? 7.470 -9.769 -3.526 1.00 93.44 394 LEU A N 1
ATOM 3008 C CA . LEU A 1 394 ? 7.740 -9.050 -4.774 1.00 93.44 394 LEU A CA 1
ATOM 3009 C C . LEU A 1 394 ? 8.214 -7.606 -4.563 1.00 93.44 394 LEU A C 1
ATOM 3011 O O . LEU A 1 394 ? 8.579 -6.941 -5.533 1.00 93.44 394 LEU A O 1
ATOM 3015 N N . VAL A 1 395 ? 8.259 -7.133 -3.312 1.00 91.69 395 VAL A N 1
ATOM 3016 C CA . VAL A 1 395 ? 8.804 -5.819 -2.933 1.00 91.69 395 VAL A CA 1
ATOM 3017 C C . VAL A 1 395 ? 10.058 -6.011 -2.084 1.00 91.69 395 VAL A C 1
ATOM 3019 O O . VAL A 1 395 ? 9.991 -6.266 -0.885 1.00 91.69 395 VAL A O 1
ATOM 3022 N N . PHE A 1 396 ? 11.225 -5.904 -2.718 1.00 86.81 396 PHE A N 1
ATOM 3023 C CA . PHE A 1 396 ? 12.556 -6.101 -2.133 1.00 86.81 396 PHE A CA 1
ATOM 3024 C C . PHE A 1 396 ? 12.779 -7.454 -1.429 1.00 86.81 396 PHE A C 1
ATOM 3026 O O . PHE A 1 396 ? 13.780 -7.635 -0.735 1.00 86.81 396 PHE A O 1
ATOM 3033 N N . GLY A 1 397 ? 11.886 -8.427 -1.632 1.00 81.12 397 GLY A N 1
ATOM 3034 C CA . GLY A 1 397 ? 11.974 -9.755 -1.028 1.00 81.12 397 GLY A CA 1
ATOM 3035 C C . GLY A 1 397 ? 12.905 -10.717 -1.765 1.00 81.12 397 GLY A C 1
ATOM 3036 O O . GLY A 1 397 ? 13.293 -11.734 -1.200 1.00 81.12 397 GLY A O 1
ATOM 3037 N N . ARG A 1 398 ? 13.296 -10.414 -3.004 1.00 85.75 398 ARG A N 1
ATOM 3038 C CA . ARG A 1 398 ? 13.915 -11.351 -3.957 1.00 85.75 398 ARG A CA 1
ATOM 3039 C C . ARG A 1 398 ? 12.996 -12.477 -4.461 1.00 85.75 398 ARG A C 1
ATOM 3041 O O . ARG A 1 398 ? 13.468 -13.550 -4.821 1.00 85.75 398 ARG A O 1
ATOM 3048 N N . GLY A 1 399 ? 11.677 -12.323 -4.332 1.00 87.31 399 GLY A N 1
ATOM 3049 C CA . GLY A 1 399 ? 10.716 -13.322 -4.812 1.00 87.31 399 GLY A CA 1
ATOM 3050 C C . GLY A 1 399 ? 10.577 -13.318 -6.333 1.00 87.31 399 GLY A C 1
ATOM 3051 O O . GLY A 1 399 ? 10.298 -14.362 -6.905 1.00 87.31 399 GLY A O 1
ATOM 3052 N N . GLY A 1 400 ? 10.821 -12.171 -6.976 1.00 86.88 400 GLY A N 1
ATOM 3053 C CA . GLY A 1 400 ? 10.823 -12.054 -8.433 1.00 86.88 400 GLY A CA 1
ATOM 3054 C C . GLY A 1 400 ? 11.900 -12.915 -9.082 1.00 86.88 400 GLY A C 1
ATOM 3055 O O . GLY A 1 400 ? 11.594 -13.672 -9.988 1.00 86.88 400 GLY A O 1
ATOM 3056 N N . GLU A 1 401 ? 13.125 -12.856 -8.560 1.00 87.75 401 GLU A N 1
ATOM 3057 C CA . GLU A 1 401 ? 14.269 -13.623 -9.059 1.00 87.75 401 GLU A CA 1
ATOM 3058 C C . GLU A 1 401 ? 14.065 -15.136 -8.878 1.00 87.75 401 GLU A C 1
ATOM 3060 O O . GLU A 1 401 ? 14.362 -15.912 -9.781 1.00 87.75 401 GLU A O 1
ATOM 3065 N N . GLU A 1 402 ? 13.543 -15.562 -7.719 1.00 90.19 402 GLU A N 1
ATOM 3066 C CA . GLU A 1 402 ? 13.229 -16.976 -7.454 1.00 90.19 402 GLU A CA 1
ATOM 3067 C C . GLU A 1 402 ? 12.113 -17.480 -8.390 1.00 90.19 402 GLU A C 1
ATOM 3069 O O . GLU A 1 402 ? 12.180 -18.600 -8.893 1.00 90.19 402 GLU A O 1
ATOM 3074 N N . MET A 1 403 ? 11.085 -16.657 -8.621 1.00 90.06 403 MET A N 1
ATOM 3075 C CA . MET A 1 403 ? 9.967 -16.976 -9.508 1.00 90.06 403 MET A CA 1
ATOM 3076 C C . MET A 1 403 ? 10.412 -17.072 -10.968 1.00 90.06 403 MET A C 1
ATOM 3078 O O . MET A 1 403 ? 10.096 -18.068 -11.609 1.00 90.06 403 MET A O 1
ATOM 3082 N N . ASP A 1 404 ? 11.152 -16.078 -11.464 1.00 86.75 404 ASP A N 1
ATOM 3083 C CA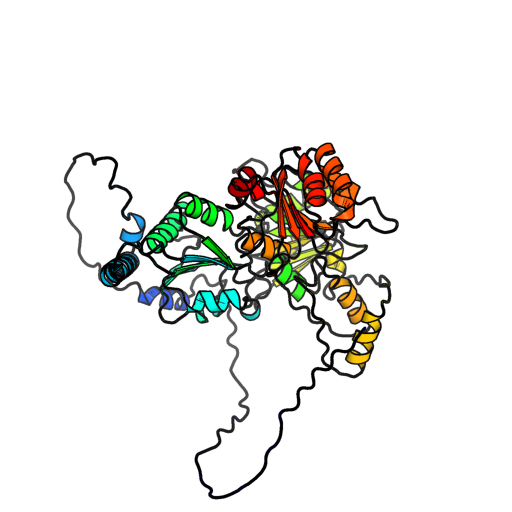 . ASP A 1 404 ? 11.685 -16.047 -12.831 1.00 86.75 404 ASP A CA 1
ATOM 3084 C C . ASP A 1 404 ? 12.563 -17.277 -13.098 1.00 86.75 404 ASP A C 1
ATOM 3086 O O . ASP A 1 404 ? 12.311 -18.027 -14.040 1.00 86.75 404 ASP A O 1
ATOM 3090 N N . PHE A 1 405 ? 13.502 -17.582 -12.193 1.00 88.19 405 PHE A N 1
ATOM 3091 C CA . PHE A 1 405 ? 14.335 -18.782 -12.298 1.00 88.19 405 PHE A CA 1
ATOM 3092 C C . PHE A 1 405 ? 13.500 -20.065 -12.434 1.00 88.19 405 PHE A C 1
ATOM 3094 O O . PHE A 1 405 ? 13.725 -20.866 -13.339 1.00 88.19 405 PHE A O 1
ATOM 3101 N N . LEU A 1 406 ? 12.527 -20.277 -11.543 1.00 89.19 406 LEU A N 1
ATOM 3102 C CA . LEU A 1 406 ? 11.713 -21.496 -11.539 1.00 89.19 406 LEU A CA 1
ATOM 3103 C C . LEU A 1 406 ? 10.799 -21.584 -12.771 1.00 89.19 406 LEU A C 1
ATOM 3105 O O . LEU A 1 406 ? 10.646 -22.663 -13.343 1.00 89.19 406 LEU A O 1
ATOM 3109 N N . GLN A 1 407 ? 10.236 -20.460 -13.218 1.00 86.62 407 GLN A N 1
ATOM 3110 C CA . GLN A 1 407 ? 9.406 -20.401 -14.422 1.00 86.62 407 GLN A CA 1
ATOM 3111 C C . GLN A 1 407 ? 10.210 -20.717 -15.688 1.00 86.62 407 GLN A C 1
ATOM 3113 O O . GLN A 1 407 ? 9.713 -21.444 -16.549 1.00 86.62 407 GLN A O 1
ATOM 3118 N N . GLN A 1 408 ? 11.466 -20.265 -15.774 1.00 85.44 408 GLN A N 1
ATOM 3119 C CA . GLN A 1 408 ? 12.384 -20.632 -16.862 1.00 85.44 408 GLN A CA 1
ATOM 3120 C C . GLN A 1 408 ? 12.658 -22.146 -16.916 1.00 85.44 408 GLN A C 1
ATOM 3122 O O . GLN A 1 408 ? 12.915 -22.682 -17.992 1.00 85.44 408 GLN A O 1
ATOM 3127 N N . GLN A 1 409 ? 12.550 -22.849 -15.783 1.00 87.88 409 GLN A N 1
ATOM 3128 C CA . GLN A 1 409 ? 12.647 -24.314 -15.703 1.00 87.88 409 GLN A CA 1
ATOM 3129 C C . GLN A 1 409 ? 11.297 -25.032 -15.903 1.00 87.88 409 GLN A C 1
ATOM 3131 O O . GLN A 1 409 ? 11.198 -26.241 -15.713 1.00 87.88 409 GLN A O 1
ATOM 3136 N N . GLY A 1 410 ? 10.231 -24.312 -16.266 1.00 87.56 410 GLY A N 1
ATOM 3137 C CA . GLY A 1 410 ? 8.895 -24.883 -16.453 1.00 87.56 410 GLY A CA 1
ATOM 3138 C C . GLY A 1 410 ? 8.159 -25.217 -15.151 1.00 87.56 410 GLY A C 1
ATOM 3139 O O . GLY A 1 410 ? 7.111 -25.865 -15.188 1.00 87.56 410 GLY A O 1
ATOM 3140 N N . ILE A 1 411 ? 8.666 -24.769 -13.998 1.00 89.12 411 ILE A N 1
ATOM 3141 C CA . ILE A 1 411 ? 7.996 -24.942 -12.709 1.00 89.12 411 ILE A CA 1
ATOM 3142 C C . ILE A 1 411 ? 6.964 -23.831 -12.523 1.00 89.12 411 ILE A C 1
ATOM 3144 O O . ILE A 1 411 ? 7.277 -22.640 -12.520 1.00 89.12 411 ILE A O 1
ATOM 3148 N N . HIS A 1 412 ? 5.709 -24.224 -12.316 1.00 87.62 412 HIS A N 1
ATOM 3149 C CA . HIS A 1 412 ? 4.640 -23.280 -12.021 1.00 87.62 412 HIS A CA 1
ATOM 3150 C C . HIS A 1 412 ? 4.765 -22.742 -10.588 1.00 87.62 412 HIS A C 1
ATOM 3152 O O . HIS A 1 412 ? 4.618 -23.482 -9.613 1.00 87.62 412 HIS A O 1
ATOM 3158 N N . VAL A 1 413 ? 4.969 -21.431 -10.458 1.00 90.50 413 VAL A N 1
ATOM 3159 C CA . VAL A 1 413 ? 5.076 -20.732 -9.172 1.00 90.50 413 VAL A CA 1
ATOM 3160 C C . VAL A 1 413 ? 3.825 -19.895 -8.930 1.00 90.50 413 VAL A C 1
ATOM 3162 O O . VAL A 1 413 ? 3.465 -19.060 -9.755 1.00 90.50 413 VAL A O 1
ATOM 3165 N N . LYS A 1 414 ? 3.186 -20.079 -7.767 1.00 92.00 414 LYS A N 1
ATOM 3166 C CA . LYS A 1 414 ? 2.126 -19.188 -7.274 1.00 92.00 414 LYS A CA 1
ATOM 3167 C C . LYS A 1 414 ? 2.700 -18.261 -6.208 1.00 92.00 414 LYS A C 1
ATOM 3169 O O . LYS A 1 414 ? 3.200 -18.733 -5.187 1.00 92.00 414 LYS A O 1
ATOM 3174 N N . VAL A 1 415 ? 2.582 -16.953 -6.417 1.00 94.25 415 VAL A N 1
ATOM 3175 C CA . VAL A 1 415 ? 2.963 -15.949 -5.420 1.00 94.25 415 VAL A CA 1
ATOM 3176 C C . VAL A 1 415 ? 1.743 -15.570 -4.588 1.00 94.25 415 VAL A C 1
ATOM 3178 O O . VAL A 1 415 ? 0.691 -15.243 -5.129 1.00 94.25 415 VAL A O 1
ATOM 3181 N N . ILE A 1 416 ? 1.888 -15.604 -3.263 1.00 95.00 416 ILE A N 1
ATOM 3182 C CA . ILE A 1 416 ? 0.896 -15.054 -2.334 1.00 95.00 416 ILE A CA 1
ATOM 3183 C C . ILE A 1 416 ? 1.429 -13.692 -1.866 1.00 95.00 416 ILE A C 1
ATOM 3185 O O . ILE A 1 416 ? 2.509 -13.654 -1.266 1.00 95.00 416 ILE A O 1
ATOM 3189 N N . PRO A 1 417 ? 0.735 -12.577 -2.160 1.00 96.06 417 PRO A N 1
ATOM 3190 C CA . PRO A 1 417 ? 1.184 -11.248 -1.764 1.00 96.06 417 PRO A CA 1
ATOM 3191 C C . PRO A 1 417 ? 1.134 -11.087 -0.243 1.00 96.06 417 PRO A C 1
ATOM 3193 O O . PRO A 1 417 ? 0.359 -11.743 0.454 1.00 96.06 417 PRO A O 1
ATOM 3196 N N . GLY A 1 418 ? 1.968 -10.189 0.274 1.00 95.06 418 GLY A N 1
ATOM 3197 C CA . GLY A 1 418 ? 2.077 -9.926 1.705 1.00 95.06 418 GLY A CA 1
ATOM 3198 C C . GLY A 1 418 ? 1.849 -8.459 2.040 1.00 95.06 418 GLY A C 1
ATOM 3199 O O . GLY A 1 418 ? 1.780 -7.590 1.174 1.00 95.06 418 GLY A O 1
ATOM 3200 N N . ILE A 1 419 ? 1.773 -8.157 3.335 1.00 96.31 419 ILE A N 1
ATOM 3201 C CA . ILE A 1 419 ? 1.889 -6.772 3.798 1.00 96.31 419 ILE A CA 1
ATOM 3202 C C . ILE A 1 419 ? 3.356 -6.367 3.674 1.00 96.31 419 ILE A C 1
ATOM 3204 O O . ILE A 1 419 ? 4.226 -7.008 4.264 1.00 96.31 419 ILE A O 1
ATOM 3208 N N . THR A 1 420 ? 3.647 -5.298 2.933 1.00 95.31 420 THR A N 1
ATOM 3209 C CA . THR A 1 420 ? 5.020 -4.778 2.855 1.00 95.31 420 THR A CA 1
ATOM 3210 C C . THR A 1 420 ? 5.503 -4.344 4.244 1.00 95.31 420 THR A C 1
ATOM 3212 O O . THR A 1 420 ? 4.715 -3.848 5.056 1.00 95.31 420 THR A O 1
ATOM 3215 N N . ALA A 1 421 ? 6.804 -4.480 4.531 1.00 94.75 421 ALA A N 1
ATOM 3216 C CA . ALA A 1 421 ? 7.353 -4.024 5.814 1.00 94.75 421 ALA A CA 1
ATOM 3217 C C . ALA A 1 421 ? 7.080 -2.526 6.038 1.00 94.75 421 ALA A C 1
ATOM 3219 O O . ALA A 1 421 ? 6.778 -2.113 7.154 1.00 94.75 421 ALA A O 1
ATOM 3220 N N . ALA A 1 422 ? 7.104 -1.737 4.960 1.00 95.69 422 ALA A N 1
ATOM 3221 C CA . ALA A 1 422 ? 6.728 -0.332 4.976 1.00 95.69 422 ALA A CA 1
ATOM 3222 C C . ALA A 1 422 ? 5.287 -0.107 5.456 1.00 95.69 422 ALA A C 1
ATOM 3224 O O . ALA A 1 422 ? 5.090 0.654 6.395 1.00 95.69 422 ALA A O 1
ATOM 3225 N N . SER A 1 423 ? 4.293 -0.779 4.861 1.00 96.38 423 SER A N 1
ATOM 3226 C CA . SER A 1 423 ? 2.881 -0.657 5.261 1.00 96.38 423 SER A CA 1
ATOM 3227 C C . SER A 1 423 ? 2.647 -1.131 6.696 1.00 96.38 423 SER A C 1
ATOM 3229 O O . SER A 1 423 ? 1.920 -0.486 7.446 1.00 96.38 423 SER A O 1
ATOM 3231 N N . GLY A 1 424 ? 3.292 -2.230 7.101 1.00 96.69 424 GLY A N 1
ATOM 3232 C CA . GLY A 1 424 ? 3.194 -2.753 8.464 1.00 96.69 424 GLY A CA 1
ATOM 3233 C C . GLY A 1 424 ? 3.733 -1.778 9.512 1.00 96.69 424 GLY A C 1
ATOM 3234 O O . GLY A 1 424 ? 3.039 -1.470 10.479 1.00 96.69 424 GLY A O 1
ATOM 3235 N N . ILE A 1 425 ? 4.943 -1.253 9.295 1.00 96.88 425 ILE A N 1
ATOM 3236 C CA . ILE A 1 425 ? 5.578 -0.267 10.183 1.00 96.88 425 ILE A CA 1
ATOM 3237 C C . ILE A 1 425 ? 4.788 1.044 10.192 1.00 96.88 425 ILE A C 1
ATOM 3239 O O . ILE A 1 425 ? 4.524 1.595 11.256 1.00 96.88 425 ILE A O 1
ATOM 3243 N N . ALA A 1 426 ? 4.366 1.524 9.024 1.00 96.81 426 ALA A N 1
ATOM 3244 C CA . ALA A 1 426 ? 3.544 2.720 8.886 1.00 96.81 426 ALA A CA 1
ATOM 3245 C C . ALA A 1 426 ? 2.241 2.624 9.696 1.00 96.81 426 ALA A C 1
ATOM 3247 O O . ALA A 1 426 ? 1.904 3.551 10.430 1.00 96.81 426 ALA A O 1
ATOM 3248 N N . ALA A 1 427 ? 1.539 1.489 9.616 1.00 96.06 427 ALA A N 1
ATOM 3249 C CA . ALA A 1 427 ? 0.321 1.248 10.384 1.00 96.06 427 ALA A CA 1
ATOM 3250 C C . ALA A 1 427 ? 0.573 1.197 11.899 1.00 96.06 427 ALA A C 1
ATOM 3252 O O . ALA A 1 427 ? -0.195 1.787 12.656 1.00 96.06 427 ALA A O 1
ATOM 3253 N N . GLU A 1 428 ? 1.651 0.540 12.337 1.00 94.44 428 GLU A N 1
ATOM 3254 C CA . GLU A 1 428 ? 2.023 0.443 13.756 1.00 94.44 428 GLU A CA 1
ATOM 3255 C C . GLU A 1 428 ? 2.375 1.815 14.356 1.00 94.44 428 GLU A C 1
ATOM 3257 O O . GLU A 1 428 ? 2.010 2.113 15.490 1.00 94.44 428 GLU A O 1
ATOM 3262 N N . LEU A 1 429 ? 3.056 2.670 13.585 1.00 94.69 429 LEU A N 1
ATOM 3263 C CA . LEU A 1 429 ? 3.496 3.995 14.033 1.00 94.69 429 LEU A CA 1
ATOM 3264 C C . LEU A 1 429 ? 2.485 5.114 13.757 1.00 94.69 429 LEU A C 1
ATOM 3266 O O . LEU A 1 429 ? 2.744 6.267 14.110 1.00 94.69 429 LEU A O 1
ATOM 3270 N N . GLY A 1 430 ? 1.361 4.813 13.102 1.00 94.12 430 GLY A N 1
ATOM 3271 C CA . GLY A 1 430 ? 0.401 5.827 12.664 1.00 94.12 430 GLY A CA 1
ATOM 3272 C C . GLY A 1 430 ? 1.019 6.840 11.694 1.00 94.12 430 GLY A C 1
ATOM 3273 O O . GLY A 1 430 ? 0.757 8.032 11.803 1.00 94.12 430 GLY A O 1
ATOM 3274 N N . ILE A 1 431 ? 1.867 6.389 10.769 1.00 96.25 431 ILE A N 1
ATOM 3275 C CA . ILE A 1 431 ? 2.468 7.229 9.725 1.00 96.25 431 ILE A CA 1
ATOM 3276 C C . ILE A 1 431 ? 1.752 6.929 8.408 1.00 96.25 431 ILE A C 1
ATOM 3278 O O . ILE A 1 431 ? 1.964 5.857 7.845 1.00 96.25 431 ILE A O 1
ATOM 3282 N N . PRO A 1 432 ? 0.915 7.827 7.866 1.00 95.31 432 PRO A N 1
ATOM 3283 C CA . PRO A 1 432 ? 0.310 7.586 6.567 1.00 95.31 432 PRO A CA 1
ATOM 3284 C C . PRO A 1 432 ? 1.378 7.636 5.467 1.00 95.31 432 PRO A C 1
ATOM 3286 O O . PRO A 1 432 ? 2.034 8.656 5.289 1.00 95.31 432 PRO A O 1
ATOM 3289 N N . LEU A 1 433 ? 1.540 6.562 4.686 1.00 96.00 433 LEU A N 1
ATOM 3290 C CA . LEU A 1 433 ? 2.495 6.559 3.566 1.00 96.00 433 LEU A CA 1
ATOM 3291 C C . LEU A 1 433 ? 2.112 7.569 2.480 1.00 96.00 433 LEU A C 1
ATOM 3293 O O . LEU A 1 433 ? 2.969 8.054 1.750 1.00 96.00 433 LEU A O 1
ATOM 3297 N N . THR A 1 434 ? 0.829 7.905 2.386 1.00 93.00 434 THR A N 1
ATOM 3298 C CA . THR A 1 434 ? 0.308 8.948 1.501 1.00 93.00 434 THR A CA 1
ATOM 3299 C C . THR A 1 434 ? -0.757 9.756 2.231 1.00 93.00 434 THR A C 1
ATOM 3301 O O . THR A 1 434 ? -1.545 9.219 3.013 1.00 93.00 434 THR A O 1
ATOM 3304 N N . HIS A 1 435 ? -0.805 11.053 1.961 1.00 90.69 435 HIS A N 1
ATOM 3305 C CA . HIS A 1 435 ? -1.729 11.977 2.598 1.00 90.69 435 HIS A CA 1
ATOM 3306 C C . HIS A 1 435 ? -2.004 13.161 1.669 1.00 90.69 435 HIS A C 1
ATOM 3308 O O . HIS A 1 435 ? -1.079 13.867 1.281 1.00 90.69 435 HIS A O 1
ATOM 3314 N N . ARG A 1 436 ? -3.271 13.437 1.330 1.00 82.38 436 ARG A N 1
ATOM 3315 C CA . ARG A 1 436 ? -3.640 14.423 0.292 1.00 82.38 436 ARG A CA 1
ATOM 3316 C C . ARG A 1 436 ? -3.007 15.808 0.490 1.00 82.38 436 ARG A C 1
ATOM 3318 O O . ARG A 1 436 ? -2.666 16.471 -0.487 1.00 82.38 436 ARG A O 1
ATOM 3325 N N . GLY A 1 437 ? -2.891 16.251 1.741 1.00 80.62 437 GLY A N 1
ATOM 3326 C CA . GLY A 1 437 ? -2.321 17.555 2.085 1.00 80.62 437 GLY A CA 1
ATOM 3327 C C . GLY A 1 437 ? -0.798 17.587 2.237 1.00 80.62 437 GLY A C 1
ATOM 3328 O O . GLY A 1 437 ? -0.255 18.683 2.319 1.00 80.62 437 GLY A O 1
ATOM 3329 N N . VAL A 1 438 ? -0.132 16.425 2.299 1.00 86.62 438 VAL A N 1
ATOM 3330 C CA . VAL A 1 438 ? 1.268 16.311 2.757 1.00 86.62 438 VAL A CA 1
ATOM 3331 C C . VAL A 1 438 ? 2.145 15.480 1.816 1.00 86.62 438 VAL A C 1
ATOM 3333 O O . VAL A 1 438 ? 3.246 15.916 1.515 1.00 86.62 438 VAL A O 1
ATOM 3336 N N . ALA A 1 439 ? 1.677 14.319 1.344 1.00 88.00 439 ALA A N 1
ATOM 3337 C CA . ALA A 1 439 ? 2.406 13.483 0.391 1.00 88.00 439 ALA A CA 1
ATOM 3338 C C . ALA A 1 439 ? 1.471 12.815 -0.631 1.00 88.00 439 ALA A C 1
ATOM 3340 O O . ALA A 1 439 ? 0.611 12.006 -0.265 1.00 88.00 439 ALA A O 1
ATOM 3341 N N . ASN A 1 440 ? 1.630 13.130 -1.918 1.00 83.50 440 ASN A N 1
ATOM 3342 C CA . ASN A 1 440 ? 0.785 12.595 -3.001 1.00 83.50 440 ASN A CA 1
ATOM 3343 C C . ASN A 1 440 ? 1.371 11.339 -3.669 1.00 83.50 440 ASN A C 1
ATOM 3345 O O . ASN A 1 440 ? 0.738 10.742 -4.540 1.00 83.50 440 ASN A O 1
ATOM 3349 N N . SER A 1 441 ? 2.559 10.931 -3.245 1.00 89.69 441 SER A N 1
ATOM 3350 C CA . SER A 1 441 ? 3.236 9.738 -3.712 1.00 89.69 441 SER A CA 1
ATOM 3351 C C . SER A 1 441 ? 4.017 9.088 -2.589 1.00 89.69 441 SER A C 1
ATOM 3353 O O . SER A 1 441 ? 4.361 9.714 -1.585 1.00 89.69 441 SER A O 1
ATOM 3355 N N . VAL A 1 442 ? 4.320 7.811 -2.785 1.00 93.50 442 VAL A N 1
ATOM 3356 C CA . VAL A 1 442 ? 5.294 7.097 -1.968 1.00 93.50 442 VAL A CA 1
ATOM 3357 C C . VAL A 1 442 ? 6.275 6.386 -2.883 1.00 93.50 442 VAL A C 1
ATOM 3359 O O . VAL A 1 442 ? 5.883 5.750 -3.863 1.00 93.50 442 VAL A O 1
ATOM 3362 N N . ARG A 1 443 ? 7.564 6.502 -2.578 1.00 92.81 443 ARG A N 1
ATOM 3363 C CA . ARG A 1 443 ? 8.640 5.813 -3.285 1.00 92.81 443 ARG A CA 1
ATOM 3364 C C . ARG A 1 443 ? 9.354 4.876 -2.327 1.00 92.81 443 ARG A C 1
ATOM 3366 O O . ARG A 1 443 ? 9.740 5.277 -1.234 1.00 92.81 443 ARG A O 1
ATOM 3373 N N . PHE A 1 444 ? 9.554 3.642 -2.761 1.00 93.31 444 PHE A N 1
ATOM 3374 C CA . PHE A 1 444 ? 10.288 2.621 -2.035 1.00 93.31 444 PHE A CA 1
ATOM 3375 C C . PHE A 1 444 ? 11.610 2.368 -2.757 1.00 93.31 444 PHE A C 1
ATOM 3377 O O . PHE A 1 444 ? 11.622 2.100 -3.959 1.00 93.31 444 PHE A O 1
ATOM 3384 N N . LEU A 1 445 ? 12.713 2.461 -2.022 1.00 88.69 445 LEU A N 1
ATOM 3385 C CA . LEU A 1 445 ? 14.079 2.322 -2.520 1.00 88.69 445 LEU A CA 1
ATOM 3386 C C . LEU A 1 445 ? 14.833 1.251 -1.744 1.00 88.69 445 LEU A C 1
ATOM 3388 O O . LEU A 1 445 ? 14.567 1.039 -0.563 1.00 88.69 445 LEU A O 1
ATOM 3392 N N . THR A 1 446 ? 15.849 0.663 -2.370 1.00 86.06 446 THR A N 1
ATOM 3393 C CA . THR A 1 446 ? 16.902 -0.066 -1.656 1.00 86.06 446 THR A CA 1
ATOM 3394 C C . THR A 1 446 ? 18.147 0.803 -1.505 1.00 86.06 446 THR A C 1
ATOM 3396 O O . THR A 1 446 ? 18.565 1.470 -2.445 1.00 86.06 446 THR A O 1
ATOM 3399 N N . GLY A 1 447 ? 18.766 0.783 -0.325 1.00 76.44 447 GLY A N 1
ATOM 3400 C CA . GLY A 1 447 ? 20.040 1.457 -0.076 1.00 76.44 447 GLY A CA 1
ATOM 3401 C C . GLY A 1 447 ? 21.269 0.676 -0.555 1.00 76.44 447 GLY A C 1
ATOM 3402 O O . GLY A 1 447 ? 22.388 1.141 -0.349 1.00 76.44 447 GLY A O 1
ATOM 3403 N N . HIS A 1 448 ? 21.094 -0.498 -1.170 1.00 73.62 448 HIS A N 1
ATOM 3404 C CA . HIS A 1 448 ? 22.191 -1.261 -1.772 1.00 73.62 448 HIS A CA 1
ATOM 3405 C C . HIS A 1 448 ? 22.522 -0.758 -3.183 1.00 73.62 448 HIS A C 1
ATOM 3407 O O . HIS A 1 448 ? 21.647 -0.715 -4.046 1.00 73.62 448 HIS A O 1
ATOM 3413 N N . SER A 1 449 ? 23.803 -0.484 -3.451 1.00 57.72 449 SER A N 1
ATOM 3414 C CA . SER A 1 449 ? 24.294 -0.235 -4.811 1.00 57.72 449 SER A CA 1
ATOM 3415 C C . SER A 1 449 ? 24.226 -1.484 -5.686 1.00 57.72 449 SER A C 1
ATOM 3417 O O . SER A 1 449 ? 24.531 -2.594 -5.239 1.00 57.72 449 SER A O 1
ATOM 3419 N N . ARG A 1 450 ? 23.939 -1.300 -6.978 1.00 54.41 450 ARG A N 1
ATOM 3420 C CA . ARG A 1 450 ? 24.176 -2.327 -7.999 1.00 54.41 450 ARG A CA 1
ATOM 3421 C C . ARG A 1 450 ? 25.687 -2.586 -8.092 1.00 54.41 450 ARG A C 1
ATOM 3423 O O . ARG A 1 450 ? 26.463 -1.649 -8.252 1.00 54.41 450 ARG A O 1
ATOM 3430 N N . LYS A 1 451 ? 26.130 -3.850 -8.029 1.00 40.62 451 LYS A N 1
ATOM 3431 C CA . LYS A 1 451 ? 27.504 -4.197 -8.439 1.00 40.62 451 LYS A CA 1
ATOM 3432 C C . LYS A 1 451 ? 27.636 -3.875 -9.935 1.00 40.62 451 LYS A C 1
ATOM 3434 O O . LYS A 1 451 ? 26.975 -4.518 -10.742 1.00 40.62 451 LYS A O 1
ATOM 3439 N N . GLY A 1 452 ? 28.435 -2.862 -10.277 1.00 45.03 452 GLY A N 1
ATOM 3440 C CA . GLY A 1 452 ? 28.680 -2.430 -11.661 1.00 45.03 452 GLY A CA 1
ATOM 3441 C C . GLY A 1 452 ? 27.577 -1.580 -12.309 1.00 45.03 452 GLY A C 1
ATOM 3442 O O . GLY A 1 452 ? 27.598 -1.418 -13.522 1.00 45.03 452 GLY A O 1
ATOM 3443 N N . GLY A 1 453 ? 26.615 -1.061 -11.540 1.00 44.59 453 GLY A N 1
ATOM 3444 C CA . GLY A 1 453 ? 25.616 -0.104 -12.033 1.00 44.59 453 GLY A CA 1
ATOM 3445 C C . GLY A 1 453 ? 25.824 1.293 -11.467 1.00 44.59 453 GLY A C 1
ATOM 3446 O O . GLY A 1 453 ? 26.673 1.479 -10.594 1.00 44.59 453 GLY A O 1
ATOM 3447 N N . THR A 1 454 ? 25.035 2.252 -11.959 1.00 42.75 454 THR A N 1
ATOM 3448 C CA . THR A 1 454 ? 24.976 3.619 -11.432 1.00 42.75 454 THR A CA 1
ATOM 3449 C C . THR A 1 454 ? 24.877 3.583 -9.909 1.00 42.75 454 THR A C 1
ATOM 3451 O O . THR A 1 454 ? 24.132 2.796 -9.316 1.00 42.75 454 THR A O 1
ATOM 3454 N N . ASP A 1 455 ? 25.724 4.392 -9.283 1.00 50.22 455 ASP A N 1
ATOM 3455 C CA . ASP A 1 455 ? 25.767 4.626 -7.846 1.00 50.22 455 ASP A CA 1
ATOM 3456 C C . ASP A 1 455 ? 24.318 4.783 -7.324 1.00 50.22 455 ASP A C 1
ATOM 3458 O O . ASP A 1 455 ? 23.535 5.468 -7.989 1.00 50.22 455 ASP A O 1
ATOM 3462 N N . PRO A 1 456 ? 23.900 4.220 -6.169 1.00 48.72 456 PRO A N 1
ATOM 3463 C CA . PRO A 1 456 ? 22.562 4.427 -5.582 1.00 48.72 456 PRO A CA 1
ATOM 3464 C C . PRO A 1 456 ? 22.199 5.908 -5.381 1.00 48.72 456 PRO A C 1
ATOM 3466 O O . PRO A 1 456 ? 21.092 6.242 -4.978 1.00 48.72 456 PRO A O 1
ATOM 3469 N N . LEU A 1 457 ? 23.139 6.799 -5.670 1.00 49.91 457 LEU A N 1
ATOM 3470 C CA . LEU A 1 457 ? 23.043 8.246 -5.701 1.00 49.91 457 LEU A CA 1
ATOM 3471 C C . LEU A 1 457 ? 22.287 8.766 -6.916 1.00 49.91 457 LEU A C 1
ATOM 3473 O O . LEU A 1 457 ? 21.697 9.828 -6.798 1.00 49.91 457 LEU A O 1
ATOM 3477 N N . PHE A 1 458 ? 22.265 8.048 -8.047 1.00 50.22 458 PHE A N 1
ATOM 3478 C CA . PHE A 1 458 ? 21.436 8.447 -9.193 1.00 50.22 458 PHE A CA 1
ATOM 3479 C C . PHE A 1 458 ? 19.952 8.442 -8.806 1.00 50.22 458 PHE A C 1
ATOM 3481 O O . PHE A 1 458 ? 19.186 9.332 -9.158 1.00 50.22 458 PHE A O 1
ATOM 3488 N N . VAL A 1 459 ? 19.570 7.493 -7.949 1.00 54.84 459 VAL A N 1
ATOM 3489 C CA . VAL A 1 459 ? 18.232 7.443 -7.362 1.00 54.84 459 VAL A CA 1
ATOM 3490 C C . VAL A 1 459 ? 17.974 8.648 -6.447 1.00 54.84 459 VAL A C 1
ATOM 3492 O O . VAL A 1 459 ? 16.834 9.090 -6.351 1.00 54.84 459 VAL A O 1
ATOM 3495 N N . ALA A 1 460 ? 18.999 9.207 -5.789 1.00 57.84 460 ALA A N 1
ATOM 3496 C CA . ALA A 1 460 ? 18.838 10.321 -4.852 1.00 57.84 460 ALA A CA 1
ATOM 3497 C C . ALA A 1 460 ? 18.406 11.629 -5.536 1.00 57.84 460 ALA A C 1
ATOM 3499 O O . ALA A 1 460 ? 17.607 12.349 -4.944 1.00 57.84 460 ALA A O 1
ATOM 3500 N N . GLU A 1 461 ? 18.858 11.899 -6.768 1.00 66.31 461 GLU A N 1
ATOM 3501 C CA . GLU A 1 461 ? 18.428 13.074 -7.546 1.00 66.31 461 GLU A CA 1
ATOM 3502 C C . GLU A 1 461 ? 16.916 13.042 -7.790 1.00 66.31 461 GLU A C 1
ATOM 3504 O O . GLU A 1 461 ? 16.189 13.934 -7.360 1.00 66.31 461 GLU A O 1
ATOM 3509 N N . ASN A 1 462 ? 16.411 11.943 -8.352 1.00 69.88 462 ASN A N 1
ATOM 3510 C CA . ASN A 1 462 ? 14.984 11.807 -8.635 1.00 69.88 462 ASN A CA 1
ATOM 3511 C C . ASN A 1 462 ? 14.137 11.556 -7.374 1.00 69.88 462 ASN A C 1
ATOM 3513 O O . ASN A 1 462 ? 12.905 11.643 -7.436 1.00 69.88 462 ASN A O 1
ATOM 3517 N N . ALA A 1 463 ? 14.745 11.120 -6.261 1.00 78.00 463 ALA A N 1
ATOM 3518 C CA . ALA A 1 463 ? 14.053 10.772 -5.013 1.00 78.00 463 ALA A CA 1
ATOM 3519 C C . ALA A 1 463 ? 13.933 11.928 -4.019 1.00 78.00 463 ALA A C 1
ATOM 3521 O O . ALA A 1 463 ? 13.148 11.801 -3.077 1.00 78.00 463 ALA A O 1
ATOM 3522 N N . ALA A 1 464 ? 14.664 13.026 -4.217 1.00 82.38 464 ALA A N 1
ATOM 3523 C CA . ALA A 1 464 ? 14.587 14.222 -3.388 1.00 82.38 464 ALA A CA 1
ATOM 3524 C C . ALA A 1 464 ? 13.323 15.052 -3.702 1.00 82.38 464 ALA A C 1
ATOM 3526 O O . ALA A 1 464 ? 13.399 16.190 -4.151 1.00 82.38 464 ALA A O 1
ATOM 3527 N N . ASP A 1 465 ? 12.145 14.469 -3.472 1.00 83.62 465 ASP A N 1
ATOM 3528 C CA . ASP A 1 465 ? 10.847 15.121 -3.661 1.00 83.62 465 ASP A CA 1
ATOM 3529 C C . ASP A 1 465 ? 10.204 15.454 -2.297 1.00 83.62 465 ASP A C 1
ATOM 3531 O O . ASP A 1 465 ? 9.778 14.533 -1.590 1.00 83.62 465 ASP A O 1
ATOM 3535 N N . PRO A 1 466 ? 10.116 16.743 -1.907 1.00 82.88 466 PRO A N 1
ATOM 3536 C CA . PRO A 1 466 ? 9.522 17.165 -0.635 1.00 82.88 466 PRO A CA 1
ATOM 3537 C C . PRO A 1 466 ? 8.027 16.839 -0.484 1.00 82.88 466 PRO A C 1
ATOM 3539 O O . PRO A 1 466 ? 7.535 16.780 0.646 1.00 82.88 466 PRO A O 1
ATOM 3542 N N . ASP A 1 467 ? 7.314 16.635 -1.597 1.00 83.31 467 ASP A N 1
ATOM 3543 C CA . ASP A 1 467 ? 5.885 16.300 -1.635 1.00 83.31 467 ASP A CA 1
ATOM 3544 C C . ASP A 1 467 ? 5.641 14.774 -1.721 1.00 83.31 467 ASP A C 1
ATOM 3546 O O . ASP A 1 467 ? 4.500 14.323 -1.877 1.00 83.31 467 ASP A O 1
ATOM 3550 N N . SER A 1 468 ? 6.694 13.957 -1.585 1.00 87.75 468 SER A N 1
ATOM 3551 C CA . SER A 1 468 ? 6.620 12.494 -1.572 1.00 87.75 468 SER A CA 1
ATOM 3552 C C . SER A 1 468 ? 7.077 11.914 -0.236 1.00 87.75 468 SER A C 1
ATOM 3554 O O . SER A 1 468 ? 8.006 12.393 0.408 1.00 87.75 468 SER A O 1
ATOM 3556 N N . THR A 1 469 ? 6.486 10.784 0.143 1.00 94.50 469 THR A N 1
ATOM 3557 C CA . THR A 1 469 ? 7.054 9.921 1.182 1.00 94.50 469 THR A CA 1
ATOM 3558 C C . THR A 1 469 ? 8.151 9.061 0.571 1.00 94.50 469 THR A C 1
ATOM 3560 O O . THR A 1 469 ? 7.954 8.448 -0.483 1.00 94.50 469 THR A O 1
ATOM 3563 N N . LEU A 1 470 ? 9.293 8.972 1.241 1.00 94.75 470 LEU A N 1
ATOM 3564 C CA . LEU A 1 470 ? 10.401 8.117 0.854 1.00 94.75 470 LEU A CA 1
ATOM 3565 C C . LEU A 1 470 ? 10.579 6.989 1.872 1.00 94.75 470 LEU A C 1
ATOM 3567 O O . LEU A 1 470 ? 10.713 7.230 3.068 1.00 94.75 470 LEU A O 1
ATOM 3571 N N . VAL A 1 471 ? 10.614 5.750 1.391 1.00 96.12 471 VAL A N 1
ATOM 3572 C CA . VAL A 1 471 ? 10.863 4.561 2.206 1.00 96.12 471 VAL A CA 1
ATOM 3573 C C . VAL A 1 471 ? 12.136 3.875 1.734 1.00 96.12 471 VAL A C 1
ATOM 3575 O O . VAL A 1 471 ? 12.237 3.485 0.573 1.00 96.12 471 VAL A O 1
ATOM 3578 N N . ILE A 1 472 ? 13.099 3.691 2.634 1.00 94.06 472 ILE A N 1
ATOM 3579 C CA . ILE A 1 472 ? 14.395 3.085 2.319 1.00 94.06 472 ILE A CA 1
ATOM 3580 C C . ILE A 1 472 ? 14.508 1.730 3.014 1.00 94.06 472 ILE A C 1
ATOM 3582 O O . ILE A 1 472 ? 14.541 1.627 4.243 1.00 94.06 472 ILE A O 1
ATOM 3586 N N . TYR A 1 473 ? 14.614 0.689 2.198 1.00 92.00 473 TYR A N 1
ATOM 3587 C CA . TYR A 1 473 ? 14.959 -0.666 2.592 1.00 92.00 473 TYR A CA 1
ATOM 3588 C C . TYR A 1 473 ? 16.470 -0.845 2.588 1.00 92.00 473 TYR A C 1
ATOM 3590 O O . TYR A 1 473 ? 17.164 -0.327 1.716 1.00 92.00 473 TYR A O 1
ATOM 3598 N N . MET A 1 474 ? 16.980 -1.649 3.523 1.00 87.44 474 MET A N 1
ATOM 3599 C CA . MET A 1 474 ? 18.358 -2.148 3.480 1.00 87.44 474 MET A CA 1
ATOM 3600 C C . MET A 1 474 ? 19.416 -1.039 3.284 1.00 87.44 474 MET A C 1
ATOM 3602 O O . MET A 1 474 ? 20.381 -1.220 2.545 1.00 87.44 474 MET A O 1
ATOM 3606 N N . GLY A 1 475 ? 19.206 0.126 3.902 1.00 86.06 475 GLY A N 1
ATOM 3607 C CA . GLY A 1 475 ? 20.054 1.307 3.713 1.00 86.06 475 GLY A CA 1
ATOM 3608 C C . GLY A 1 475 ? 20.898 1.690 4.919 1.00 86.06 475 GLY A C 1
ATOM 3609 O O . GLY A 1 475 ? 21.537 2.727 4.880 1.00 86.06 475 GLY A O 1
ATOM 3610 N N . LEU A 1 476 ? 20.902 0.900 5.997 1.00 89.94 476 LEU A N 1
ATOM 3611 C CA . LEU A 1 476 ? 21.504 1.302 7.275 1.00 89.94 476 LEU A CA 1
ATOM 3612 C C . LEU A 1 476 ? 22.976 1.729 7.146 1.00 89.94 476 LEU A C 1
ATOM 3614 O O . LEU A 1 476 ? 23.354 2.780 7.653 1.00 89.94 476 LEU A O 1
ATOM 3618 N N . SER A 1 477 ? 23.791 0.948 6.433 1.00 87.50 477 SER A N 1
ATOM 3619 C CA . SER A 1 477 ? 25.217 1.235 6.233 1.00 87.50 477 SER A CA 1
ATOM 3620 C C . SER A 1 477 ? 25.482 2.382 5.252 1.00 87.50 477 SER A C 1
ATOM 3622 O O . SER A 1 477 ? 26.484 3.078 5.381 1.00 87.50 477 SER A O 1
ATOM 3624 N N . THR A 1 478 ? 24.602 2.591 4.271 1.00 88.00 478 THR A N 1
ATOM 3625 C CA . THR A 1 478 ? 24.758 3.613 3.222 1.00 88.00 478 THR A CA 1
ATOM 3626 C C . THR A 1 478 ? 24.050 4.927 3.555 1.00 88.00 478 THR A C 1
ATOM 3628 O O . THR A 1 478 ? 24.274 5.940 2.886 1.00 88.00 478 THR A O 1
ATOM 3631 N N . PHE A 1 479 ? 23.237 4.941 4.614 1.00 90.75 479 PHE A N 1
ATOM 3632 C CA . PHE A 1 479 ? 22.368 6.058 4.957 1.00 90.75 479 PHE A CA 1
ATOM 3633 C C . PHE A 1 479 ? 23.086 7.396 5.167 1.00 90.75 479 PHE A C 1
ATOM 3635 O O . PHE A 1 479 ? 22.583 8.383 4.637 1.00 90.75 479 PHE A O 1
ATOM 3642 N N . PRO A 1 480 ? 24.256 7.489 5.838 1.00 91.12 480 PRO A N 1
ATOM 3643 C CA . PRO A 1 480 ? 24.939 8.774 6.001 1.00 91.12 480 PRO A CA 1
ATOM 3644 C C . PRO A 1 480 ? 25.241 9.466 4.663 1.00 91.12 480 PRO A C 1
ATOM 3646 O O . PRO A 1 480 ? 25.008 10.664 4.511 1.00 91.12 480 PRO A O 1
ATOM 3649 N N . SER A 1 481 ? 25.695 8.702 3.662 1.00 89.00 481 SER A N 1
ATOM 3650 C CA . SER A 1 481 ? 25.963 9.235 2.322 1.00 89.00 481 SER A CA 1
ATOM 3651 C C . SER A 1 481 ? 24.673 9.563 1.569 1.00 89.00 481 SER A C 1
ATOM 3653 O O . SER A 1 481 ? 24.594 10.584 0.887 1.00 89.00 481 SER A O 1
ATOM 3655 N N . LEU A 1 482 ? 23.652 8.714 1.707 1.00 88.44 482 LEU A N 1
ATOM 3656 C CA . LEU A 1 482 ? 22.355 8.915 1.067 1.00 88.44 482 LEU A CA 1
ATOM 3657 C C . LEU A 1 482 ? 21.644 10.166 1.601 1.00 88.44 482 LEU A C 1
ATOM 3659 O O . LEU A 1 482 ? 21.153 10.962 0.809 1.00 88.44 482 LEU A O 1
ATOM 3663 N N . ALA A 1 483 ? 21.646 10.388 2.917 1.00 91.56 483 ALA A N 1
ATOM 3664 C CA . ALA A 1 483 ? 21.042 11.558 3.551 1.00 91.56 483 ALA A CA 1
ATOM 3665 C C . ALA A 1 483 ? 21.678 12.866 3.058 1.00 91.56 483 ALA A C 1
ATOM 3667 O O . ALA A 1 483 ? 20.963 13.802 2.709 1.00 91.56 483 ALA A O 1
ATOM 3668 N N . GLN A 1 484 ? 23.013 12.916 2.953 1.00 90.62 484 GLN A N 1
ATOM 3669 C CA . GLN A 1 484 ? 23.722 14.073 2.393 1.00 90.62 484 GLN A CA 1
ATOM 3670 C C . GLN A 1 484 ? 23.289 14.380 0.958 1.00 90.62 484 GLN A C 1
ATOM 3672 O O . GLN A 1 484 ? 23.119 15.543 0.602 1.00 90.62 484 GLN A O 1
ATOM 3677 N N . LYS A 1 485 ? 23.077 13.348 0.141 1.00 88.88 485 LYS A N 1
ATOM 3678 C CA . LYS A 1 485 ? 22.685 13.515 -1.263 1.00 88.88 485 LYS A CA 1
ATOM 3679 C C . LYS A 1 485 ? 21.230 13.901 -1.422 1.00 88.88 485 LYS A C 1
ATOM 3681 O O . LYS A 1 485 ? 20.947 14.805 -2.193 1.00 88.88 485 LYS A O 1
ATOM 3686 N N . LEU A 1 486 ? 20.331 13.302 -0.645 1.00 89.94 486 LEU A N 1
ATOM 3687 C CA . LEU A 1 486 ? 18.937 13.739 -0.591 1.00 89.94 486 LEU A CA 1
ATOM 3688 C C . LEU A 1 486 ? 18.850 15.230 -0.236 1.00 89.94 486 LEU A C 1
ATOM 3690 O O . LEU A 1 486 ? 18.131 15.969 -0.899 1.00 89.94 486 LEU A O 1
ATOM 3694 N N . MET A 1 487 ? 19.642 15.690 0.742 1.00 92.50 487 MET A N 1
ATOM 3695 C CA . MET A 1 487 ? 19.709 17.114 1.086 1.00 92.50 487 MET A CA 1
ATOM 3696 C C . MET A 1 487 ? 20.306 17.974 -0.031 1.00 92.50 487 MET A C 1
ATOM 3698 O O . MET A 1 487 ? 19.787 19.048 -0.326 1.00 92.50 487 MET A O 1
ATOM 3702 N N . HIS A 1 488 ? 21.374 17.502 -0.675 1.00 90.25 488 HIS A N 1
ATOM 3703 C CA . HIS A 1 488 ? 21.998 18.197 -1.800 1.00 90.25 488 HIS A CA 1
ATOM 3704 C C . HIS A 1 488 ? 21.039 18.383 -2.986 1.00 90.25 488 HIS A C 1
ATOM 3706 O O . HIS A 1 488 ? 21.023 19.451 -3.590 1.00 90.25 488 HIS A O 1
ATOM 3712 N N . HIS A 1 489 ? 20.210 17.377 -3.275 1.00 87.25 489 HIS A N 1
ATOM 3713 C CA . HIS A 1 489 ? 19.240 17.389 -4.373 1.00 87.25 489 HIS A CA 1
ATOM 3714 C C . HIS A 1 489 ? 17.887 18.021 -4.005 1.00 87.25 489 HIS A C 1
ATOM 3716 O O . HIS A 1 489 ? 16.944 17.941 -4.785 1.00 87.25 489 HIS A O 1
ATOM 3722 N N . GLY A 1 490 ? 17.789 18.696 -2.854 1.00 86.56 490 GLY A N 1
ATOM 3723 C CA . GLY A 1 490 ? 16.660 19.579 -2.545 1.00 86.56 490 GLY A CA 1
ATOM 3724 C C . GLY A 1 490 ? 15.714 19.099 -1.448 1.00 86.56 490 GLY A C 1
ATOM 3725 O O . GLY A 1 490 ? 14.756 19.810 -1.144 1.00 86.56 490 GLY A O 1
ATOM 3726 N N . LEU A 1 491 ? 15.972 17.956 -0.799 1.00 90.44 491 LEU A N 1
ATOM 3727 C CA . LEU A 1 491 ? 15.192 17.557 0.373 1.00 90.44 491 LEU A CA 1
ATOM 3728 C C . LEU A 1 491 ? 15.603 18.410 1.594 1.00 90.44 491 LEU A C 1
ATOM 3730 O O . LEU A 1 491 ? 16.780 18.426 1.957 1.00 90.44 491 LEU A O 1
ATOM 3734 N N . PRO A 1 492 ? 14.680 19.120 2.267 1.00 94.38 492 PRO A N 1
ATOM 3735 C CA . PRO A 1 492 ? 15.048 19.994 3.378 1.00 94.38 492 PRO A CA 1
ATOM 3736 C C . PRO A 1 492 ? 15.784 19.249 4.511 1.00 94.38 492 PRO A C 1
ATOM 3738 O O . PRO A 1 492 ? 15.362 18.155 4.896 1.00 94.38 492 PRO A O 1
ATOM 3741 N N . PRO A 1 493 ? 16.837 19.823 5.124 1.00 96.06 493 PRO A N 1
ATOM 3742 C CA . PRO A 1 493 ? 17.558 19.184 6.232 1.00 96.06 493 PRO A CA 1
ATOM 3743 C C . PRO A 1 493 ? 16.682 18.868 7.454 1.00 96.06 493 PRO A C 1
ATOM 3745 O O . PRO A 1 493 ? 16.962 17.926 8.193 1.00 96.06 493 PRO A O 1
ATOM 3748 N N . ASN A 1 494 ? 15.617 19.648 7.651 1.00 95.94 494 ASN A N 1
ATOM 3749 C CA . ASN A 1 494 ? 14.624 19.477 8.710 1.00 95.94 494 ASN A CA 1
ATOM 3750 C C . ASN A 1 494 ? 13.491 18.502 8.340 1.00 95.94 494 ASN A C 1
ATOM 3752 O O . ASN A 1 494 ? 12.515 18.402 9.079 1.00 95.94 494 ASN A O 1
ATOM 3756 N N . THR A 1 495 ? 13.591 17.791 7.209 1.00 96.56 495 THR A N 1
ATOM 3757 C CA . THR A 1 495 ? 12.566 16.822 6.797 1.00 96.56 495 THR A CA 1
ATOM 3758 C C . THR A 1 495 ? 12.399 15.754 7.884 1.00 96.56 495 THR A C 1
ATOM 3760 O O . THR A 1 495 ? 13.390 15.108 8.240 1.00 96.56 495 THR A O 1
ATOM 3763 N N . PRO A 1 496 ? 11.179 15.539 8.408 1.00 97.06 496 PRO A N 1
ATOM 3764 C CA . PRO A 1 496 ? 10.919 14.519 9.416 1.00 97.06 496 PRO A CA 1
ATOM 3765 C C . PRO A 1 496 ? 11.260 13.110 8.924 1.00 97.06 496 PRO A C 1
ATOM 3767 O O . PRO A 1 496 ? 10.957 12.740 7.787 1.00 97.06 496 PRO A O 1
ATOM 3770 N N . ALA A 1 497 ? 11.885 12.312 9.785 1.00 97.38 497 ALA A N 1
ATOM 3771 C CA . ALA A 1 497 ? 12.306 10.959 9.461 1.00 97.38 497 ALA A CA 1
ATOM 3772 C C . ALA A 1 497 ? 12.254 10.021 10.673 1.00 97.38 497 ALA A C 1
ATOM 3774 O O . ALA A 1 497 ? 12.392 10.432 11.828 1.00 97.38 497 ALA A O 1
ATOM 3775 N N . VAL A 1 498 ? 12.084 8.732 10.396 1.00 97.50 498 VAL A N 1
ATOM 3776 C CA . VAL A 1 498 ? 12.147 7.662 11.391 1.00 97.50 498 VAL A CA 1
ATOM 3777 C C . VAL A 1 498 ? 12.954 6.488 10.856 1.00 97.50 498 VAL A C 1
ATOM 3779 O O . VAL A 1 498 ? 12.811 6.102 9.696 1.00 97.50 498 VAL A O 1
ATOM 3782 N N . ALA A 1 499 ? 13.790 5.905 11.710 1.00 97.25 499 ALA A N 1
ATOM 3783 C CA . ALA A 1 499 ? 14.452 4.629 11.477 1.00 97.25 499 ALA A CA 1
ATOM 3784 C C . ALA A 1 499 ? 13.891 3.585 12.442 1.00 97.25 499 ALA A C 1
ATOM 3786 O O . ALA A 1 499 ? 13.810 3.838 13.643 1.00 97.25 499 ALA A O 1
ATOM 3787 N N . VAL A 1 500 ? 13.505 2.423 11.918 1.00 96.75 500 VAL A N 1
ATOM 3788 C CA . VAL A 1 500 ? 12.819 1.366 12.668 1.00 96.75 500 VAL A CA 1
ATOM 3789 C C . VAL A 1 500 ? 13.551 0.048 12.467 1.00 96.75 500 VAL A C 1
ATOM 3791 O O . VAL A 1 500 ? 13.541 -0.526 11.376 1.00 96.75 500 VAL A O 1
ATOM 3794 N N . GLU A 1 501 ? 14.190 -0.435 13.524 1.00 95.94 501 GLU A N 1
ATOM 3795 C CA . GLU A 1 501 ? 14.773 -1.770 13.590 1.00 95.94 501 GLU A CA 1
ATOM 3796 C C . GLU A 1 501 ? 13.691 -2.797 13.936 1.00 95.94 501 GLU A C 1
ATOM 3798 O O . GLU A 1 501 ? 12.879 -2.566 14.834 1.00 95.94 501 GLU A O 1
ATOM 3803 N N . ARG A 1 502 ? 13.724 -3.959 13.261 1.00 93.31 502 ARG A N 1
ATOM 3804 C CA . ARG A 1 502 ? 12.865 -5.128 13.557 1.00 93.31 502 ARG A CA 1
ATOM 3805 C C . ARG A 1 502 ? 11.392 -4.737 13.719 1.00 93.31 502 ARG A C 1
ATOM 3807 O O . ARG A 1 502 ? 10.709 -5.185 14.641 1.00 93.31 502 ARG A O 1
ATOM 3814 N N . GLY A 1 503 ? 10.921 -3.872 12.824 1.00 92.88 503 GLY A N 1
ATOM 3815 C CA . GLY A 1 503 ? 9.580 -3.308 12.892 1.00 92.88 503 GLY A CA 1
ATOM 3816 C C . GLY A 1 503 ? 8.485 -4.373 12.958 1.00 92.88 503 GLY A C 1
ATOM 3817 O O . GLY A 1 503 ? 8.618 -5.446 12.369 1.00 92.88 503 GLY A O 1
ATOM 3818 N N . THR A 1 504 ? 7.398 -4.071 13.667 1.00 91.81 504 THR A N 1
ATOM 3819 C CA . THR A 1 504 ? 6.243 -4.949 13.946 1.00 91.81 504 THR A CA 1
ATOM 3820 C C . THR A 1 504 ? 6.546 -6.193 14.794 1.00 91.81 504 THR A C 1
ATOM 3822 O O . THR A 1 504 ? 5.705 -7.084 14.913 1.00 91.81 504 THR A O 1
ATOM 3825 N N . THR A 1 505 ? 7.731 -6.263 15.411 1.00 91.88 505 THR A N 1
ATOM 3826 C CA . THR A 1 505 ? 8.111 -7.339 16.341 1.00 91.88 505 THR A CA 1
ATOM 3827 C C . THR A 1 505 ? 8.231 -6.818 17.777 1.00 91.88 505 THR A C 1
ATOM 3829 O O . THR A 1 505 ? 8.433 -5.619 17.971 1.00 91.88 505 THR A O 1
ATOM 3832 N N . PRO A 1 506 ? 8.194 -7.696 18.799 1.00 89.56 506 PRO A N 1
ATOM 3833 C CA . PRO A 1 506 ? 8.443 -7.292 20.186 1.00 89.56 506 PRO A CA 1
ATOM 3834 C C . PRO A 1 506 ? 9.830 -6.673 20.426 1.00 89.56 506 PRO A C 1
ATOM 3836 O O . PRO A 1 506 ? 10.043 -6.016 21.435 1.00 89.56 506 PRO A O 1
ATOM 3839 N N . GLN A 1 507 ? 10.791 -6.885 19.519 1.00 91.94 507 GLN A N 1
ATOM 3840 C CA . GLN A 1 507 ? 12.140 -6.313 19.592 1.00 91.94 507 GLN A CA 1
ATOM 3841 C C . GLN A 1 507 ? 12.260 -4.988 18.825 1.00 91.94 507 GLN A C 1
ATOM 3843 O O . GLN A 1 507 ? 13.375 -4.531 18.572 1.00 91.94 507 GLN A O 1
ATOM 3848 N N . GLN A 1 508 ? 11.138 -4.384 18.417 1.00 94.19 508 GLN A N 1
ATOM 3849 C CA . GLN A 1 508 ? 11.146 -3.137 17.666 1.00 94.19 508 GLN A CA 1
ATOM 3850 C C . GLN A 1 508 ? 11.817 -2.017 18.467 1.00 94.19 508 GLN A C 1
ATOM 3852 O O . GLN A 1 508 ? 11.416 -1.681 19.586 1.00 94.19 508 GLN A O 1
ATOM 3857 N N . ARG A 1 509 ? 12.807 -1.395 17.831 1.00 94.25 509 ARG A N 1
ATOM 3858 C CA . ARG A 1 509 ? 13.477 -0.180 18.293 1.00 94.25 509 ARG A CA 1
ATOM 3859 C C . ARG A 1 509 ? 13.326 0.884 17.223 1.00 94.25 509 ARG A C 1
ATOM 3861 O O . ARG A 1 509 ? 13.439 0.580 16.038 1.00 94.25 509 ARG A O 1
ATOM 3868 N N . MET A 1 510 ? 13.077 2.123 17.622 1.00 94.44 510 MET A N 1
ATOM 3869 C CA . MET A 1 510 ? 12.933 3.214 16.663 1.00 94.44 510 MET A CA 1
ATOM 3870 C C . MET A 1 510 ? 13.537 4.517 17.155 1.00 94.44 510 MET A C 1
ATOM 3872 O O . MET A 1 510 ? 13.627 4.769 18.358 1.00 94.44 510 MET A O 1
ATOM 3876 N N . VAL A 1 511 ? 13.933 5.334 16.184 1.00 94.94 511 VAL A N 1
ATOM 3877 C CA . VAL A 1 511 ? 14.526 6.651 16.385 1.00 94.94 511 VAL A CA 1
ATOM 3878 C C . VAL A 1 511 ? 13.871 7.625 15.418 1.00 94.94 511 VAL A C 1
ATOM 3880 O O . VAL A 1 511 ? 13.925 7.424 14.204 1.00 94.94 511 VAL A O 1
ATOM 3883 N N . PHE A 1 512 ? 13.291 8.691 15.963 1.00 95.81 512 PHE A N 1
ATOM 3884 C CA . PHE A 1 512 ? 12.775 9.825 15.203 1.00 95.81 512 PHE A CA 1
ATOM 3885 C C . PHE A 1 512 ? 13.793 10.972 15.200 1.00 95.81 512 PHE A C 1
ATOM 3887 O O . PHE A 1 512 ? 14.428 11.295 16.216 1.00 95.81 512 PHE A O 1
ATOM 3894 N N . ALA A 1 513 ? 13.969 11.600 14.045 1.00 95.62 513 ALA A N 1
ATOM 3895 C CA . ALA A 1 513 ? 14.866 12.734 13.875 1.00 95.62 513 ALA A CA 1
ATOM 3896 C C . ALA A 1 513 ? 14.489 13.551 12.640 1.00 95.62 513 ALA A C 1
ATOM 3898 O O . ALA A 1 513 ? 13.788 13.075 11.751 1.00 95.62 513 ALA A O 1
ATOM 3899 N N . GLU A 1 514 ? 15.020 14.763 12.555 1.00 96.50 514 GLU A N 1
ATOM 3900 C CA . GLU A 1 514 ? 15.156 15.440 11.270 1.00 96.50 514 GLU A CA 1
ATOM 3901 C C . GLU A 1 514 ? 16.223 14.736 10.414 1.00 96.50 514 GLU A C 1
ATOM 3903 O O . GLU A 1 514 ? 17.170 14.146 10.945 1.00 96.50 514 GLU A O 1
ATOM 3908 N N . LEU A 1 515 ? 16.094 14.809 9.087 1.00 96.06 515 LEU A N 1
ATOM 3909 C CA . LEU A 1 515 ? 16.978 14.136 8.129 1.00 96.06 515 LEU A CA 1
ATOM 3910 C C . LEU A 1 515 ? 18.467 14.394 8.396 1.00 96.06 515 LEU A C 1
ATOM 3912 O O . LEU A 1 515 ? 19.266 13.457 8.355 1.00 96.06 515 LEU A O 1
ATOM 3916 N N . LYS A 1 516 ? 18.831 15.643 8.705 1.00 95.88 516 LYS A N 1
ATOM 3917 C CA . LYS A 1 516 ? 20.217 16.052 8.985 1.00 95.88 516 LYS A CA 1
ATOM 3918 C C . LYS A 1 516 ? 20.838 15.336 10.193 1.00 95.88 516 LYS A C 1
ATOM 3920 O O . LYS A 1 516 ? 22.048 15.130 10.220 1.00 95.88 516 LYS A O 1
ATOM 3925 N N . ASP A 1 517 ? 20.014 14.929 11.159 1.00 95.69 517 ASP A N 1
ATOM 3926 C CA . ASP A 1 517 ? 20.450 14.350 12.434 1.00 95.69 517 ASP A CA 1
ATOM 3927 C C . ASP A 1 517 ? 20.236 12.833 12.502 1.00 95.69 517 ASP A C 1
ATOM 3929 O O . ASP A 1 517 ? 20.822 12.158 13.353 1.00 95.69 517 ASP A O 1
ATOM 3933 N N . LEU A 1 518 ? 19.406 12.272 11.615 1.00 95.25 518 LEU A N 1
ATOM 3934 C CA . LEU A 1 518 ? 18.972 10.877 11.690 1.00 95.25 518 LEU A CA 1
ATOM 3935 C C . LEU A 1 518 ? 20.150 9.893 11.664 1.00 95.25 518 LEU A C 1
ATOM 3937 O O . LEU A 1 518 ? 20.185 8.970 12.474 1.00 95.25 518 LEU A O 1
ATOM 3941 N N . ALA A 1 519 ? 21.141 10.105 10.793 1.00 94.19 519 ALA A N 1
ATOM 3942 C CA . ALA A 1 519 ? 22.312 9.227 10.688 1.00 94.19 519 ALA A CA 1
ATOM 3943 C C . ALA A 1 519 ? 23.133 9.183 11.991 1.00 94.19 519 ALA A C 1
ATOM 3945 O O . ALA A 1 519 ? 23.549 8.110 12.440 1.00 94.19 519 ALA A O 1
ATOM 3946 N N . ASN A 1 520 ? 23.309 10.341 12.631 1.00 93.94 520 ASN A N 1
ATOM 3947 C CA . ASN A 1 520 ? 24.001 10.440 13.911 1.00 93.94 520 ASN A CA 1
ATOM 3948 C C . ASN A 1 520 ? 23.201 9.732 15.006 1.00 93.94 520 ASN A C 1
ATOM 3950 O O . ASN A 1 520 ? 23.759 8.906 15.724 1.00 93.94 520 ASN A O 1
ATOM 3954 N N . LYS A 1 521 ? 21.882 9.968 15.094 1.00 93.44 521 LYS A N 1
ATOM 3955 C CA . LYS A 1 521 ? 21.047 9.312 16.113 1.00 93.44 521 LYS A CA 1
ATOM 3956 C C . LYS A 1 521 ? 20.985 7.790 15.947 1.00 93.44 521 LYS A C 1
ATOM 3958 O O . LYS A 1 521 ? 21.036 7.078 16.945 1.00 93.44 521 LYS A O 1
ATOM 3963 N N . ILE A 1 522 ? 20.914 7.287 14.711 1.00 93.69 522 ILE A N 1
ATOM 3964 C CA . ILE A 1 522 ? 20.992 5.846 14.406 1.00 93.69 522 ILE A CA 1
ATOM 3965 C C . ILE A 1 522 ? 22.273 5.241 14.992 1.00 93.69 522 ILE A C 1
ATOM 3967 O O . ILE A 1 522 ? 22.223 4.168 15.593 1.00 93.69 522 ILE A O 1
ATOM 3971 N N . THR A 1 523 ? 23.400 5.938 14.825 1.00 92.62 523 THR A N 1
ATOM 3972 C CA . THR A 1 523 ? 24.717 5.491 15.294 1.00 92.62 523 THR A CA 1
ATOM 3973 C C . THR A 1 523 ? 24.790 5.516 16.819 1.00 92.62 523 THR A C 1
ATOM 3975 O O . THR A 1 523 ? 25.187 4.527 17.421 1.00 92.62 523 THR A O 1
ATOM 3978 N N . THR A 1 524 ? 24.326 6.597 17.453 1.00 92.50 524 THR A N 1
ATOM 3979 C CA . THR A 1 524 ? 24.291 6.739 18.919 1.00 92.50 524 THR A CA 1
ATOM 3980 C C . THR A 1 524 ? 23.450 5.661 19.604 1.00 92.50 524 THR A C 1
ATOM 3982 O O . THR A 1 524 ? 23.774 5.232 20.705 1.00 92.50 524 THR A O 1
ATOM 3985 N N . VAL A 1 525 ? 22.353 5.238 18.973 1.00 91.19 525 VAL A N 1
ATOM 3986 C CA . VAL A 1 525 ? 21.432 4.224 19.516 1.00 91.19 525 VAL A CA 1
ATOM 3987 C C . VAL A 1 525 ? 21.829 2.796 19.104 1.00 91.19 525 VAL A C 1
ATOM 3989 O O . VAL A 1 525 ? 21.237 1.823 19.577 1.00 91.19 525 VAL A O 1
ATOM 3992 N N . GLU A 1 526 ? 22.839 2.661 18.239 1.00 93.44 526 GLU A N 1
ATOM 3993 C CA . GLU A 1 526 ? 23.341 1.383 17.729 1.00 93.44 526 GLU A CA 1
ATOM 3994 C C . GLU A 1 526 ? 22.211 0.509 17.156 1.00 93.44 526 GLU A C 1
ATOM 3996 O O . GLU A 1 526 ? 22.038 -0.664 17.513 1.00 93.44 526 GLU A O 1
ATOM 4001 N N . LEU A 1 527 ? 21.379 1.094 16.282 1.00 93.56 527 LEU A N 1
ATOM 4002 C CA . LEU A 1 527 ? 20.400 0.299 15.537 1.00 93.56 527 LEU A CA 1
ATOM 4003 C C . LEU A 1 527 ? 21.133 -0.680 14.617 1.00 93.56 527 LEU A C 1
ATOM 4005 O O . LEU A 1 527 ? 22.115 -0.322 13.968 1.00 93.56 527 LEU A O 1
ATOM 4009 N N . VAL A 1 528 ? 20.624 -1.908 14.521 1.00 93.62 528 VAL A N 1
ATOM 4010 C CA . VAL A 1 528 ? 21.194 -2.957 13.665 1.00 93.62 528 VAL A CA 1
ATOM 4011 C C . VAL A 1 528 ? 20.184 -3.438 12.635 1.00 93.62 528 VAL A C 1
ATOM 4013 O O . VAL A 1 528 ? 18.980 -3.261 12.784 1.00 93.62 528 VAL A O 1
ATOM 4016 N N . SER A 1 529 ? 20.672 -4.080 11.574 1.00 90.44 529 SER A N 1
ATOM 4017 C CA . SER A 1 529 ? 19.788 -4.654 10.559 1.00 90.44 529 SER A CA 1
ATOM 4018 C C . SER A 1 529 ? 18.949 -5.818 11.120 1.00 90.44 529 SER A C 1
ATOM 4020 O O . SER A 1 529 ? 19.455 -6.608 11.922 1.00 90.44 529 SER A O 1
ATOM 4022 N N . PRO A 1 530 ? 17.697 -5.996 10.656 1.00 92.19 530 PRO A N 1
ATOM 4023 C CA . PRO A 1 530 ? 17.026 -5.215 9.613 1.00 92.19 530 PRO A CA 1
ATOM 4024 C C . PRO A 1 530 ? 16.456 -3.880 10.128 1.00 92.19 530 PRO A C 1
ATOM 4026 O O . PRO A 1 530 ? 15.679 -3.869 11.082 1.00 92.19 530 PRO A O 1
ATOM 4029 N N . THR A 1 531 ? 16.775 -2.786 9.423 1.00 94.25 531 THR A N 1
ATOM 4030 C CA . THR A 1 531 ? 16.248 -1.432 9.677 1.00 94.25 531 THR A CA 1
ATOM 4031 C C . THR A 1 531 ? 15.600 -0.872 8.418 1.00 94.25 531 THR A C 1
ATOM 4033 O O . THR A 1 531 ? 16.204 -0.905 7.342 1.00 94.25 531 THR A O 1
ATOM 4036 N N . LEU A 1 532 ? 14.390 -0.337 8.563 1.00 96.00 532 LEU A N 1
ATOM 4037 C CA . LEU A 1 532 ? 13.664 0.395 7.527 1.00 96.00 532 LEU A CA 1
ATOM 4038 C C . LEU A 1 532 ? 13.568 1.867 7.926 1.00 96.00 532 LEU A C 1
ATOM 4040 O O . LEU A 1 532 ? 13.389 2.177 9.103 1.00 96.00 532 LEU A O 1
ATOM 4044 N N . MET A 1 533 ? 13.693 2.769 6.958 1.00 96.81 533 MET A N 1
ATOM 4045 C CA . MET A 1 533 ? 13.576 4.207 7.198 1.00 96.81 533 MET A CA 1
ATOM 4046 C C . MET A 1 533 ? 12.398 4.779 6.422 1.00 96.81 533 MET A C 1
ATOM 4048 O O . MET A 1 533 ? 12.204 4.427 5.259 1.00 96.81 533 MET A O 1
ATOM 4052 N N . ILE A 1 534 ? 11.635 5.662 7.060 1.00 97.56 534 ILE A N 1
ATOM 4053 C CA . ILE A 1 534 ? 10.570 6.447 6.431 1.00 97.56 534 ILE A CA 1
ATOM 4054 C C . ILE A 1 534 ? 10.951 7.917 6.585 1.00 97.56 534 ILE A C 1
ATOM 4056 O O . ILE A 1 534 ? 11.249 8.364 7.691 1.00 97.56 534 ILE A O 1
ATOM 4060 N N . ILE A 1 535 ? 10.978 8.651 5.478 1.00 96.94 535 ILE A N 1
ATOM 4061 C CA . ILE A 1 535 ? 11.403 10.050 5.393 1.00 96.94 535 ILE A CA 1
ATOM 4062 C C . ILE A 1 535 ? 10.315 10.827 4.663 1.00 96.94 535 ILE A C 1
ATOM 4064 O O . ILE A 1 535 ? 9.817 10.385 3.629 1.00 96.94 535 ILE A O 1
ATOM 4068 N N . GLY A 1 536 ? 9.948 11.983 5.199 1.00 95.69 536 GLY A N 1
ATOM 4069 C CA . GLY A 1 536 ? 8.969 12.879 4.603 1.00 95.69 536 GLY A CA 1
ATOM 4070 C C . GLY A 1 536 ? 8.081 13.523 5.656 1.00 95.69 536 GLY A C 1
ATOM 4071 O O . GLY A 1 536 ? 7.972 13.058 6.791 1.00 95.69 536 GLY A O 1
ATOM 4072 N N . ASN A 1 537 ? 7.382 14.579 5.255 1.00 94.94 537 ASN A N 1
ATOM 4073 C CA . ASN A 1 537 ? 6.534 15.366 6.153 1.00 94.94 537 ASN A CA 1
ATOM 4074 C C . ASN A 1 537 ? 5.419 14.543 6.826 1.00 94.94 537 ASN A C 1
ATOM 4076 O O . ASN A 1 537 ? 4.957 14.902 7.905 1.00 94.94 537 ASN A O 1
ATOM 4080 N N . VAL A 1 538 ? 5.027 13.402 6.245 1.00 95.00 538 VAL A N 1
ATOM 4081 C CA . VAL A 1 538 ? 4.058 12.474 6.852 1.00 95.00 538 VAL A CA 1
ATOM 4082 C C . VAL A 1 538 ? 4.529 11.871 8.175 1.00 95.00 538 VAL A C 1
ATOM 4084 O O . VAL A 1 538 ? 3.694 11.487 8.988 1.00 95.00 538 VAL A O 1
ATOM 4087 N N . VAL A 1 539 ? 5.840 11.796 8.429 1.00 96.56 539 VAL A N 1
ATOM 4088 C CA . VAL A 1 539 ? 6.374 11.251 9.688 1.00 96.56 539 VAL A CA 1
ATOM 4089 C C . VAL A 1 539 ? 5.986 12.141 10.871 1.00 96.56 539 VAL A C 1
ATOM 4091 O O . VAL A 1 539 ? 5.698 11.623 11.948 1.00 96.56 539 VAL A O 1
ATOM 4094 N N . ALA A 1 540 ? 5.882 13.458 10.661 1.00 94.00 540 ALA A N 1
ATOM 4095 C CA . ALA A 1 540 ? 5.431 14.397 11.687 1.00 94.00 540 ALA A CA 1
ATOM 4096 C C . ALA A 1 540 ? 3.942 14.250 12.049 1.00 94.00 540 ALA A C 1
ATOM 4098 O O . ALA A 1 540 ? 3.526 14.758 13.086 1.00 94.00 540 ALA A O 1
ATOM 4099 N N . LEU A 1 541 ? 3.153 13.540 11.232 1.00 92.12 541 LEU A N 1
ATOM 4100 C CA . LEU A 1 541 ? 1.760 13.202 11.548 1.00 92.12 541 LEU A CA 1
ATOM 4101 C C . LEU A 1 541 ? 1.655 12.036 12.540 1.00 92.12 541 LEU A C 1
ATOM 4103 O O . LEU A 1 541 ? 0.574 11.777 13.061 1.00 92.12 541 LEU A O 1
ATOM 4107 N N . SER A 1 542 ? 2.751 11.317 12.808 1.00 92.56 542 SER A N 1
ATOM 4108 C CA . SER A 1 542 ? 2.739 10.277 13.832 1.00 92.56 542 SER A CA 1
ATOM 4109 C C . SER A 1 542 ? 2.503 10.900 15.209 1.00 92.56 542 SER A C 1
ATOM 4111 O O . SER A 1 542 ? 3.226 11.829 15.584 1.00 92.56 542 SER A O 1
ATOM 4113 N N . PRO A 1 543 ? 1.613 10.332 16.042 1.00 85.69 543 PRO A N 1
ATOM 4114 C CA . PRO A 1 543 ? 1.471 10.769 17.430 1.00 85.69 543 PRO A CA 1
ATOM 4115 C C . PRO A 1 543 ? 2.767 10.583 18.243 1.00 85.69 543 PRO A C 1
ATOM 4117 O O . PRO A 1 543 ? 2.951 11.225 19.276 1.00 85.69 543 PRO A O 1
ATOM 4120 N N . LEU A 1 544 ? 3.686 9.727 17.778 1.00 88.56 544 LEU A N 1
ATOM 4121 C CA . LEU A 1 544 ? 4.975 9.468 18.420 1.00 88.56 544 LEU A CA 1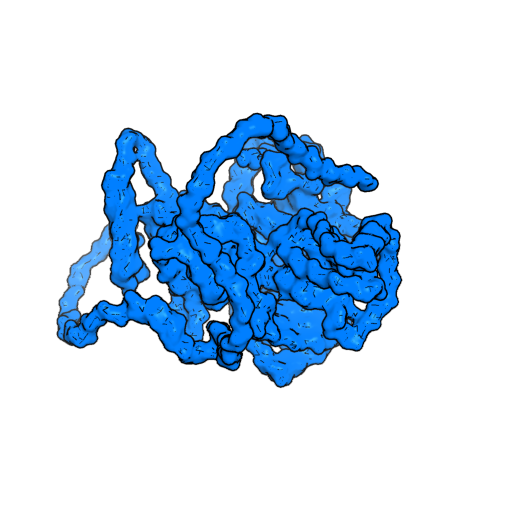
ATOM 4122 C C . LEU A 1 544 ? 6.031 10.534 18.102 1.00 88.56 544 LEU A C 1
ATOM 4124 O O . LEU A 1 544 ? 6.988 10.675 18.863 1.00 88.56 544 LEU A O 1
ATOM 4128 N N . TRP A 1 545 ? 5.857 11.306 17.023 1.00 89.31 545 TRP A N 1
ATOM 4129 C CA . TRP A 1 545 ? 6.809 12.344 16.624 1.00 89.31 545 TRP A CA 1
ATOM 4130 C C . TRP A 1 545 ? 6.988 13.383 17.735 1.00 89.31 545 TRP A C 1
ATOM 4132 O O . TRP A 1 545 ? 8.093 13.574 18.241 1.00 89.31 545 TRP A O 1
ATOM 4142 N N . SER A 1 546 ? 5.890 13.987 18.194 1.00 80.56 546 SER A N 1
ATOM 4143 C CA . SER A 1 546 ? 5.914 15.013 19.244 1.00 80.56 546 SER A CA 1
ATOM 4144 C C . SER A 1 546 ? 6.445 14.489 20.582 1.00 80.56 546 SER A C 1
ATOM 4146 O O . SER A 1 546 ? 7.131 15.216 21.295 1.00 80.56 546 SER A O 1
ATOM 4148 N N . LEU A 1 547 ? 6.164 13.225 20.918 1.00 78.88 547 LEU A N 1
ATOM 4149 C CA . LEU A 1 547 ? 6.686 12.586 22.132 1.00 78.88 547 LEU A CA 1
ATOM 4150 C C . LEU A 1 547 ? 8.211 12.437 22.059 1.00 78.88 547 LEU A C 1
ATOM 4152 O O . LEU A 1 547 ? 8.920 12.825 22.984 1.00 78.88 547 LEU A O 1
ATOM 4156 N N . SER A 1 548 ? 8.716 11.967 20.919 1.00 77.06 548 SER A N 1
ATOM 4157 C CA . SER A 1 548 ? 10.146 11.725 20.706 1.00 77.06 548 SER A CA 1
ATOM 4158 C C . SER A 1 548 ? 11.010 12.991 20.672 1.00 77.06 548 SER A C 1
ATOM 4160 O O . SER A 1 548 ? 12.205 12.918 20.944 1.00 77.06 548 SER A O 1
ATOM 4162 N N . MET A 1 549 ? 10.430 14.149 20.336 1.00 71.50 549 MET A N 1
ATOM 4163 C CA . MET A 1 549 ? 11.152 15.430 20.322 1.00 71.50 549 MET A CA 1
ATOM 4164 C C . MET A 1 549 ? 11.276 16.055 21.716 1.00 71.50 549 MET A C 1
ATOM 4166 O O . MET A 1 549 ? 12.166 16.874 21.935 1.00 71.50 549 MET A O 1
ATOM 4170 N N . ASN A 1 550 ? 10.410 15.661 22.654 1.00 60.84 550 ASN A N 1
ATOM 4171 C CA . ASN A 1 550 ? 10.383 16.185 24.020 1.00 60.84 550 ASN A CA 1
ATOM 4172 C C . ASN A 1 550 ? 11.131 15.293 25.026 1.00 60.84 550 ASN A C 1
ATOM 4174 O O . ASN A 1 550 ? 11.547 15.774 26.080 1.00 60.84 550 ASN A O 1
ATOM 4178 N N . GLU A 1 551 ? 11.304 14.003 24.730 1.00 56.47 551 GLU A N 1
ATOM 4179 C CA . GLU A 1 551 ? 12.054 13.077 25.580 1.00 56.47 551 GLU A CA 1
ATOM 4180 C C . GLU A 1 551 ? 13.562 13.140 25.288 1.00 56.47 551 GLU A C 1
ATOM 4182 O O . GLU A 1 551 ? 14.011 13.011 24.152 1.00 56.47 551 GLU A O 1
ATOM 4187 N N . ALA A 1 552 ? 14.379 13.291 26.338 1.00 48.97 552 ALA A N 1
ATOM 4188 C CA . ALA A 1 552 ? 15.842 13.274 26.221 1.00 48.97 552 ALA A CA 1
ATOM 4189 C C . ALA A 1 552 ? 16.398 11.906 25.759 1.00 48.97 552 ALA A C 1
ATOM 4191 O O . ALA A 1 552 ? 17.542 11.820 25.308 1.00 48.97 552 ALA A O 1
ATOM 4192 N N . SER A 1 553 ? 15.606 10.830 25.855 1.00 51.38 553 SER A N 1
ATOM 4193 C CA . SER A 1 553 ? 15.960 9.507 25.339 1.00 51.38 553 SER A CA 1
ATOM 4194 C C . SER A 1 553 ? 15.559 9.366 23.871 1.00 51.38 553 SER A C 1
ATOM 4196 O O . SER A 1 553 ? 14.384 9.276 23.538 1.00 51.38 553 SER A O 1
ATOM 4198 N N . CYS A 1 554 ? 16.551 9.263 22.985 1.00 58.09 554 CYS A N 1
ATOM 4199 C CA . CYS A 1 554 ? 16.347 9.107 21.538 1.00 58.09 554 CYS A CA 1
ATOM 4200 C C . CYS A 1 554 ? 15.739 7.754 21.110 1.00 58.09 554 CYS A C 1
ATOM 4202 O O . CYS A 1 554 ? 15.429 7.588 19.931 1.00 58.09 554 CYS A O 1
ATOM 4204 N N . LEU A 1 555 ? 15.614 6.784 22.024 1.00 65.50 555 LEU A N 1
ATOM 4205 C CA . LEU A 1 555 ? 15.147 5.428 21.741 1.00 65.50 555 LEU A CA 1
ATOM 4206 C C . LEU A 1 555 ? 13.737 5.222 22.297 1.00 65.50 555 LEU A C 1
ATOM 4208 O O . LEU A 1 555 ? 13.546 5.236 23.511 1.00 65.50 555 LEU A O 1
ATOM 4212 N N . VAL A 1 556 ? 12.789 4.914 21.413 1.00 69.81 556 VAL A N 1
ATOM 4213 C CA . VAL A 1 556 ? 11.461 4.427 21.803 1.00 69.81 556 VAL A CA 1
ATOM 4214 C C . VAL A 1 556 ? 11.416 2.915 21.565 1.00 69.81 556 VAL A C 1
ATOM 4216 O O . VAL A 1 556 ? 11.699 2.443 20.460 1.00 69.81 556 VAL A O 1
ATOM 4219 N N . GLN A 1 557 ? 11.098 2.144 22.606 1.00 64.44 557 GLN A N 1
ATOM 4220 C CA . GLN A 1 557 ? 10.884 0.693 22.518 1.00 64.44 557 GLN A CA 1
ATOM 4221 C C . GLN A 1 557 ? 9.385 0.388 22.414 1.00 64.44 557 GLN A C 1
ATOM 4223 O O . GLN A 1 557 ? 8.567 1.068 23.037 1.00 64.44 557 GLN A O 1
ATOM 4228 N N . ALA A 1 558 ? 9.021 -0.623 21.620 1.00 56.75 558 ALA A N 1
ATOM 4229 C CA . ALA A 1 558 ? 7.645 -1.122 21.593 1.00 56.75 558 ALA A CA 1
ATOM 4230 C C . ALA A 1 558 ? 7.250 -1.720 22.961 1.00 56.75 558 ALA A C 1
ATOM 4232 O O . ALA A 1 558 ? 8.096 -2.285 23.655 1.00 56.75 558 ALA A O 1
ATOM 4233 N N . LYS A 1 559 ? 5.976 -1.561 23.348 1.00 46.91 559 LYS A N 1
ATOM 4234 C CA . LYS A 1 559 ? 5.398 -2.156 24.566 1.00 46.91 559 LYS A CA 1
ATOM 4235 C C . LYS A 1 559 ? 5.004 -3.611 24.373 1.00 46.91 559 LYS A C 1
ATOM 4237 O O . LYS A 1 559 ? 4.493 -3.931 23.276 1.00 46.91 559 LYS A O 1
#

Radius of gyration: 26.68 Å; chains: 1; bounding box: 78×86×69 Å

InterPro domains:
  IPR000878 Tetrapyrrole methylase [PF00590] (120-332)
  IPR000878 Tetrapyrrole methylase [PF00590] (368-519)
  IPR003043 Uroporphiryn-III C-methyltransferase, conserved site [PS00839] (123-137)
  IPR003043 Uroporphiryn-III C-methyltransferase, conserved site [PS00840] (198-231)
  IPR003043 Uroporphiryn-III C-methyltransferase, conserved site [PS00840] (385-418)
  IPR006366 Uroporphyrin-III C-methyltransferase [TIGR01469] (118-354)
  IPR006366 Uroporphyrin-III C-methyltransferase [TIGR01469] (369-541)
  IPR006366 Uroporphyrin-III C-methyltransferase [cd11642] (123-352)
  IPR014776 Tetrapyrrole methylase, subdomain 2 [G3DSA:3.30.950.10] (234-355)
  IPR014776 Tetrapyrrole methylase, subdomain 2 [G3DSA:3.30.950.10] (421-556)
  IPR014777 Tetrapyrrole methylase, subdomain 1 [G3DSA:3.40.1010.10] (111-233)
  IPR014777 Tetrapyrrole methylase, subdomain 1 [G3DSA:3.40.1010.10] (356-420)
  IPR035996 Tetrapyrrole methylase superfamily [SSF53790] (116-354)
  IPR035996 Tetrapyrrole methylase superfamily [SSF53790] (368-541)
  IPR050161 Siroheme/cobalamin biosynthesis enzyme [PTHR45790] (38-358)

Foldseek 3Di:
DDDDDDDDDDDDDDDDDDDDDDDDDDDDDDDDDDDDPDDFDQDDPCPVVVVVVVCVQDDDDPPDDDDDDDDDDDDDDDDPPLPDPPCVVRVVSVVLLVVLLVVLVVVDDPDDDDQAFAEEEEAECEQEANVQGDPVRLVLQQQFQEEEEESRYYVVNVVSHHPNYHYDYQYDDPPDPHDDVVNVLSSSQSCRRSRGSYYYYFYAFCLQPNQVLVSCLSCVVVVHDYFYHTGHHPCLQQCQVQLQQQADFPWAQKEKEFELAALPPDPDRPPVQQLQLDQNHKYKYFPNLVVLVVSLVSSVVNPRPQQWKKKKWASGPDPPIDMDIGRSVCHNVVCVVVVGDPPMMMITHNSNLLGPPHPDNDDDDQDDDPVLVVVQVCVVVVDDDDDDFPAFCRQPGNNSSSCSSCVVVVRDDRGDGGHHLVSQLCSVQVQRQAHSVWARMEMEGELDDRPPDDHVLVVLLSVLDQNHKYKYFPNLVVLVVSLVSSVVNPNPQQWKKKKWAPGPDQAIKMFIGRSVCHNVLCVVVVGDPPIMMITHPSSCSGPVNVVCVPDPDRIDGDD